Protein AF-B8C3M5-F1 (afdb_monomer)

Radius of gyration: 35.31 Å; Cα contacts (8 Å, |Δi|>4): 600; chains: 1; bounding box: 69×100×114 Å

Organism: Thalassiosira pseudonana (NCBI:txid35128)

Solvent-accessible surface area (backbone atoms only — not comparable to full-atom values): 32772 Å² total; per-residue (Å²): 142,85,85,88,85,85,86,84,83,85,91,78,87,86,82,87,85,89,82,88,85,83,88,83,89,80,88,74,78,84,72,80,76,77,86,69,74,87,71,81,46,72,51,77,52,70,67,56,63,70,66,60,53,99,79,44,46,81,44,75,47,72,57,93,79,72,70,81,72,81,86,75,84,88,78,94,74,90,78,99,78,77,81,82,74,79,76,63,38,32,41,36,38,37,36,73,35,93,88,41,86,89,42,68,47,74,46,70,29,46,42,42,78,40,92,51,76,73,43,77,40,65,46,76,55,93,69,98,61,100,71,64,59,61,44,75,70,50,70,32,56,58,40,28,35,67,41,79,37,77,69,52,50,52,52,51,53,49,52,50,52,50,52,52,52,55,52,56,71,68,50,78,80,83,75,78,84,75,93,65,86,85,70,95,70,81,95,72,88,82,86,83,84,83,89,83,82,92,81,91,77,90,75,93,76,94,73,83,89,73,84,82,75,82,86,85,70,86,74,81,72,78,86,60,89,43,43,32,74,50,57,60,76,46,63,68,47,52,70,63,48,62,61,84,86,41,50,26,26,30,33,35,52,38,50,52,52,68,82,47,32,48,63,43,55,46,58,58,42,59,94,64,59,69,72,44,50,30,34,48,75,87,47,96,61,50,32,80,81,77,35,54,81,79,73,84,79,63,94,66,80,65,68,61,68,52,49,60,60,51,58,49,36,35,40,30,32,89,37,43,70,54,28,55,59,52,43,73,49,43,64,46,56,42,59,44,92,87,36,45,75,69,51,104,87,44,61,34,40,25,36,13,25,23,44,35,77,33,42,41,71,58,48,56,49,38,63,72,49,46,42,34,68,52,42,85,95,38,31,49,63,58,43,48,52,58,40,46,67,68,46,49,76,52,55,59,51,46,48,53,51,47,33,66,75,70,65,58,60,52,83,56,84,50,66,70,51,60,73,44,43,62,74,67,60,73,97,63,56,43,89,47,73,67,51,39,55,50,48,53,53,39,37,52,52,42,52,53,52,42,54,48,50,34,64,76,63,48,50,82,77,51,79,64,86,54,77,71,47,75,74,35,42,48,54,41,37,51,52,46,39,48,58,48,42,53,53,50,39,54,51,44,53,51,32,50,57,57,25,52,68,70,67,53,68,79,83,75,83,69,88,82,81,83,88,78,92,77,89,129

InterPro domains:
  IPR012677 Nucleotide-binding alpha-beta plait domain superfamily [G3DSA:3.30.70.330] (241-352)

Sequence (520 aa):
MQTKMNDEPNKVANEQAASSLADQGVSAHPSSASFIPPLLHVGLTAELLGSLRPDSRIVLNLPEGNNIPDVVAGGRGGADDALTQDEEYSLTVTHPSKSDPSSNEIIDYPLMSNSGKNTEWYQALPGPGIKRKLLRMGDTKNRYTLGPTKSELKKMGEKARRRLAEERRKRKEIVRLDDTPFDMSVIAASETAEQRTVQMKAADGAKKVTAIKPKQGSKRRRHDPTVDRWMPNTENLIARATSKDDRSNVVRLHGLPIGVKLEHIRKFFHGLSPSLIFVLPSFQYEFDVWDVTTKSNGKGDAIVKRHPSDFRVFVKFQSHAVADAALERSGESICFEGGIRVCENETVRGAAISISPVSKYHASYLQKHMAIHARTGATIVETMSSIEQRIGQAIGLVWVKAIKWLKLNTLQRPPILAEMSHLVGSHAPPTNKIEHRKLVRIHNILVEQHQKLELDASILLMHTFDPSCLNDSAHRLTQSVANWLLAEISTTERLLKESETMFLPLRTQGRTGLRTLCLS

Foldseek 3Di:
DDDDDDDDDDDDDDDDDDDDDDDDDDDDDPDPDDCQDDDAAEDDDPVVVVPDDPPKDKDKDWQPPPPPDPDDDDDDDDDPDDPDPPRFIKIWIWDQDPVDNVDIDIDIFTWDKDQDDKDWAWDFDDDPDDDRPTHTSGIDRTHIYTDDDPVRVVVVVVVVVVVVVVVVVPDDDPPPPPDDPPDPDDPDDDDDDDDDDDDDDDDDDDDDDDDDDDPPDPPPDPDDPLEFQDEFDCVQLQVPPPDLVQFWQKKKKGFAFPQDAPVLVCVLLPPQGFPFKWWFAADPFDFPNQFGDPPPPDDDDGLTHTDHRRGIIMTGGPGRVSSVVVQVSQSPWRADDVFDPSDPPGGRGTYGMHMHTDGPQLVVCCVQATTQTGDPPGHNVVSNVVLCVLLDPCSLLSVLVSCLRVVTDTPDQDPSCVVCVLLSDDLAADPDPVSLVSLVVNLVVLVVVLVVLCVSNVVVVVPPPDVVLVNRPNSSNSVSSNVVSVVSNVSSVVSNVVNVVVPPPPVPPDDDDDDDDDDD

Mean predicted aligned error: 19.58 Å

pLDDT: mean 73.15, std 21.63, range [28.14, 98.62]

Secondary structure (DSSP, 8-state):
-----------------------------------PPPP-EEE--HHHHHH--TT-EEEEEPPTT--------------S---------EEEEEEE-SS-TT-EEEEEEEEEEEEEEEEEEEEEPP-SSSS--EEEEEEEEEEEEEPPPHHHHHHHHHHHHHHHHHHHHHSPP---------------------------------------------------TTEE------HHHHHHS--GGGEEEEEEEESPBTT-BHHHHHHHTTTT--SEEEEPPP--S-BTTTS------SSS--SS-B--TT--EEEE-SSHHHHHHHHTTTTPEEEEEEEEEEETTEEEEEEE-EEEEEEHHHHHHHHHHT-EEPPTTSBHHHHHHHHHHHHTTHHHHHHHHHHHHHTPPBSS--HHHHHTGGGS--SSPP-SHHHHHHHHHHHHHHHHHHHHHHHHTTGGG--S--GGGGS-HHHHHHHHHHHHHHHHHHHHHHHHHHHHHHHS--TT-S----------

Nearest PDB structures (foldseek):
  3vki-assembly1_A  TM=1.798E-01  e=7.192E+00  Salmonella enterica subsp. enterica serovar Typhimurium

Structure (mmCIF, N/CA/C/O backbone):
data_AF-B8C3M5-F1
#
_entry.id   AF-B8C3M5-F1
#
loop_
_atom_site.group_PDB
_atom_site.id
_atom_site.type_symbol
_atom_site.label_atom_id
_atom_site.label_alt_id
_atom_site.label_comp_id
_atom_site.label_asym_id
_atom_site.label_entity_id
_atom_site.label_seq_id
_atom_site.pdbx_PDB_ins_code
_atom_site.Cartn_x
_atom_site.Cartn_y
_atom_site.Cartn_z
_atom_site.occupancy
_atom_site.B_iso_or_equiv
_atom_site.auth_seq_id
_atom_site.auth_comp_id
_atom_site.auth_asym_id
_atom_site.auth_atom_id
_atom_site.pdbx_PDB_model_num
ATOM 1 N N . MET A 1 1 ? 27.148 51.148 30.933 1.00 45.00 1 MET A N 1
ATOM 2 C CA . MET A 1 1 ? 25.982 50.738 31.742 1.00 45.00 1 MET A CA 1
ATOM 3 C C . MET A 1 1 ? 25.191 49.691 30.975 1.00 45.00 1 MET A C 1
ATOM 5 O O . MET A 1 1 ? 24.474 50.060 30.062 1.00 45.00 1 MET A O 1
ATOM 9 N N . GLN A 1 2 ? 25.383 48.412 31.298 1.00 36.53 2 GLN A N 1
ATOM 10 C CA . GLN A 1 2 ? 24.390 47.331 31.208 1.00 36.53 2 GLN A CA 1
ATOM 11 C C . GLN A 1 2 ? 25.078 46.055 31.704 1.00 36.53 2 GLN A C 1
ATOM 13 O O . GLN A 1 2 ? 26.088 45.612 31.160 1.00 36.53 2 GLN A O 1
ATOM 18 N N . THR A 1 3 ? 24.587 45.568 32.835 1.00 38.72 3 THR A N 1
ATOM 19 C CA . THR A 1 3 ? 25.114 44.472 33.642 1.00 38.72 3 THR A CA 1
ATOM 20 C C . THR A 1 3 ? 24.622 43.125 33.116 1.00 38.72 3 THR A C 1
ATOM 22 O O . THR A 1 3 ? 23.443 42.950 32.824 1.00 38.72 3 THR A O 1
ATOM 25 N N . LYS A 1 4 ? 25.553 42.168 33.017 1.00 40.19 4 LYS A N 1
ATOM 26 C CA . LYS A 1 4 ? 25.294 40.732 32.865 1.00 40.19 4 LYS A CA 1
ATOM 27 C C . LYS A 1 4 ? 24.904 40.149 34.228 1.00 40.19 4 LYS A C 1
ATOM 29 O O . LYS A 1 4 ? 25.574 40.449 35.212 1.00 40.19 4 LYS A O 1
ATOM 34 N N . MET A 1 5 ? 23.897 39.280 34.261 1.00 41.97 5 MET A N 1
ATOM 35 C CA . MET A 1 5 ? 23.660 38.332 35.353 1.00 41.97 5 MET A CA 1
ATOM 36 C C . MET A 1 5 ? 23.664 36.918 34.768 1.00 41.97 5 MET A C 1
ATOM 38 O O . MET A 1 5 ? 22.871 36.617 33.880 1.00 41.97 5 MET A O 1
ATOM 42 N N . ASN A 1 6 ? 24.589 36.094 35.257 1.00 39.84 6 ASN A N 1
ATOM 43 C CA . ASN A 1 6 ? 24.592 34.639 35.154 1.00 39.84 6 ASN A CA 1
ATOM 44 C C . ASN A 1 6 ? 24.628 34.136 36.599 1.00 39.84 6 ASN A C 1
ATOM 46 O O . ASN A 1 6 ? 25.593 34.436 37.299 1.00 39.84 6 ASN A O 1
ATOM 50 N N . ASP A 1 7 ? 23.608 33.384 37.003 1.00 40.69 7 ASP A N 1
ATOM 51 C CA . ASP A 1 7 ? 23.570 32.657 38.271 1.00 40.69 7 ASP A CA 1
ATOM 52 C C . ASP A 1 7 ? 23.706 31.152 37.992 1.00 40.69 7 ASP A C 1
ATOM 54 O O . ASP A 1 7 ? 22.871 30.547 37.317 1.00 40.69 7 ASP A O 1
ATOM 58 N N . GLU A 1 8 ? 24.769 30.556 38.530 1.00 40.75 8 GLU A N 1
ATOM 59 C CA . GLU A 1 8 ? 24.859 29.130 38.865 1.00 40.75 8 GLU A CA 1
ATOM 60 C C . GLU A 1 8 ? 24.490 28.945 40.344 1.00 40.75 8 GLU A C 1
ATOM 62 O O . GLU A 1 8 ? 24.755 29.836 41.156 1.00 40.75 8 GLU A O 1
ATOM 67 N N . PRO A 1 9 ? 24.018 27.749 40.742 1.00 53.75 9 PRO A N 1
ATOM 68 C CA . PRO A 1 9 ? 24.332 27.291 42.088 1.00 53.75 9 PRO A CA 1
ATOM 69 C C . PRO A 1 9 ? 24.914 25.869 42.151 1.00 53.75 9 PRO A C 1
ATOM 71 O O . PRO A 1 9 ? 24.316 24.885 41.722 1.00 53.75 9 PRO A O 1
ATOM 74 N N . ASN A 1 10 ? 26.080 25.822 42.799 1.00 33.94 10 ASN A N 1
ATOM 75 C CA . ASN A 1 10 ? 26.493 24.939 43.894 1.00 33.94 10 ASN A CA 1
ATOM 76 C C . ASN A 1 10 ? 26.301 23.416 43.782 1.00 33.94 10 ASN A C 1
ATOM 78 O O . ASN A 1 10 ? 25.253 22.851 44.092 1.00 33.94 10 ASN A O 1
ATOM 82 N N . LYS A 1 11 ? 27.441 22.747 43.560 1.00 35.72 11 LYS A N 1
ATOM 83 C CA . LYS A 1 11 ? 27.758 21.414 44.088 1.00 35.72 11 LYS A CA 1
ATOM 84 C C . LYS A 1 11 ? 28.102 21.512 45.577 1.00 35.72 11 LYS A C 1
ATOM 86 O O . LYS A 1 11 ? 29.024 22.237 45.939 1.00 35.72 11 LYS A O 1
ATOM 91 N N . VAL A 1 12 ? 27.450 20.702 46.406 1.00 41.75 12 VAL A N 1
ATOM 92 C CA . VAL A 1 12 ? 27.935 20.347 47.747 1.00 41.75 12 VAL A CA 1
ATOM 93 C C . VAL A 1 12 ? 28.057 18.830 47.820 1.00 41.75 12 VAL A C 1
ATOM 95 O O . VAL A 1 12 ? 27.128 18.095 47.489 1.00 41.75 12 VAL A O 1
ATOM 98 N N . ALA A 1 13 ? 29.252 18.394 48.206 1.00 36.09 13 ALA A N 1
ATOM 99 C CA . ALA A 1 13 ? 29.601 17.031 48.555 1.00 36.09 13 ALA A CA 1
ATOM 100 C C . ALA A 1 13 ? 29.016 16.666 49.926 1.00 36.09 13 ALA A C 1
ATOM 102 O O . ALA A 1 13 ? 28.975 17.515 50.813 1.00 36.09 13 ALA A O 1
ATOM 103 N N . ASN A 1 14 ? 28.651 15.399 50.133 1.00 36.22 14 ASN A N 1
ATOM 104 C CA . ASN A 1 14 ? 28.842 14.807 51.450 1.00 36.22 14 ASN A CA 1
ATOM 105 C C . ASN A 1 14 ? 29.080 13.300 51.367 1.00 36.22 14 ASN A C 1
ATOM 107 O O . ASN A 1 14 ? 28.377 12.561 50.677 1.00 36.22 14 ASN A O 1
ATOM 111 N N . GLU A 1 15 ? 30.132 12.907 52.067 1.00 34.81 15 GLU A N 1
ATOM 112 C CA . GLU A 1 15 ? 30.676 11.573 52.233 1.00 34.81 15 GLU A CA 1
ATOM 113 C C . GLU A 1 15 ? 30.032 10.844 53.425 1.00 34.81 15 GLU A C 1
ATOM 115 O O . GLU A 1 15 ? 29.611 11.465 54.395 1.00 34.81 15 GLU A O 1
ATOM 120 N N . GLN A 1 16 ? 30.084 9.510 53.337 1.00 34.19 16 GLN A N 1
ATOM 121 C CA . GLN A 1 16 ? 30.235 8.528 54.421 1.00 34.19 16 GLN A CA 1
ATOM 122 C C . GLN A 1 16 ? 29.110 8.334 55.458 1.00 34.19 16 GLN A C 1
ATOM 124 O O . GLN A 1 16 ? 28.909 9.126 56.369 1.00 34.19 16 GLN A O 1
ATOM 129 N N . ALA A 1 17 ? 28.533 7.126 55.433 1.00 31.02 17 ALA A N 1
ATOM 130 C CA . ALA A 1 17 ? 28.550 6.224 56.590 1.00 31.02 17 ALA A CA 1
ATOM 131 C C . ALA A 1 17 ? 28.301 4.777 56.127 1.00 31.02 17 ALA A C 1
ATOM 133 O O . ALA A 1 17 ? 27.212 4.427 55.676 1.00 31.02 17 ALA A O 1
ATOM 134 N N . ALA A 1 18 ? 29.330 3.938 56.242 1.00 36.81 18 ALA A N 1
ATOM 135 C CA . ALA A 1 18 ? 29.220 2.487 56.200 1.00 36.81 18 ALA A CA 1
ATOM 136 C C . ALA A 1 18 ? 29.144 1.969 57.642 1.00 36.81 18 ALA A C 1
ATOM 138 O O . ALA A 1 18 ? 29.950 2.367 58.480 1.00 36.81 18 ALA A O 1
ATOM 139 N N . SER A 1 19 ? 28.209 1.064 57.925 1.00 32.78 19 SER A N 1
ATOM 140 C CA . SER A 1 19 ? 28.289 0.169 59.078 1.00 32.78 19 SER A CA 1
ATOM 141 C C . SER A 1 19 ? 27.528 -1.118 58.779 1.00 32.78 19 SER A C 1
ATOM 143 O O . SER A 1 19 ? 26.367 -1.112 58.375 1.00 32.78 19 SER A O 1
ATOM 145 N N . SER A 1 20 ? 28.263 -2.210 58.932 1.00 33.94 20 SER A N 1
ATOM 146 C CA . SER A 1 20 ? 27.896 -3.612 58.810 1.00 33.94 20 SER A CA 1
ATOM 147 C C . SER A 1 20 ? 26.944 -4.076 59.910 1.00 33.94 20 SER A C 1
ATOM 149 O O . SER A 1 20 ? 27.163 -3.721 61.063 1.00 33.94 20 SER A O 1
ATOM 151 N N . LEU A 1 21 ? 26.042 -5.013 59.606 1.00 32.59 21 LEU A N 1
ATOM 152 C CA . LEU A 1 21 ? 25.890 -6.229 60.416 1.00 32.59 21 LEU A CA 1
ATOM 153 C C . LEU A 1 21 ? 25.055 -7.279 59.680 1.00 32.59 21 LEU A C 1
ATOM 155 O O . LEU A 1 21 ? 24.026 -6.984 59.077 1.00 32.59 21 LEU A O 1
ATOM 159 N N . ALA A 1 22 ? 25.582 -8.496 59.703 1.00 35.47 22 ALA A N 1
ATOM 160 C CA . ALA A 1 22 ? 25.045 -9.684 59.077 1.00 35.47 22 ALA A CA 1
ATOM 161 C C . ALA A 1 22 ? 24.069 -10.432 60.000 1.00 35.47 22 ALA A C 1
ATOM 163 O O . ALA A 1 22 ? 24.148 -10.328 61.221 1.00 35.47 22 ALA A O 1
ATOM 164 N N . ASP A 1 23 ? 23.277 -11.273 59.335 1.00 34.44 23 ASP A N 1
ATOM 165 C CA . ASP A 1 23 ? 22.753 -12.569 59.773 1.00 34.44 23 ASP A CA 1
ATOM 166 C C . ASP A 1 23 ? 21.529 -12.628 60.705 1.00 34.44 23 ASP A C 1
ATOM 168 O O . ASP A 1 23 ? 21.586 -12.303 61.886 1.00 34.44 23 ASP A O 1
ATOM 172 N N . GLN A 1 24 ? 20.425 -13.162 60.165 1.00 30.12 24 GLN A N 1
ATOM 173 C CA . GLN A 1 24 ? 19.894 -14.467 60.586 1.00 30.12 24 GLN A CA 1
ATOM 174 C C . GLN A 1 24 ? 18.805 -14.936 59.608 1.00 30.12 24 GLN A C 1
ATOM 176 O O . GLN A 1 24 ? 17.715 -14.371 59.510 1.00 30.12 24 GLN A O 1
ATOM 181 N N . GLY A 1 25 ? 19.139 -15.984 58.851 1.00 33.00 25 GLY A N 1
ATOM 182 C CA . GLY A 1 25 ? 18.238 -16.674 57.939 1.00 33.00 25 GLY A CA 1
ATOM 183 C C . GLY A 1 25 ? 17.198 -17.517 58.676 1.00 33.00 25 GLY A C 1
ATOM 184 O O . GLY A 1 25 ? 17.535 -18.413 59.447 1.00 33.00 25 GLY A O 1
ATOM 185 N N . VAL A 1 26 ? 15.923 -17.267 58.377 1.00 33.28 26 VAL A N 1
ATOM 186 C CA . VAL A 1 26 ? 14.810 -18.155 58.727 1.00 33.28 26 VAL A CA 1
ATOM 187 C C . VAL A 1 26 ? 14.496 -19.022 57.510 1.00 33.28 26 VAL A C 1
ATOM 189 O O . VAL A 1 26 ? 14.033 -18.546 56.475 1.00 33.28 26 VAL A O 1
ATOM 192 N N . SER A 1 27 ? 14.791 -20.312 57.654 1.00 35.03 27 SER A N 1
ATOM 193 C CA . SER A 1 27 ? 14.467 -21.400 56.732 1.00 35.03 27 SER A CA 1
ATOM 194 C C . SER A 1 27 ? 12.947 -21.528 56.558 1.00 35.03 27 SER A C 1
ATOM 196 O O . SER A 1 27 ? 12.254 -22.025 57.447 1.00 35.03 27 SER A O 1
ATOM 198 N N . ALA A 1 28 ? 12.430 -21.116 55.400 1.00 34.62 28 ALA A N 1
ATOM 199 C CA . ALA A 1 28 ? 11.066 -21.415 54.978 1.00 34.62 28 ALA A CA 1
ATOM 200 C C . ALA A 1 28 ? 11.020 -22.796 54.303 1.00 34.62 28 ALA A C 1
ATOM 202 O O . ALA A 1 28 ? 11.672 -23.027 53.284 1.00 34.62 28 ALA A O 1
ATOM 203 N N . HIS A 1 29 ? 10.234 -23.709 54.877 1.00 31.11 29 HIS A N 1
ATOM 204 C CA . HIS A 1 29 ? 9.881 -24.989 54.268 1.00 31.11 29 HIS A CA 1
ATOM 205 C C . HIS A 1 29 ? 9.292 -24.784 52.857 1.00 31.11 29 HIS A C 1
ATOM 207 O O . HIS A 1 29 ? 8.424 -23.921 52.692 1.00 31.11 29 HIS A O 1
ATOM 213 N N . PRO A 1 30 ? 9.692 -25.575 51.842 1.00 36.38 30 PRO A N 1
ATOM 214 C CA . PRO A 1 30 ? 9.030 -25.553 50.548 1.00 36.38 30 PRO A CA 1
ATOM 215 C C . PRO A 1 30 ? 7.615 -26.106 50.720 1.00 36.38 30 PRO A C 1
ATOM 217 O O . PRO A 1 30 ? 7.406 -27.284 51.010 1.00 36.38 30 PRO A O 1
ATOM 220 N N . SER A 1 31 ? 6.637 -25.217 50.563 1.00 36.16 31 SER A N 1
ATOM 221 C CA . SER A 1 31 ? 5.227 -25.557 50.439 1.00 36.16 31 SER A CA 1
ATOM 222 C C . SER A 1 31 ? 5.059 -26.602 49.339 1.00 36.16 31 SER A C 1
ATOM 224 O O . SER A 1 31 ? 5.547 -26.393 48.227 1.00 36.16 31 SER A O 1
ATOM 226 N N . SER A 1 32 ? 4.366 -27.694 49.659 1.00 37.75 32 SER A N 1
ATOM 227 C CA . SER A 1 32 ? 3.930 -28.756 48.749 1.00 37.75 32 SER A CA 1
ATOM 228 C C . SER A 1 32 ? 3.622 -28.224 47.346 1.00 37.75 32 SER A C 1
ATOM 230 O O . SER A 1 32 ? 2.595 -27.572 47.136 1.00 37.75 32 SER A O 1
ATOM 232 N N . ALA A 1 33 ? 4.525 -28.478 46.397 1.00 39.53 33 ALA A N 1
ATOM 233 C CA . ALA A 1 33 ? 4.307 -28.164 44.997 1.00 39.53 33 ALA A CA 1
ATOM 234 C C . ALA A 1 33 ? 3.081 -28.954 44.537 1.00 39.53 33 ALA A C 1
ATOM 236 O O . ALA A 1 33 ? 3.105 -30.182 44.481 1.00 39.53 33 ALA A O 1
ATOM 237 N N . SER A 1 34 ? 1.984 -28.246 44.273 1.00 41.62 34 SER A N 1
ATOM 238 C CA . SER A 1 34 ? 0.802 -28.824 43.649 1.00 41.62 34 SER A CA 1
ATOM 239 C C . SER A 1 34 ? 1.247 -29.521 42.367 1.00 41.62 34 SER A C 1
ATOM 241 O O . SER A 1 34 ? 1.793 -28.869 41.474 1.00 41.62 34 SER A O 1
ATOM 243 N N . PHE A 1 35 ? 1.052 -30.835 42.305 1.00 42.81 35 PHE A N 1
ATOM 244 C CA . PHE A 1 35 ? 1.354 -31.661 41.144 1.00 42.81 35 PHE A CA 1
ATOM 245 C C . PHE A 1 35 ? 0.379 -31.274 40.026 1.00 42.81 35 PHE A C 1
ATOM 247 O O . PHE A 1 35 ? -0.725 -31.804 39.929 1.00 42.81 35 PHE A O 1
ATOM 254 N N . ILE A 1 36 ? 0.734 -30.253 39.244 1.00 49.69 36 ILE A N 1
ATOM 255 C CA . ILE A 1 36 ? -0.044 -29.858 38.073 1.00 49.69 36 ILE A CA 1
ATOM 256 C C . ILE A 1 36 ? 0.356 -30.829 36.959 1.00 49.69 36 ILE A C 1
ATOM 258 O O . ILE A 1 36 ? 1.538 -30.871 36.606 1.00 49.69 36 ILE A O 1
ATOM 262 N N . PRO A 1 37 ? -0.579 -31.630 36.419 1.00 50.31 37 PRO A N 1
ATOM 263 C CA . PRO A 1 37 ? -0.264 -32.540 35.330 1.00 50.31 37 PRO A CA 1
ATOM 264 C C . PRO A 1 37 ? 0.255 -31.751 34.117 1.00 50.31 37 PRO A C 1
ATOM 266 O O . PRO A 1 37 ? -0.196 -30.625 33.878 1.00 50.31 37 PRO A O 1
ATOM 269 N N . PRO A 1 38 ? 1.198 -32.313 33.341 1.00 59.59 38 PRO A N 1
ATOM 270 C CA . PRO A 1 38 ? 1.733 -31.652 32.160 1.00 59.59 38 PRO A CA 1
ATOM 271 C C . PRO A 1 38 ? 0.597 -31.320 31.186 1.00 59.59 38 PRO A C 1
ATOM 273 O O . PRO A 1 38 ? -0.156 -32.192 30.753 1.00 59.59 38 PRO A O 1
ATOM 276 N N . LEU A 1 39 ? 0.458 -30.036 30.857 1.00 63.34 39 LEU A N 1
ATOM 277 C CA . LEU A 1 39 ? -0.534 -29.570 29.893 1.00 63.34 39 LEU A CA 1
ATOM 278 C C . LEU A 1 39 ? -0.083 -29.962 28.478 1.00 63.34 39 LEU A C 1
ATOM 280 O O . LEU A 1 39 ? 1.073 -29.759 28.111 1.00 63.34 39 LEU A O 1
ATOM 284 N N . LEU A 1 40 ? -0.994 -30.491 27.661 1.00 70.94 40 LEU A N 1
ATOM 285 C CA . LEU A 1 40 ? -0.730 -30.785 26.253 1.00 70.94 40 LEU A CA 1
ATOM 286 C C . LEU A 1 40 ? -1.422 -29.757 25.358 1.00 70.94 40 LEU A C 1
ATOM 288 O O . LEU A 1 40 ? -2.627 -29.536 25.469 1.00 70.94 40 LEU A O 1
ATOM 292 N N . HIS A 1 41 ? -0.675 -29.153 24.432 1.00 73.75 41 HIS A N 1
ATOM 293 C CA . HIS A 1 41 ? -1.236 -28.230 23.450 1.00 73.75 41 HIS A CA 1
ATOM 294 C C . HIS A 1 41 ? -1.448 -28.921 22.103 1.00 73.75 41 HIS A C 1
ATOM 296 O O . HIS A 1 41 ? -0.485 -29.186 21.381 1.00 73.75 41 HIS A O 1
ATOM 302 N N . VAL A 1 42 ? -2.714 -29.148 21.746 1.00 76.50 42 VAL A N 1
ATOM 303 C CA . VAL A 1 42 ? -3.115 -29.710 20.450 1.00 76.50 42 VAL A CA 1
ATOM 304 C C . VAL A 1 42 ? -3.813 -28.635 19.616 1.00 76.50 42 VAL A C 1
ATOM 306 O O . VAL A 1 42 ? -4.866 -28.122 19.984 1.00 76.50 42 VAL A O 1
ATOM 309 N N . GLY A 1 43 ? -3.214 -28.270 18.484 1.00 77.69 43 GLY A N 1
ATOM 310 C CA . GLY A 1 43 ? -3.803 -27.348 17.518 1.00 77.69 43 GLY A CA 1
ATOM 311 C C . GLY A 1 43 ? -4.769 -28.069 16.582 1.00 77.69 43 GLY A C 1
ATOM 312 O O . GLY A 1 43 ? -4.323 -28.778 15.680 1.00 77.69 43 GLY A O 1
ATOM 313 N N . LEU A 1 44 ? -6.072 -27.849 16.768 1.00 79.75 44 LEU A N 1
ATOM 314 C CA . LEU A 1 44 ? -7.119 -28.353 15.876 1.00 79.75 44 LEU A CA 1
ATOM 315 C C . LEU A 1 44 ? -7.347 -27.384 14.708 1.00 79.75 44 LEU A C 1
ATOM 317 O O . LEU A 1 44 ? -7.282 -26.163 14.873 1.00 79.75 44 LEU A O 1
ATOM 321 N N . THR A 1 45 ? -7.617 -27.915 13.517 1.00 77.75 45 THR A N 1
ATOM 322 C CA . THR A 1 45 ? -7.964 -27.092 12.352 1.00 77.75 45 THR A CA 1
ATOM 323 C C . THR A 1 45 ? -9.395 -26.562 12.478 1.00 77.75 45 THR A C 1
ATOM 325 O O . THR A 1 45 ? -10.252 -27.179 13.111 1.00 77.75 45 THR A O 1
ATOM 328 N N . ALA A 1 46 ? -9.677 -25.413 11.854 1.00 74.12 46 ALA A N 1
ATOM 329 C CA . ALA A 1 46 ? -11.029 -24.847 11.833 1.00 74.12 46 ALA A CA 1
ATOM 330 C C . ALA A 1 46 ? -12.045 -25.786 11.157 1.00 74.12 46 ALA A C 1
ATOM 332 O O . ALA A 1 46 ? -13.201 -25.835 11.562 1.00 74.12 46 ALA A O 1
ATOM 333 N N . GLU A 1 47 ? -11.601 -26.556 10.160 1.00 77.88 47 GLU A N 1
ATOM 334 C CA . GLU A 1 47 ? -12.416 -27.567 9.480 1.00 77.88 47 GLU A CA 1
ATOM 335 C C . GLU A 1 47 ? -12.810 -28.702 10.427 1.00 77.88 47 GLU A C 1
ATOM 337 O O . GLU A 1 47 ? -13.989 -29.049 10.495 1.00 77.88 47 GLU A O 1
ATOM 342 N N . LEU A 1 48 ? -11.859 -29.219 11.219 1.00 79.88 48 LEU A N 1
ATOM 343 C CA . LEU A 1 48 ? -12.160 -30.242 12.217 1.00 79.88 48 LEU A CA 1
ATOM 344 C C . LEU A 1 48 ? -13.142 -29.698 13.257 1.00 79.88 48 LEU A C 1
ATOM 346 O O . LEU A 1 48 ? -14.173 -30.319 13.491 1.00 79.88 48 LEU A O 1
ATOM 350 N N . LEU A 1 49 ? -12.878 -28.508 13.809 1.00 81.50 49 LEU A N 1
ATOM 351 C CA . LEU A 1 49 ? -13.768 -27.861 14.779 1.00 81.50 49 LEU A CA 1
ATOM 352 C C . LEU A 1 49 ? -15.184 -27.644 14.226 1.00 81.50 49 LEU A C 1
ATOM 354 O O . LEU A 1 49 ? -16.153 -27.856 14.947 1.00 81.50 49 LEU A O 1
ATOM 358 N N . GLY A 1 50 ? -15.311 -27.264 12.953 1.00 80.25 50 GLY A N 1
ATOM 359 C CA . GLY A 1 50 ? -16.603 -27.099 12.284 1.00 80.25 50 GLY A CA 1
ATOM 360 C C . GLY A 1 50 ? -17.322 -28.415 11.965 1.00 80.25 50 GLY A C 1
ATOM 361 O O . GLY A 1 50 ? -18.529 -28.405 11.738 1.00 80.25 50 GLY A O 1
ATOM 362 N N . SER A 1 51 ? -16.601 -29.540 11.946 1.00 81.12 51 SER A N 1
ATOM 363 C CA . SER A 1 51 ? -17.159 -30.877 11.698 1.00 81.12 51 SER A CA 1
ATOM 364 C C . SER A 1 51 ? -17.602 -31.613 12.969 1.00 81.12 51 SER A C 1
ATOM 366 O O . SER A 1 51 ? -18.342 -32.596 12.881 1.00 81.12 51 SER A O 1
ATOM 368 N N . LEU A 1 52 ? -17.181 -31.138 14.148 1.00 82.44 52 LEU A N 1
ATOM 369 C CA . LEU A 1 52 ? -17.568 -31.718 15.431 1.00 82.44 52 LEU A CA 1
ATOM 370 C C . LEU A 1 52 ? -19.060 -31.503 15.688 1.00 82.44 52 LEU A C 1
ATOM 372 O O . LEU A 1 52 ? -19.583 -30.392 15.603 1.00 82.44 52 LEU A O 1
ATOM 376 N N . ARG A 1 53 ? -19.742 -32.587 16.047 1.00 83.62 53 ARG A N 1
ATOM 377 C CA . ARG A 1 53 ? -21.123 -32.558 16.532 1.00 83.62 53 ARG A CA 1
ATOM 378 C C . ARG A 1 53 ? -21.147 -32.531 18.064 1.00 83.62 53 ARG A C 1
ATOM 380 O O . ARG A 1 53 ? -20.152 -32.918 18.676 1.00 83.62 53 ARG A O 1
ATOM 387 N N . PRO A 1 54 ? -22.267 -32.129 18.696 1.00 83.56 54 PRO A N 1
ATOM 388 C CA . PRO A 1 54 ? -22.387 -32.090 20.159 1.00 83.56 54 PRO A CA 1
ATOM 389 C C . PRO A 1 54 ? -22.093 -33.424 20.865 1.00 83.56 54 PRO A C 1
ATOM 391 O O . PRO A 1 54 ? -21.721 -33.438 22.031 1.00 83.56 54 PRO A O 1
ATOM 394 N N . ASP A 1 55 ? -22.257 -34.536 20.154 1.00 84.56 55 ASP A N 1
ATOM 395 C CA . ASP A 1 55 ? -22.056 -35.915 20.598 1.00 84.56 55 ASP A CA 1
ATOM 396 C C . ASP A 1 55 ? -20.717 -36.525 20.139 1.00 84.56 55 ASP A C 1
ATOM 398 O O . ASP A 1 55 ? -20.426 -37.684 20.440 1.00 84.56 55 ASP A O 1
ATOM 402 N N . SER A 1 56 ? -19.879 -35.760 19.431 1.00 84.69 56 SER A N 1
ATOM 403 C CA . SER A 1 56 ? -18.551 -36.222 19.021 1.00 84.69 56 SER A CA 1
ATOM 404 C C . SER A 1 56 ? -17.631 -36.368 20.232 1.00 84.69 56 SER A C 1
ATOM 406 O O . SER A 1 56 ? -17.595 -35.508 21.113 1.00 84.69 56 SER A O 1
ATOM 408 N N . ARG A 1 57 ? -16.853 -37.453 20.267 1.00 83.75 57 ARG A N 1
ATOM 409 C CA . ARG A 1 57 ? -15.861 -37.700 21.323 1.00 83.75 57 ARG A CA 1
ATOM 410 C C . ARG A 1 57 ? -14.462 -37.510 20.767 1.00 83.75 57 ARG A C 1
ATOM 412 O O . ARG A 1 57 ? -14.152 -38.021 19.696 1.00 83.75 57 ARG A O 1
ATOM 419 N N . ILE A 1 58 ? -13.630 -36.787 21.507 1.00 82.56 58 ILE A N 1
ATOM 420 C CA . ILE A 1 58 ? -12.220 -36.582 21.182 1.00 82.56 58 ILE A CA 1
ATOM 421 C C . ILE A 1 58 ? -11.409 -37.312 22.244 1.00 82.56 58 ILE A C 1
ATOM 423 O O . ILE A 1 58 ? -11.520 -36.997 23.428 1.00 82.56 58 ILE A O 1
ATOM 427 N N . VAL A 1 59 ? -10.617 -38.287 21.817 1.00 84.06 59 VAL A N 1
ATOM 428 C CA . VAL A 1 59 ? -9.731 -39.069 22.678 1.00 84.06 59 VAL A CA 1
ATOM 429 C C . VAL A 1 59 ? -8.304 -38.828 22.216 1.00 84.06 59 VAL A C 1
ATOM 431 O O . VAL A 1 59 ? -7.994 -38.933 21.033 1.00 84.06 59 VAL A O 1
ATOM 434 N N . LEU A 1 60 ? -7.438 -38.459 23.150 1.00 81.56 60 LEU A N 1
ATOM 435 C CA . LEU A 1 60 ? -6.008 -38.394 22.909 1.00 81.56 60 LEU A CA 1
ATOM 436 C C . LEU A 1 60 ? -5.404 -39.734 23.324 1.00 81.56 60 LEU A C 1
ATOM 438 O O . LEU A 1 60 ? -5.463 -40.084 24.503 1.00 81.56 60 LEU A O 1
ATOM 442 N N . ASN A 1 61 ? -4.803 -40.448 22.379 1.00 80.94 61 ASN A N 1
ATOM 443 C CA . ASN A 1 61 ? -4.091 -41.678 22.684 1.00 80.94 61 ASN A CA 1
ATOM 444 C C . ASN A 1 61 ? -2.639 -41.338 23.011 1.00 80.94 61 ASN A C 1
ATOM 446 O O . ASN A 1 61 ? -1.936 -40.692 22.227 1.00 80.94 61 ASN A O 1
ATOM 450 N N . LEU A 1 62 ? -2.216 -41.766 24.195 1.00 79.31 62 LEU A N 1
ATOM 451 C CA . LEU A 1 62 ? -0.830 -41.708 24.632 1.00 79.31 62 LEU A CA 1
ATOM 452 C C . LEU A 1 62 ? -0.136 -43.005 24.191 1.00 79.31 62 LEU A C 1
ATOM 454 O O . LEU A 1 62 ? -0.782 -44.054 24.207 1.00 79.31 62 LEU A O 1
ATOM 458 N N . PRO A 1 63 ? 1.149 -42.959 23.808 1.00 75.25 63 PRO A N 1
ATOM 459 C CA . PRO A 1 63 ? 1.894 -44.168 23.482 1.00 75.25 63 PRO A CA 1
ATOM 460 C C . PRO A 1 63 ? 1.879 -45.138 24.675 1.00 75.25 63 PRO A C 1
ATOM 462 O O . PRO A 1 63 ? 2.167 -44.752 25.813 1.00 75.25 63 PRO A O 1
ATOM 465 N N . GLU A 1 64 ? 1.510 -46.395 24.417 1.00 59.62 64 GLU A N 1
ATOM 466 C CA . GLU A 1 64 ? 1.517 -47.469 25.412 1.00 59.62 64 GLU A CA 1
ATOM 467 C C . GLU A 1 64 ? 2.959 -47.694 25.895 1.00 59.62 64 GLU A C 1
ATOM 469 O O . GLU A 1 64 ? 3.795 -48.239 25.180 1.00 59.62 64 GLU A O 1
ATOM 474 N N . GLY A 1 65 ? 3.273 -47.209 27.097 1.00 55.44 65 GLY A N 1
ATOM 475 C CA . GLY A 1 65 ? 4.623 -47.274 27.667 1.00 55.44 65 GLY A CA 1
ATOM 476 C C . GLY A 1 65 ? 4.914 -46.196 28.710 1.00 55.44 65 GLY A C 1
ATOM 477 O O . GLY A 1 65 ? 5.701 -46.431 29.624 1.00 55.44 65 GLY A O 1
ATOM 478 N N . ASN A 1 66 ? 4.210 -45.061 28.659 1.00 46.81 66 ASN A N 1
ATOM 479 C CA . ASN A 1 66 ? 4.328 -44.010 29.669 1.00 46.81 66 ASN A CA 1
ATOM 480 C C . ASN A 1 66 ? 3.374 -44.265 30.849 1.00 46.81 66 ASN A C 1
ATOM 482 O O . ASN A 1 66 ? 2.392 -43.551 31.052 1.00 46.81 66 ASN A O 1
ATOM 486 N N . ASN A 1 67 ? 3.700 -45.266 31.676 1.00 43.03 67 ASN A N 1
ATOM 487 C CA . ASN A 1 67 ? 3.387 -45.145 33.100 1.00 43.03 67 ASN A CA 1
ATOM 488 C C . ASN A 1 67 ? 4.105 -43.881 33.574 1.00 43.03 67 ASN A C 1
ATOM 490 O O . ASN A 1 67 ? 5.325 -43.805 33.454 1.00 43.03 67 ASN A O 1
ATOM 494 N N . ILE A 1 68 ? 3.355 -42.880 34.038 1.00 44.12 68 ILE A N 1
ATOM 495 C CA . ILE A 1 68 ? 3.899 -41.646 34.617 1.00 44.12 68 ILE A CA 1
ATOM 496 C C . ILE A 1 68 ? 4.963 -42.071 35.642 1.00 44.12 68 ILE A C 1
ATOM 498 O O . ILE A 1 68 ? 4.591 -42.697 36.635 1.00 44.12 68 ILE A O 1
ATOM 502 N N . PRO A 1 69 ? 6.268 -41.829 35.411 1.00 41.16 69 PRO A N 1
ATOM 503 C CA . PRO A 1 69 ? 7.271 -42.272 36.358 1.00 41.16 69 PRO A CA 1
ATOM 504 C C . PRO A 1 69 ? 7.084 -41.471 37.644 1.00 41.16 69 PRO A C 1
ATOM 506 O O . PRO A 1 69 ? 7.080 -40.236 37.615 1.00 41.16 69 PRO A O 1
ATOM 509 N N . ASP A 1 70 ? 6.925 -42.177 38.764 1.00 36.62 70 ASP A N 1
ATOM 510 C CA . ASP A 1 70 ? 7.094 -41.599 40.091 1.00 36.62 70 ASP A CA 1
ATOM 511 C C . ASP A 1 70 ? 8.437 -40.863 40.108 1.00 36.62 70 ASP A C 1
ATOM 513 O O . ASP A 1 70 ? 9.507 -41.448 39.922 1.00 36.62 70 ASP A O 1
ATOM 517 N N . VAL A 1 71 ? 8.370 -39.542 40.263 1.00 39.62 71 VAL A N 1
ATOM 518 C CA . VAL A 1 71 ? 9.530 -38.653 40.252 1.00 39.62 71 VAL A CA 1
ATOM 519 C C . VAL A 1 71 ? 10.313 -38.873 41.546 1.00 39.62 71 VAL A C 1
ATOM 521 O O . VAL A 1 71 ? 10.117 -38.173 42.538 1.00 39.62 71 VAL A O 1
ATOM 524 N N . VAL A 1 72 ? 11.216 -39.854 41.542 1.00 36.34 72 VAL A N 1
ATOM 525 C CA . VAL A 1 72 ? 12.295 -39.961 42.526 1.00 36.34 72 VAL A CA 1
ATOM 526 C C . VAL A 1 72 ? 13.469 -39.118 42.038 1.00 36.34 72 VAL A C 1
ATOM 528 O O . VAL A 1 72 ? 13.969 -39.259 40.923 1.00 36.34 72 VAL A O 1
ATOM 531 N N . ALA A 1 73 ? 13.865 -38.185 42.894 1.00 40.22 73 ALA A N 1
ATOM 532 C CA . ALA A 1 73 ? 14.921 -37.223 42.667 1.00 40.22 73 ALA A CA 1
ATOM 533 C C . ALA A 1 73 ? 16.303 -37.872 42.484 1.00 40.22 73 ALA A C 1
ATOM 535 O O . ALA A 1 73 ? 16.686 -38.768 43.230 1.00 40.22 73 ALA A O 1
ATOM 536 N N . GLY A 1 74 ? 17.097 -37.273 41.594 1.00 41.56 74 GLY A N 1
ATOM 537 C CA . GLY A 1 74 ? 18.555 -37.248 41.707 1.00 41.56 74 GLY A CA 1
ATOM 538 C C . GLY A 1 74 ? 19.303 -38.248 40.831 1.00 41.56 74 GLY A C 1
ATOM 539 O O . GLY A 1 74 ? 19.445 -39.414 41.171 1.00 41.56 74 GLY A O 1
ATOM 540 N N . GLY A 1 75 ? 19.905 -37.749 39.752 1.00 31.91 75 GLY A N 1
ATOM 541 C CA . GLY A 1 75 ? 20.911 -38.501 39.007 1.00 31.91 75 GLY A CA 1
ATOM 542 C C . GLY A 1 75 ? 21.404 -37.751 37.780 1.00 31.91 75 GLY A C 1
ATOM 543 O O . GLY A 1 75 ? 20.775 -37.788 36.732 1.00 31.91 75 GLY A O 1
ATOM 544 N N . ARG A 1 76 ? 22.543 -37.061 37.908 1.00 44.75 76 ARG A N 1
ATOM 545 C CA . ARG A 1 76 ? 23.337 -36.605 36.760 1.00 44.75 76 ARG A CA 1
ATOM 546 C C . ARG A 1 76 ? 23.913 -37.840 36.061 1.00 44.75 76 ARG A C 1
ATOM 548 O O . ARG A 1 76 ? 24.714 -38.545 36.663 1.00 44.75 76 ARG A O 1
ATOM 555 N N . GLY A 1 77 ? 23.559 -38.056 34.801 1.00 33.44 77 GLY A N 1
ATOM 556 C CA . GLY A 1 77 ? 24.187 -39.048 33.929 1.00 33.44 77 GLY A CA 1
ATOM 557 C C . GLY A 1 77 ? 23.836 -38.735 32.480 1.00 33.44 77 GLY A C 1
ATOM 558 O O . GLY A 1 77 ? 22.663 -38.562 32.171 1.00 33.44 77 GLY A O 1
ATOM 559 N N . GLY A 1 78 ? 24.851 -38.548 31.636 1.00 45.41 78 GLY A N 1
ATOM 560 C CA . GLY A 1 78 ? 24.705 -38.104 30.248 1.00 45.41 78 GLY A CA 1
ATOM 561 C C . GLY A 1 78 ? 24.073 -39.142 29.321 1.00 45.41 78 GLY A C 1
ATOM 562 O O . GLY A 1 78 ? 24.139 -40.338 29.589 1.00 45.41 78 GLY A O 1
ATOM 563 N N . ALA A 1 79 ? 23.493 -38.659 28.220 1.00 37.81 79 ALA A N 1
ATOM 564 C CA . ALA A 1 79 ? 23.043 -39.471 27.091 1.00 37.81 79 ALA A CA 1
ATOM 565 C C . ALA A 1 79 ? 22.869 -38.588 25.837 1.00 37.81 79 ALA A C 1
ATOM 567 O O . ALA A 1 79 ? 21.765 -38.149 25.525 1.00 37.81 79 ALA A O 1
ATOM 568 N N . ASP A 1 80 ? 23.969 -38.335 25.124 1.00 42.12 80 ASP A N 1
ATOM 569 C CA . ASP A 1 80 ? 23.951 -37.997 23.695 1.00 42.12 80 ASP A CA 1
ATOM 570 C C . ASP A 1 80 ? 24.038 -39.326 22.921 1.00 42.12 80 ASP A C 1
ATOM 572 O O . ASP A 1 80 ? 25.127 -39.706 22.516 1.00 42.12 80 ASP A O 1
ATOM 576 N N . ASP A 1 81 ? 22.942 -40.098 22.855 1.00 44.09 81 ASP A N 1
ATOM 577 C CA . ASP A 1 81 ? 22.704 -41.164 21.847 1.00 44.09 81 ASP A CA 1
ATOM 578 C C . ASP A 1 81 ? 21.390 -41.934 22.117 1.00 44.09 81 ASP A C 1
ATOM 580 O O . ASP A 1 81 ? 21.347 -43.158 22.234 1.00 44.09 81 ASP A O 1
ATOM 584 N N . ALA A 1 82 ? 20.267 -41.217 22.210 1.00 37.12 82 ALA A N 1
ATOM 585 C CA . ALA A 1 82 ? 18.944 -41.833 22.108 1.00 37.12 82 ALA A CA 1
ATOM 586 C C . ALA A 1 82 ? 18.331 -41.454 20.756 1.00 37.12 82 ALA A C 1
ATOM 588 O O . ALA A 1 82 ? 17.770 -40.370 20.588 1.00 37.12 82 ALA A O 1
ATOM 589 N N . LEU A 1 83 ? 18.484 -42.351 19.777 1.00 35.38 83 LEU A N 1
ATOM 590 C CA . LEU A 1 83 ? 17.717 -42.316 18.538 1.00 35.38 83 LEU A CA 1
ATOM 591 C C . LEU A 1 83 ? 16.222 -42.217 18.866 1.00 35.38 83 LEU A C 1
ATOM 593 O O . LEU A 1 83 ? 15.685 -42.994 19.652 1.00 35.38 83 LEU A O 1
ATOM 597 N N . THR A 1 84 ? 15.584 -41.255 18.212 1.00 41.50 84 THR A N 1
ATOM 598 C CA . THR A 1 84 ? 14.151 -40.972 18.172 1.00 41.50 84 THR A CA 1
ATOM 599 C C . THR A 1 84 ? 13.326 -42.241 17.943 1.00 41.50 84 THR A C 1
ATOM 601 O O . THR A 1 84 ? 13.116 -42.658 16.804 1.00 41.50 84 THR A O 1
ATOM 604 N N . GLN A 1 85 ? 12.824 -42.853 19.017 1.00 42.06 85 GLN A N 1
ATOM 605 C CA . GLN A 1 85 ? 11.526 -43.509 18.933 1.00 42.06 85 GLN A CA 1
ATOM 606 C C . GLN A 1 85 ? 10.509 -42.378 18.806 1.00 42.06 85 GLN A C 1
ATOM 608 O O . GLN A 1 85 ? 10.334 -41.593 19.737 1.00 42.06 85 GLN A O 1
ATOM 613 N N . ASP A 1 86 ? 9.927 -42.237 17.616 1.00 50.44 86 ASP A N 1
ATOM 614 C CA . ASP A 1 86 ? 8.797 -41.347 17.383 1.00 50.44 86 ASP A CA 1
ATOM 615 C C . ASP A 1 86 ? 7.659 -41.799 18.309 1.00 50.44 86 ASP A C 1
ATOM 617 O O . ASP A 1 86 ? 6.931 -42.745 18.013 1.00 50.44 86 ASP A O 1
ATOM 621 N N . GLU A 1 87 ? 7.543 -41.166 19.478 1.00 57.62 87 GLU A N 1
ATOM 622 C CA . GLU A 1 87 ? 6.353 -41.259 20.316 1.00 57.62 87 GLU A CA 1
ATOM 623 C C . GLU A 1 87 ? 5.177 -40.700 19.499 1.00 57.62 87 GLU A C 1
ATOM 625 O O . GLU A 1 87 ? 4.942 -39.490 19.450 1.00 57.62 87 GLU A O 1
ATOM 630 N N . GLU A 1 88 ? 4.466 -41.576 18.787 1.00 67.31 88 GLU A N 1
ATOM 631 C CA . GLU A 1 88 ? 3.311 -41.201 17.974 1.00 67.31 88 GLU A CA 1
ATOM 632 C C . GLU A 1 88 ? 2.109 -40.925 18.881 1.00 67.31 88 GLU A C 1
ATOM 634 O O . GLU A 1 88 ? 1.254 -41.775 19.130 1.00 67.31 88 GLU A O 1
ATOM 639 N N . TYR A 1 89 ? 2.016 -39.691 19.371 1.00 78.06 89 TYR A N 1
ATOM 640 C CA . TYR A 1 89 ? 0.753 -39.177 19.886 1.00 78.06 89 TYR A CA 1
ATOM 641 C C . TYR A 1 89 ? -0.273 -39.183 18.742 1.00 78.06 89 TYR A C 1
ATOM 643 O O . TYR A 1 89 ? 0.004 -38.724 17.628 1.00 78.06 89 TYR A O 1
ATOM 651 N N . SER A 1 90 ? -1.483 -39.666 19.011 1.00 82.25 90 SER A N 1
ATOM 652 C CA . SER A 1 90 ? -2.587 -39.601 18.051 1.00 82.25 90 SER A CA 1
ATOM 653 C C . SER A 1 90 ? -3.843 -39.040 18.700 1.00 82.25 90 SER A C 1
ATOM 655 O O . SER A 1 90 ? -4.082 -39.187 19.900 1.00 82.25 90 SER A O 1
ATOM 657 N N . LEU A 1 91 ? -4.633 -38.332 17.899 1.00 84.62 91 LEU A N 1
ATOM 658 C CA . LEU A 1 91 ? -5.935 -37.821 18.289 1.00 84.62 91 LEU A CA 1
ATOM 659 C C . LEU A 1 91 ? -7.002 -38.615 17.543 1.00 84.62 91 LEU A C 1
ATOM 661 O O . LEU A 1 91 ? -7.106 -38.508 16.323 1.00 84.62 91 LEU A O 1
ATOM 665 N N . THR A 1 92 ? -7.813 -39.367 18.272 1.00 83.88 92 THR A N 1
ATOM 666 C CA . THR A 1 92 ? -8.960 -40.082 17.721 1.00 83.88 92 THR A CA 1
ATOM 667 C C . THR A 1 92 ? -10.216 -39.243 17.909 1.00 83.88 92 THR A C 1
ATOM 669 O O . THR A 1 92 ? -10.573 -38.863 19.027 1.00 83.88 92 THR A O 1
ATOM 672 N N . VAL A 1 93 ? -10.917 -38.964 16.814 1.00 83.75 93 VAL A N 1
ATOM 673 C CA . VAL A 1 93 ? -12.227 -38.308 16.832 1.00 83.75 93 VAL A CA 1
ATOM 674 C C . VAL A 1 93 ? -13.279 -39.323 16.419 1.00 83.75 93 VAL A C 1
ATOM 676 O O . VAL A 1 93 ? -13.211 -39.912 15.344 1.00 83.75 93 VAL A O 1
ATOM 679 N N . THR A 1 94 ? -14.253 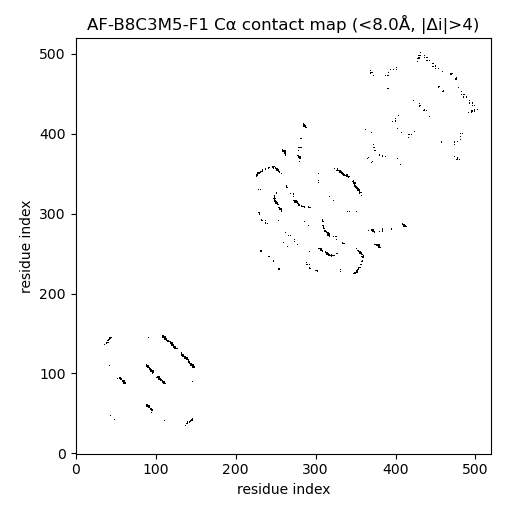-39.541 17.297 1.00 85.62 94 THR A N 1
ATOM 680 C CA . THR A 1 94 ? -15.383 -40.437 17.053 1.00 85.62 94 THR A CA 1
ATOM 681 C C . THR A 1 94 ? -16.611 -39.610 16.701 1.00 85.62 94 THR A C 1
ATOM 683 O O . THR A 1 94 ? -17.089 -38.827 17.528 1.00 85.62 94 THR A O 1
ATOM 686 N N . HIS A 1 95 ? -17.127 -39.797 15.490 1.00 83.31 95 HIS A N 1
ATOM 687 C CA . HIS A 1 95 ? -18.369 -39.198 15.023 1.00 83.31 95 HIS A CA 1
ATOM 688 C C . HIS A 1 95 ? -19.496 -40.238 15.013 1.00 83.31 95 HIS A C 1
ATOM 690 O O . HIS A 1 95 ? -19.302 -41.348 14.518 1.00 83.31 95 HIS A O 1
ATOM 696 N N . PRO A 1 96 ? -20.705 -39.886 15.469 1.00 79.00 96 PRO A N 1
ATOM 697 C CA . PRO A 1 96 ? -21.867 -40.735 15.258 1.00 79.00 96 PRO A CA 1
ATOM 698 C C . PRO A 1 96 ? -22.221 -40.750 13.771 1.00 79.00 96 PRO A C 1
ATOM 700 O O . PRO A 1 96 ? -22.374 -39.695 13.128 1.00 79.00 96 PRO A O 1
ATOM 703 N N . SER A 1 97 ? -22.341 -41.951 13.209 1.00 78.62 97 SER A N 1
ATOM 704 C CA . SER A 1 97 ? -22.683 -42.124 11.802 1.00 78.62 97 SER A CA 1
ATOM 705 C C . SER A 1 97 ? -24.042 -41.499 11.493 1.00 78.62 97 SER A C 1
ATOM 707 O O . SER A 1 97 ? -24.979 -41.547 12.289 1.00 78.62 97 SER A O 1
ATOM 709 N N . LYS A 1 98 ? -24.159 -40.884 10.309 1.00 74.50 98 LYS A N 1
ATOM 710 C CA . LYS A 1 98 ? -25.438 -40.320 9.842 1.00 74.50 98 LYS A CA 1
ATOM 711 C C . LYS A 1 98 ? -26.431 -41.398 9.415 1.00 74.50 98 LYS A C 1
ATOM 713 O O . LYS A 1 98 ? -27.622 -41.115 9.377 1.00 74.50 98 LYS A O 1
ATOM 718 N N . SER A 1 99 ? -25.947 -42.575 9.023 1.00 78.38 99 SER A N 1
ATOM 719 C CA . SER A 1 99 ? -26.773 -43.621 8.413 1.00 78.38 99 SER A CA 1
ATOM 720 C C . SER A 1 99 ? -27.189 -44.712 9.392 1.00 78.38 99 SER A C 1
ATOM 722 O O . SER A 1 99 ? -28.198 -45.365 9.156 1.00 78.38 99 SER A O 1
ATOM 724 N N . ASP A 1 100 ? -26.433 -44.909 10.471 1.00 79.50 100 ASP A N 1
ATOM 725 C CA . ASP A 1 100 ? -26.727 -45.918 11.485 1.00 79.50 100 ASP A CA 1
ATOM 726 C C . ASP A 1 100 ? -26.255 -45.420 12.863 1.00 79.50 100 ASP A C 1
ATOM 728 O O . ASP A 1 100 ? -25.045 -45.376 13.099 1.00 79.50 100 ASP A O 1
ATOM 732 N N . PRO A 1 101 ? -27.174 -45.049 13.775 1.00 73.38 101 PRO A N 1
ATOM 733 C CA . PRO A 1 101 ? -26.838 -44.500 15.089 1.00 73.38 101 PRO A CA 1
ATOM 734 C C . PRO A 1 101 ? -26.139 -45.502 16.020 1.00 73.38 101 PRO A C 1
ATOM 736 O O . PRO A 1 101 ? -25.648 -45.101 17.073 1.00 73.38 101 PRO A O 1
ATOM 739 N N . SER A 1 102 ? -26.074 -46.787 15.651 1.00 73.62 102 SER A N 1
ATOM 740 C CA . SER A 1 102 ? -25.281 -47.797 16.362 1.00 73.62 102 SER A CA 1
ATOM 741 C C . SER A 1 102 ? -23.828 -47.886 15.874 1.00 73.62 102 SER A C 1
ATOM 743 O O . SER A 1 102 ? -22.989 -48.499 16.536 1.00 73.62 102 SER A O 1
ATOM 745 N N . SER A 1 103 ? -23.506 -47.238 14.750 1.00 78.44 103 SER A N 1
ATOM 746 C CA . SER A 1 103 ? -22.166 -47.212 14.167 1.00 78.44 103 SER A CA 1
ATOM 747 C C . SER A 1 103 ? -21.480 -45.865 14.408 1.00 78.44 103 SER A C 1
ATOM 749 O O . SER A 1 103 ? -22.056 -44.793 14.206 1.00 78.44 103 SER A O 1
ATOM 751 N N . ASN A 1 104 ? -20.218 -45.918 14.821 1.00 84.44 104 ASN A N 1
ATOM 752 C CA . ASN A 1 104 ? -19.384 -44.738 14.997 1.00 84.44 104 ASN A CA 1
ATOM 753 C C . ASN A 1 104 ? -18.299 -44.711 13.920 1.00 84.44 104 ASN A C 1
ATOM 755 O O . ASN A 1 104 ? -17.592 -45.695 13.714 1.00 84.44 104 ASN A O 1
ATOM 759 N N . GLU A 1 105 ? -18.157 -43.574 13.249 1.00 86.25 105 GLU A N 1
ATOM 760 C CA . GLU A 1 105 ? -17.024 -43.298 12.375 1.00 86.25 105 GLU A CA 1
ATOM 761 C C . GLU A 1 105 ? -15.854 -42.831 13.245 1.00 86.25 105 GLU A C 1
ATOM 763 O O . GLU A 1 105 ? -15.946 -41.817 13.938 1.00 86.25 105 GLU A O 1
ATOM 768 N N . ILE A 1 106 ? -14.768 -43.599 13.240 1.00 86.25 106 ILE A N 1
ATOM 769 C CA . ILE A 1 106 ? -13.559 -43.315 14.015 1.00 86.25 106 ILE A CA 1
ATOM 770 C C . ILE A 1 106 ? -12.501 -42.786 13.048 1.00 86.25 106 ILE A C 1
ATOM 772 O O . ILE A 1 106 ? -12.163 -43.457 12.072 1.00 86.25 106 ILE A O 1
ATOM 776 N N . ILE A 1 107 ? -12.000 -41.578 13.305 1.00 83.50 107 ILE A N 1
ATOM 777 C CA . ILE A 1 107 ? -10.960 -40.938 12.498 1.00 83.50 107 ILE A CA 1
ATOM 778 C C . ILE A 1 107 ? -9.740 -40.671 13.375 1.00 83.50 107 ILE A C 1
ATOM 780 O O . ILE A 1 107 ? -9.826 -39.924 14.351 1.00 83.50 107 ILE A O 1
ATOM 784 N N . ASP A 1 108 ? -8.600 -41.237 12.982 1.00 83.00 108 ASP A N 1
ATOM 785 C CA . ASP A 1 108 ? -7.323 -41.046 13.666 1.00 83.00 108 ASP A CA 1
ATOM 786 C C . ASP A 1 108 ? -6.474 -39.983 12.970 1.00 83.00 108 ASP A C 1
ATOM 788 O O . ASP A 1 108 ? -6.185 -40.059 11.768 1.00 83.00 108 ASP A O 1
ATOM 792 N N . TYR A 1 109 ? -6.039 -39.000 13.751 1.00 79.56 109 TYR A N 1
ATOM 793 C CA . TYR A 1 109 ? -5.149 -37.938 13.316 1.00 79.56 109 TYR A CA 1
ATOM 794 C C . TYR A 1 109 ? -3.777 -38.104 13.978 1.00 79.56 109 TYR A C 1
ATOM 796 O O . TYR A 1 109 ? -3.683 -38.003 15.206 1.00 79.56 109 TYR A O 1
ATOM 804 N N . PRO A 1 110 ? -2.698 -38.312 13.204 1.00 81.31 110 PRO A N 1
ATOM 805 C CA . PRO A 1 110 ? -1.353 -38.307 13.764 1.00 81.31 110 PRO A CA 1
ATOM 806 C C . PRO A 1 110 ? -1.016 -36.898 14.260 1.00 81.31 110 PRO A C 1
ATOM 808 O O . PRO A 1 110 ? -1.311 -35.907 13.585 1.00 81.31 110 PRO A O 1
ATOM 811 N N . LEU A 1 111 ? -0.401 -36.786 15.435 1.00 80.06 111 LEU A N 1
ATOM 812 C CA . LEU A 1 111 ? 0.038 -35.505 15.974 1.00 80.06 111 LEU A CA 1
ATOM 813 C C . LEU A 1 111 ? 1.512 -35.282 15.654 1.00 80.06 111 LEU A C 1
ATOM 815 O O . LEU A 1 111 ? 2.388 -36.003 16.112 1.00 80.06 111 LEU A O 1
ATOM 819 N N . MET A 1 112 ? 1.795 -34.233 14.889 1.00 76.62 112 MET A N 1
ATOM 820 C CA . MET A 1 112 ? 3.162 -33.811 14.605 1.00 76.62 112 MET A CA 1
ATOM 821 C C . MET A 1 112 ? 3.626 -32.837 15.681 1.00 76.62 112 MET A C 1
ATOM 823 O O . MET A 1 112 ? 2.982 -31.805 15.900 1.00 76.62 112 MET A O 1
ATOM 827 N N . SER A 1 113 ? 4.742 -33.146 16.341 1.00 74.19 113 SER A N 1
ATOM 828 C CA . SER A 1 113 ? 5.376 -32.216 17.269 1.00 74.19 113 SER A CA 1
ATOM 829 C C . SER A 1 113 ? 6.024 -31.073 16.481 1.00 74.19 113 SER A C 1
ATOM 831 O O . SER A 1 113 ? 6.826 -31.268 15.573 1.00 74.19 113 SER A O 1
ATOM 833 N N . ASN A 1 114 ? 5.655 -29.842 16.818 1.00 68.56 114 ASN A N 1
ATOM 834 C CA . ASN A 1 114 ? 6.379 -28.657 16.392 1.00 68.56 114 ASN A CA 1
ATOM 835 C C . ASN A 1 114 ? 7.160 -28.150 17.602 1.00 68.56 114 ASN A C 1
ATOM 837 O O . ASN A 1 114 ? 6.566 -27.740 18.607 1.00 68.56 114 ASN A O 1
ATOM 841 N N . SER A 1 115 ? 8.489 -28.161 17.500 1.00 61.00 115 SER A N 1
ATOM 842 C CA . SER A 1 115 ? 9.385 -27.548 18.479 1.00 61.00 115 SER A CA 1
ATOM 843 C C . SER A 1 115 ? 9.242 -26.021 18.414 1.00 61.00 115 SER A C 1
ATOM 845 O O . SER A 1 115 ? 9.910 -25.313 17.663 1.00 61.00 115 SER A O 1
ATOM 847 N N . GLY A 1 116 ? 8.271 -25.506 19.166 1.00 61.41 116 GLY A N 1
ATOM 848 C CA . GLY A 1 116 ? 7.981 -24.082 19.289 1.00 61.41 116 GLY A CA 1
ATOM 849 C C . GLY A 1 116 ? 8.671 -23.443 20.495 1.00 61.41 116 GLY A C 1
ATOM 850 O O . GLY A 1 116 ? 9.235 -24.114 21.353 1.00 61.41 116 GLY A O 1
ATOM 851 N N . LYS A 1 117 ? 8.599 -22.110 20.586 1.00 62.44 117 LYS A N 1
ATOM 852 C CA . LYS A 1 117 ? 8.976 -21.371 21.804 1.00 62.44 117 LYS A CA 1
ATOM 853 C C . LYS A 1 117 ? 8.047 -21.779 22.960 1.00 62.44 117 LYS A C 1
ATOM 855 O O . LYS A 1 117 ? 6.849 -21.949 22.719 1.00 62.44 117 LYS A O 1
ATOM 860 N N . ASN A 1 118 ? 8.574 -21.879 24.189 1.00 69.75 118 ASN A N 1
ATOM 861 C CA . ASN A 1 118 ? 7.775 -22.151 25.394 1.00 69.75 118 ASN A CA 1
ATOM 862 C C . ASN A 1 118 ? 6.529 -21.263 25.413 1.00 69.75 118 ASN A C 1
ATOM 864 O O . ASN A 1 118 ? 6.626 -20.038 25.318 1.00 69.75 118 ASN A O 1
ATOM 868 N N . THR A 1 119 ? 5.364 -21.892 25.522 1.00 69.81 119 THR A N 1
ATOM 869 C CA . THR A 1 119 ? 4.088 -21.187 25.643 1.00 69.81 119 THR A CA 1
ATOM 870 C C . THR A 1 119 ? 3.639 -21.262 27.095 1.00 69.81 119 THR A C 1
ATOM 872 O O . THR A 1 119 ? 3.503 -22.360 27.630 1.00 69.81 119 THR A O 1
ATOM 875 N N . GLU A 1 120 ? 3.444 -20.112 27.739 1.00 73.25 120 GLU A N 1
ATOM 876 C CA . GLU A 1 120 ? 2.919 -20.036 29.106 1.00 73.25 120 GLU A CA 1
ATOM 877 C C . GLU A 1 120 ? 1.387 -20.063 29.103 1.00 73.25 120 GLU A C 1
ATOM 879 O O . GLU A 1 120 ? 0.744 -19.407 28.280 1.00 73.25 120 GLU A O 1
ATOM 884 N N . TRP A 1 121 ? 0.804 -20.796 30.049 1.00 66.31 121 TRP A N 1
ATOM 885 C CA . TRP A 1 121 ? -0.640 -20.950 30.204 1.00 66.31 121 TRP A CA 1
ATOM 886 C C . TRP A 1 121 ? -1.134 -20.228 31.442 1.00 66.31 121 TRP A C 1
ATOM 888 O O . TRP A 1 121 ? -0.497 -20.270 32.496 1.00 66.31 121 TRP A O 1
ATOM 898 N N . TYR A 1 122 ? -2.311 -19.619 31.328 1.00 71.88 122 TYR A N 1
ATOM 899 C CA . TYR A 1 122 ? -2.945 -18.901 32.421 1.00 71.88 122 TYR A CA 1
ATOM 900 C C . TYR A 1 122 ? -4.423 -19.281 32.551 1.00 71.88 122 TYR A C 1
ATOM 902 O O . TYR A 1 122 ? -5.143 -19.302 31.555 1.00 71.88 122 TYR A O 1
ATOM 910 N N . GLN A 1 123 ? -4.893 -19.526 33.775 1.00 71.69 123 GLN A N 1
ATOM 911 C CA . GLN A 1 123 ? -6.310 -19.703 34.091 1.00 71.69 123 GLN A CA 1
ATOM 912 C C . GLN A 1 123 ? -6.871 -18.407 34.680 1.00 71.69 123 GLN A C 1
ATOM 914 O O . GLN A 1 123 ? -6.285 -17.801 35.581 1.00 71.69 123 GLN A O 1
ATOM 919 N N . ALA A 1 124 ? -8.023 -17.972 34.172 1.00 64.88 124 ALA A N 1
ATOM 920 C CA . ALA A 1 124 ? -8.749 -16.856 34.757 1.00 64.88 124 ALA A CA 1
ATOM 921 C C . ALA A 1 124 ? -9.486 -17.331 36.016 1.00 64.88 124 ALA A C 1
ATOM 923 O O . ALA A 1 124 ? -10.368 -18.184 35.929 1.00 64.88 124 ALA A O 1
ATOM 924 N N . LEU A 1 125 ? -9.143 -16.771 37.177 1.00 67.19 125 LEU A N 1
ATOM 925 C CA . LEU A 1 125 ? -9.875 -17.050 38.410 1.00 67.19 125 LEU A CA 1
ATOM 926 C C . LEU A 1 125 ? -11.247 -16.349 38.385 1.00 67.19 125 LEU A C 1
ATOM 928 O O . LEU A 1 125 ? -11.316 -15.168 38.015 1.00 67.19 125 LEU A O 1
ATOM 932 N N . PRO A 1 126 ? -12.338 -17.037 38.774 1.00 48.91 126 PRO A N 1
ATOM 933 C CA . PRO A 1 126 ? -13.645 -16.410 38.894 1.00 48.91 126 PRO A CA 1
ATOM 934 C C . PRO A 1 126 ? -13.620 -15.399 40.047 1.00 48.91 126 PRO A C 1
ATOM 936 O O . PRO A 1 126 ? -13.379 -15.748 41.199 1.00 48.91 126 PRO A O 1
ATOM 939 N N . GLY A 1 127 ? -13.853 -14.127 39.730 1.00 56.25 127 GLY A N 1
ATOM 940 C CA . GLY A 1 127 ? -13.943 -13.055 40.715 1.00 56.25 127 GLY A CA 1
ATOM 941 C C . GLY A 1 127 ? -14.535 -11.778 40.107 1.00 56.25 127 GLY A C 1
ATOM 942 O O . GLY A 1 127 ? -14.252 -11.475 38.942 1.00 56.25 127 GLY A O 1
ATOM 943 N N . PRO A 1 128 ? -15.364 -11.024 40.851 1.00 50.81 128 PRO A N 1
ATOM 944 C CA . PRO A 1 128 ? -15.905 -9.754 40.381 1.00 50.81 128 PRO A CA 1
ATOM 945 C C . PRO A 1 128 ? -14.827 -8.658 40.472 1.00 50.81 128 PRO A C 1
ATOM 947 O O . PRO A 1 128 ? -14.484 -8.204 41.560 1.00 50.81 128 PRO A O 1
ATOM 950 N N . GLY A 1 129 ? -14.255 -8.237 39.333 1.00 53.97 129 GLY A N 1
ATOM 951 C CA . GLY A 1 129 ? -13.312 -7.108 39.283 1.00 53.97 129 GLY A CA 1
ATOM 952 C C . GLY A 1 129 ? -12.460 -6.986 38.006 1.00 53.97 129 GLY A C 1
ATOM 953 O O . GLY A 1 129 ? -12.163 -7.967 37.330 1.00 53.97 129 GLY A O 1
ATOM 954 N N . ILE A 1 130 ? -12.033 -5.750 37.706 1.00 49.19 130 ILE A N 1
ATOM 955 C CA . ILE A 1 130 ? -11.411 -5.262 36.446 1.00 49.19 130 ILE A CA 1
ATOM 956 C C . ILE A 1 130 ? -9.980 -5.791 36.191 1.00 49.19 130 ILE A C 1
ATOM 958 O O . ILE A 1 130 ? -9.422 -5.626 35.109 1.00 49.19 130 ILE A O 1
ATOM 962 N N . LYS A 1 131 ? -9.379 -6.507 37.144 1.00 42.75 131 LYS A N 1
ATOM 963 C CA . LYS A 1 131 ? -8.117 -7.230 36.940 1.00 42.75 131 LYS A CA 1
ATOM 964 C C . LYS A 1 131 ? -8.339 -8.693 37.281 1.00 42.75 131 LYS A C 1
ATOM 966 O O . LYS A 1 131 ? -8.116 -9.101 38.419 1.00 42.75 131 LYS A O 1
ATOM 971 N N . ARG A 1 132 ? -8.783 -9.483 36.298 1.00 52.97 132 ARG A N 1
ATOM 972 C CA . ARG A 1 132 ? -8.761 -10.945 36.426 1.00 52.97 132 ARG A CA 1
ATOM 973 C C . ARG A 1 132 ? -7.307 -11.346 36.653 1.00 52.97 132 ARG A C 1
ATOM 975 O O . ARG A 1 132 ? -6.490 -11.235 35.742 1.00 52.97 132 ARG A O 1
ATOM 982 N N . LYS A 1 133 ? -6.971 -11.741 37.883 1.00 58.25 133 LYS A N 1
ATOM 983 C CA . LYS A 1 133 ? -5.674 -12.349 38.170 1.00 58.25 133 LYS A CA 1
ATOM 984 C C . LYS A 1 133 ? -5.612 -13.633 37.350 1.00 58.25 133 LYS A C 1
ATOM 986 O O . LYS A 1 133 ? -6.414 -14.544 37.544 1.00 58.25 133 LYS A O 1
ATOM 991 N N . LEU A 1 134 ? -4.706 -13.633 36.384 1.00 65.56 134 LEU A N 1
ATOM 992 C CA . LEU A 1 134 ? -4.359 -14.793 35.592 1.00 65.56 134 LEU A CA 1
ATOM 993 C C . LEU A 1 134 ? -3.404 -15.634 36.437 1.00 65.56 134 LEU A C 1
ATOM 995 O O . LEU A 1 134 ? -2.286 -15.205 36.720 1.00 65.56 134 LEU A O 1
ATOM 999 N N . LEU A 1 135 ? -3.868 -16.795 36.895 1.00 74.25 135 LEU A N 1
ATOM 1000 C CA . LEU A 1 135 ? -3.017 -17.753 37.588 1.00 74.25 135 LEU A CA 1
ATOM 1001 C C . LEU A 1 135 ? -2.210 -18.498 36.527 1.00 74.25 135 LEU A C 1
ATOM 1003 O O . LEU A 1 135 ? -2.798 -19.151 35.667 1.00 74.25 135 LEU A O 1
ATOM 1007 N N . ARG A 1 136 ? -0.880 -18.372 36.552 1.00 78.44 136 ARG A N 1
ATOM 1008 C CA . ARG A 1 136 ? -0.011 -19.153 35.666 1.00 78.44 136 ARG A CA 1
ATOM 1009 C C . ARG A 1 136 ? -0.183 -20.634 36.008 1.00 78.44 136 ARG A C 1
ATOM 1011 O O . ARG A 1 136 ? 0.105 -21.034 37.129 1.00 78.44 136 ARG A O 1
ATOM 1018 N N . MET A 1 137 ? -0.642 -21.417 35.039 1.00 70.81 137 MET A N 1
ATOM 1019 C CA . MET A 1 137 ? -0.891 -22.854 35.183 1.00 70.81 137 MET A CA 1
ATOM 1020 C C . MET A 1 137 ? 0.347 -23.691 34.864 1.00 70.81 137 MET A C 1
ATOM 1022 O O . MET A 1 137 ? 0.489 -24.790 35.379 1.00 70.81 137 MET A O 1
ATOM 1026 N N . GLY A 1 138 ? 1.244 -23.181 34.019 1.00 77.12 138 GLY A N 1
ATOM 1027 C CA . GLY A 1 138 ? 2.453 -23.890 33.605 1.00 77.12 138 GLY A CA 1
ATOM 1028 C C . GLY A 1 138 ? 2.982 -23.380 32.271 1.00 77.12 138 GLY A C 1
ATOM 1029 O O . GLY A 1 138 ? 2.499 -22.376 31.741 1.00 77.12 138 GLY A O 1
ATOM 1030 N N . ASP A 1 139 ? 3.978 -24.065 31.728 1.00 76.56 139 ASP A N 1
ATOM 1031 C CA . ASP A 1 139 ? 4.502 -23.855 30.384 1.00 76.56 139 ASP A CA 1
ATOM 1032 C C . ASP A 1 139 ? 4.541 -25.166 29.593 1.00 76.56 139 ASP A C 1
ATOM 1034 O O . ASP A 1 139 ? 4.724 -26.249 30.140 1.00 76.56 139 ASP A O 1
ATOM 1038 N N . THR A 1 140 ? 4.341 -25.073 28.280 1.00 73.44 140 THR A N 1
ATOM 1039 C CA . THR A 1 140 ? 4.422 -26.223 27.372 1.00 73.44 140 THR A CA 1
ATOM 1040 C C . THR A 1 140 ? 5.477 -25.962 26.313 1.00 73.44 140 THR A C 1
ATOM 1042 O O . THR A 1 140 ? 5.397 -24.965 25.587 1.00 73.44 140 THR A O 1
ATOM 1045 N N . LYS A 1 141 ? 6.456 -26.866 26.220 1.00 69.69 141 LYS A N 1
ATOM 1046 C CA . LYS A 1 141 ? 7.527 -26.838 25.210 1.00 69.69 141 LYS A CA 1
ATOM 1047 C C . LYS A 1 141 ? 7.060 -27.338 23.844 1.00 69.69 141 LYS A C 1
ATOM 1049 O O . LYS A 1 141 ? 7.460 -26.794 22.820 1.00 69.69 141 LYS A O 1
ATOM 1054 N N . ASN A 1 142 ? 6.170 -28.329 23.833 1.00 68.69 142 ASN A N 1
ATOM 1055 C CA . ASN A 1 142 ? 5.776 -29.021 22.612 1.00 68.69 142 ASN A CA 1
ATOM 1056 C C . ASN A 1 142 ? 4.358 -28.612 22.212 1.00 68.69 142 ASN A C 1
ATOM 1058 O O . ASN A 1 142 ? 3.412 -28.756 22.988 1.00 68.69 142 ASN A O 1
ATOM 1062 N N . ARG A 1 143 ? 4.217 -28.086 20.992 1.00 74.06 143 ARG A N 1
ATOM 1063 C CA . ARG A 1 143 ? 2.917 -27.844 20.364 1.00 74.06 143 ARG A CA 1
ATOM 1064 C C . ARG A 1 143 ? 2.689 -28.922 19.324 1.00 74.06 143 ARG A C 1
ATOM 1066 O O . ARG A 1 143 ? 3.471 -29.029 18.386 1.00 74.06 143 ARG A O 1
ATOM 1073 N N . TYR A 1 144 ? 1.596 -29.655 19.448 1.00 76.25 144 TYR A N 1
ATOM 1074 C CA . TYR A 1 144 ? 1.232 -30.689 18.496 1.00 7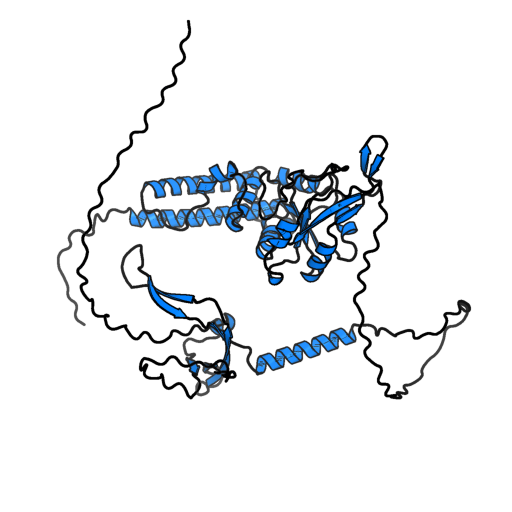6.25 144 TYR A CA 1
ATOM 1075 C C . TYR A 1 144 ? 0.219 -30.143 17.495 1.00 76.25 144 TYR A C 1
ATOM 1077 O O . TYR A 1 144 ? -0.733 -29.454 17.867 1.00 76.25 144 TYR A O 1
ATOM 1085 N N . THR A 1 145 ? 0.428 -30.410 16.212 1.00 79.62 145 THR A N 1
ATOM 1086 C CA . THR A 1 145 ? -0.531 -30.084 15.148 1.00 79.62 145 THR A CA 1
ATOM 1087 C C . THR A 1 145 ? -0.981 -31.353 14.457 1.00 79.62 145 THR A C 1
ATOM 1089 O O . THR A 1 145 ? -0.185 -32.274 14.296 1.00 79.62 145 THR A O 1
ATOM 1092 N N . LEU A 1 146 ? -2.237 -31.384 14.019 1.00 79.19 146 LEU A N 1
ATOM 1093 C CA . LEU A 1 146 ? -2.766 -32.505 13.248 1.00 79.19 146 LEU A CA 1
ATOM 1094 C C . LEU A 1 146 ? -1.982 -32.647 11.938 1.00 79.19 146 LEU A C 1
ATOM 1096 O O . LEU A 1 146 ? -1.927 -31.713 11.133 1.00 79.19 146 LEU A O 1
ATOM 1100 N N . GLY A 1 147 ? -1.360 -33.805 11.747 1.00 74.50 147 GLY A N 1
ATOM 1101 C CA . GLY A 1 147 ? -0.790 -34.219 10.476 1.00 74.50 147 GLY A CA 1
ATOM 1102 C C . GLY A 1 147 ? -1.887 -34.678 9.508 1.00 74.50 147 GLY A C 1
ATOM 1103 O O . GLY A 1 147 ? -2.984 -35.046 9.939 1.00 74.50 147 GLY A O 1
ATOM 1104 N N . PRO A 1 148 ? -1.623 -34.661 8.191 1.00 75.31 148 PRO A N 1
ATOM 1105 C CA . PRO A 1 148 ? -2.573 -35.167 7.209 1.00 75.31 148 PRO A CA 1
ATOM 1106 C C . PRO A 1 148 ? -2.804 -36.667 7.419 1.00 75.31 148 PRO A C 1
ATOM 1108 O O . PRO A 1 148 ? -1.858 -37.436 7.597 1.00 75.31 148 PRO A O 1
ATOM 1111 N N . THR A 1 149 ? -4.060 -37.103 7.347 1.00 75.31 149 THR A N 1
ATOM 1112 C CA . THR A 1 149 ? -4.403 -38.526 7.447 1.00 75.31 149 THR A CA 1
ATOM 1113 C C . THR A 1 149 ? -3.792 -39.313 6.281 1.00 75.31 149 THR A C 1
ATOM 1115 O O . THR A 1 149 ? -3.535 -38.783 5.193 1.00 75.31 149 THR A O 1
ATOM 1118 N N . LYS A 1 150 ? -3.618 -40.631 6.448 1.00 72.94 150 LYS A N 1
ATOM 1119 C CA . LYS A 1 150 ? -3.122 -41.523 5.378 1.00 72.94 150 LYS A CA 1
ATOM 1120 C C . LYS A 1 150 ? -3.957 -41.415 4.092 1.00 72.94 150 LYS A C 1
ATOM 1122 O O . LYS A 1 150 ? -3.425 -41.510 2.982 1.00 72.94 150 LYS A O 1
ATOM 1127 N N . SER A 1 151 ? -5.263 -41.177 4.235 1.00 73.94 151 SER A N 1
ATOM 1128 C CA . SER A 1 151 ? -6.187 -40.986 3.114 1.00 73.94 151 SER A CA 1
ATOM 1129 C C . SER A 1 151 ? -5.936 -39.668 2.361 1.00 73.94 151 SER A C 1
ATOM 1131 O O . SER A 1 151 ? -5.932 -39.643 1.126 1.00 73.94 151 SER A O 1
ATOM 1133 N N . GLU A 1 152 ? -5.647 -38.585 3.084 1.00 75.62 152 GLU A N 1
ATOM 1134 C CA . GLU A 1 152 ? -5.347 -37.264 2.529 1.00 75.62 152 GLU A CA 1
ATOM 1135 C C . GLU A 1 152 ? -3.975 -37.232 1.863 1.00 75.62 152 GLU A C 1
ATOM 1137 O O . GLU A 1 152 ? -3.850 -36.715 0.753 1.00 75.62 152 GLU A O 1
ATOM 1142 N N . LEU A 1 153 ? -2.966 -37.859 2.473 1.00 76.19 153 LEU A N 1
ATOM 1143 C CA . LEU A 1 153 ? -1.643 -38.052 1.872 1.00 76.19 153 LEU A CA 1
ATOM 1144 C C . LEU A 1 153 ? -1.739 -38.772 0.521 1.00 76.19 153 LEU A C 1
ATOM 1146 O O . LEU A 1 153 ? -1.140 -38.334 -0.466 1.00 76.19 153 LEU A O 1
ATOM 1150 N N . LYS A 1 154 ? -2.555 -39.831 0.437 1.00 81.50 154 LYS A N 1
ATOM 1151 C CA . LYS A 1 154 ? -2.791 -40.563 -0.817 1.00 81.50 154 LYS A CA 1
ATOM 1152 C C . LYS A 1 154 ? -3.449 -39.674 -1.879 1.00 81.50 154 LYS A C 1
ATOM 1154 O O . LYS A 1 154 ? -2.959 -39.630 -3.011 1.00 81.50 154 LYS A O 1
ATOM 1159 N N . LYS A 1 155 ? -4.494 -38.916 -1.514 1.00 82.69 155 LYS A N 1
ATOM 1160 C CA . LYS A 1 155 ? -5.182 -37.964 -2.411 1.00 82.69 155 LYS A CA 1
ATOM 1161 C C . LYS A 1 155 ? -4.260 -36.834 -2.878 1.00 82.69 155 LYS A C 1
ATOM 1163 O O . LYS A 1 155 ? -4.275 -36.474 -4.056 1.00 82.69 155 LYS A O 1
ATOM 1168 N N . MET A 1 156 ? -3.428 -36.288 -1.990 1.00 76.81 156 MET A N 1
ATOM 1169 C CA . MET A 1 156 ? -2.440 -35.259 -2.330 1.00 76.81 156 MET A CA 1
ATOM 1170 C C . MET A 1 156 ? -1.386 -35.791 -3.303 1.00 76.81 156 MET A C 1
ATOM 1172 O O . MET A 1 156 ? -1.108 -35.140 -4.312 1.00 76.81 156 MET A O 1
ATOM 1176 N N . GLY A 1 157 ? -0.857 -36.994 -3.059 1.00 84.00 157 GLY A N 1
ATOM 1177 C CA . GLY A 1 157 ? 0.096 -37.647 -3.957 1.00 84.00 157 GLY A CA 1
ATOM 1178 C C . GLY A 1 157 ? -0.494 -37.932 -5.341 1.00 84.00 157 GLY A C 1
ATOM 1179 O O . GLY A 1 157 ? 0.160 -37.711 -6.360 1.00 84.00 157 GLY A O 1
ATOM 1180 N N . GLU A 1 158 ? -1.752 -38.364 -5.407 1.00 86.81 158 GLU A N 1
ATOM 1181 C CA . GLU A 1 158 ? -2.454 -38.593 -6.672 1.00 86.81 158 GLU A CA 1
ATOM 1182 C C . GLU A 1 158 ? -2.704 -37.291 -7.445 1.00 86.81 158 GLU A C 1
ATOM 1184 O O . GLU A 1 158 ? -2.406 -37.207 -8.640 1.00 86.81 158 GLU A O 1
ATOM 1189 N N . LYS A 1 159 ? -3.147 -36.233 -6.755 1.00 86.62 159 LYS A N 1
ATOM 1190 C CA . LYS A 1 159 ? -3.331 -34.898 -7.340 1.00 86.62 159 LYS A CA 1
ATOM 1191 C C . LYS A 1 159 ? -2.016 -34.316 -7.863 1.00 86.62 159 LYS A C 1
ATOM 1193 O O . LYS A 1 159 ? -2.005 -33.707 -8.933 1.00 86.62 159 LYS A O 1
ATOM 1198 N N . ALA A 1 160 ? -0.910 -34.520 -7.146 1.00 83.00 160 ALA A N 1
ATOM 1199 C CA . ALA A 1 160 ? 0.420 -34.101 -7.579 1.00 83.00 160 ALA A CA 1
ATOM 1200 C C . ALA A 1 160 ? 0.874 -34.854 -8.841 1.00 83.00 160 ALA A C 1
ATOM 1202 O O . ALA A 1 160 ? 1.299 -34.220 -9.808 1.00 83.00 160 ALA A O 1
ATOM 1203 N N . ARG A 1 161 ? 0.699 -36.185 -8.885 1.00 87.62 161 ARG A N 1
ATOM 1204 C CA . ARG A 1 161 ? 1.000 -37.000 -10.077 1.00 87.62 161 ARG A CA 1
ATOM 1205 C C . ARG A 1 161 ? 0.164 -36.587 -11.289 1.00 87.62 161 ARG A C 1
ATOM 1207 O O . ARG A 1 161 ? 0.716 -36.444 -12.377 1.00 87.62 161 ARG A O 1
ATOM 1214 N N . ARG A 1 162 ? -1.138 -36.330 -11.106 1.00 87.81 162 ARG A N 1
ATOM 1215 C CA . ARG A 1 162 ? -2.025 -35.866 -12.187 1.00 87.81 162 ARG A CA 1
ATOM 1216 C C . ARG A 1 162 ? -1.602 -34.494 -12.721 1.00 87.81 162 ARG A C 1
ATOM 1218 O O . ARG A 1 162 ? -1.492 -34.336 -13.932 1.00 87.81 162 ARG A O 1
ATOM 1225 N N . ARG A 1 163 ? -1.281 -33.535 -11.842 1.00 85.81 163 ARG A N 1
ATOM 1226 C CA . ARG A 1 163 ? -0.756 -32.217 -12.253 1.00 85.81 163 ARG A CA 1
ATOM 1227 C C . ARG A 1 163 ? 0.533 -32.340 -13.057 1.00 85.81 163 ARG A C 1
ATOM 1229 O O . ARG A 1 163 ? 0.667 -31.688 -14.083 1.00 85.81 163 ARG A O 1
ATOM 1236 N N . LEU A 1 164 ? 1.448 -33.200 -12.621 1.00 84.88 164 LEU A N 1
ATOM 1237 C CA . LEU A 1 164 ? 2.724 -33.410 -13.300 1.00 84.88 164 LEU A CA 1
ATOM 1238 C C . LEU A 1 164 ? 2.539 -34.085 -14.671 1.00 84.88 164 LEU A C 1
ATOM 1240 O O . LEU A 1 164 ? 3.231 -33.736 -15.625 1.00 84.88 164 LEU A O 1
ATOM 1244 N N . ALA A 1 165 ? 1.571 -34.996 -14.805 1.00 84.50 165 ALA A N 1
ATOM 1245 C CA . ALA A 1 165 ? 1.198 -35.596 -16.087 1.00 84.50 165 ALA A CA 1
ATOM 1246 C C . ALA A 1 165 ? 0.549 -34.579 -17.046 1.00 84.50 165 ALA A C 1
ATOM 1248 O O . ALA A 1 165 ? 0.908 -34.525 -18.222 1.00 84.50 165 ALA A O 1
ATOM 1249 N N . GLU A 1 166 ? -0.359 -33.735 -16.550 1.00 87.12 166 GLU A N 1
ATOM 1250 C CA . GLU A 1 166 ? -0.960 -32.649 -17.335 1.00 87.12 166 GLU A CA 1
ATOM 1251 C C . GLU A 1 166 ? 0.079 -31.614 -17.776 1.00 87.12 166 GLU A C 1
ATOM 1253 O O . GLU A 1 166 ? 0.030 -31.133 -18.907 1.00 87.12 166 GLU A O 1
ATOM 1258 N N . GLU A 1 167 ? 1.036 -31.284 -16.909 1.00 82.94 167 GLU A N 1
ATOM 1259 C CA . GLU A 1 167 ? 2.112 -30.351 -17.234 1.00 82.94 167 GLU A CA 1
ATOM 1260 C C . GLU A 1 167 ? 3.065 -30.938 -18.283 1.00 82.94 167 GLU A C 1
ATOM 1262 O O . GLU A 1 167 ? 3.421 -30.250 -19.239 1.00 82.94 167 GLU A O 1
ATOM 1267 N N . ARG A 1 168 ? 3.411 -32.230 -18.171 1.00 80.75 168 ARG A N 1
ATOM 1268 C CA . ARG A 1 168 ? 4.188 -32.951 -19.193 1.00 80.75 168 ARG A CA 1
ATOM 1269 C C . ARG A 1 168 ? 3.472 -32.980 -20.542 1.00 80.75 168 ARG A C 1
ATOM 1271 O O . ARG A 1 168 ? 4.109 -32.724 -21.553 1.00 80.75 168 ARG A O 1
ATOM 1278 N N . ARG A 1 169 ? 2.155 -33.205 -20.562 1.00 80.94 169 ARG A N 1
ATOM 1279 C CA . ARG A 1 169 ? 1.345 -33.216 -21.793 1.00 80.94 169 ARG A CA 1
ATOM 1280 C C . ARG A 1 169 ? 1.240 -31.836 -22.464 1.00 80.94 169 ARG A C 1
ATOM 1282 O O . ARG A 1 169 ? 1.021 -31.763 -23.667 1.00 80.94 169 ARG A O 1
ATOM 1289 N N . LYS A 1 170 ? 1.374 -30.741 -21.705 1.00 80.69 170 LYS A N 1
ATOM 1290 C CA . LYS A 1 170 ? 1.313 -29.358 -22.222 1.00 80.69 170 LYS A CA 1
ATOM 1291 C C . LYS A 1 170 ? 2.643 -28.845 -22.773 1.00 80.69 170 LYS A C 1
ATOM 1293 O O . LYS A 1 170 ? 2.649 -27.864 -23.514 1.00 80.69 170 LYS A O 1
ATOM 1298 N N . ARG A 1 171 ? 3.769 -29.464 -22.414 1.00 66.88 171 ARG A N 1
ATOM 1299 C CA . ARG A 1 171 ? 5.079 -29.087 -22.950 1.00 66.88 171 ARG A CA 1
ATOM 1300 C C . ARG A 1 171 ? 5.237 -29.737 -24.324 1.00 66.88 171 ARG A C 1
ATOM 1302 O O . ARG A 1 171 ? 5.246 -30.958 -24.423 1.00 66.88 171 ARG A O 1
ATOM 1309 N N . LYS A 1 172 ? 5.360 -28.922 -25.380 1.00 69.56 172 LYS A N 1
ATOM 1310 C CA . LYS A 1 172 ? 5.887 -29.405 -26.663 1.00 69.56 172 LYS A CA 1
ATOM 1311 C C . LYS A 1 172 ? 7.277 -29.972 -26.379 1.00 69.56 172 LYS A C 1
ATOM 1313 O O . LYS A 1 172 ? 8.085 -29.300 -25.737 1.00 69.56 172 LYS A O 1
ATOM 1318 N N . GLU A 1 173 ? 7.495 -31.220 -26.764 1.00 61.66 173 GLU A N 1
ATOM 1319 C CA . GLU A 1 173 ? 8.757 -31.924 -26.574 1.00 61.66 173 GLU A CA 1
ATOM 1320 C C . GLU A 1 173 ? 9.903 -31.066 -27.124 1.00 61.66 173 GLU A C 1
ATOM 1322 O O . GLU A 1 173 ? 9.873 -30.633 -28.277 1.00 61.66 173 GLU A O 1
ATOM 1327 N N . ILE A 1 174 ? 10.881 -30.745 -26.273 1.00 56.62 174 ILE A N 1
ATOM 1328 C CA . ILE A 1 174 ? 12.104 -30.077 -26.714 1.00 56.62 174 ILE A CA 1
ATOM 1329 C C . ILE A 1 174 ? 12.916 -31.152 -27.429 1.00 56.62 174 ILE A C 1
ATOM 1331 O O . ILE A 1 174 ? 13.675 -31.887 -26.798 1.00 56.62 174 ILE A O 1
ATOM 1335 N N . VAL A 1 175 ? 12.709 -31.266 -28.738 1.00 50.84 175 VAL A N 1
ATOM 1336 C CA . VAL A 1 175 ? 13.574 -32.048 -29.616 1.00 50.84 175 VAL A CA 1
ATOM 1337 C C . VAL A 1 175 ? 14.944 -31.379 -29.584 1.00 50.84 175 VAL A C 1
ATOM 1339 O O . VAL A 1 175 ? 15.102 -30.231 -30.003 1.00 50.84 175 VAL A O 1
ATOM 1342 N N . ARG A 1 176 ? 15.935 -32.072 -29.020 1.00 48.00 176 ARG A N 1
ATOM 1343 C CA . ARG A 1 176 ? 17.338 -31.699 -29.196 1.00 48.00 176 ARG A CA 1
ATOM 1344 C C . ARG A 1 176 ? 17.682 -31.925 -30.666 1.00 48.00 176 ARG A C 1
ATOM 1346 O O . ARG A 1 176 ? 17.628 -33.053 -31.140 1.00 48.00 176 ARG A O 1
ATOM 1353 N N . LEU A 1 177 ? 17.990 -30.842 -31.373 1.00 44.16 177 LEU A N 1
ATOM 1354 C CA . LEU A 1 177 ? 18.707 -30.901 -32.641 1.00 44.16 177 LEU A CA 1
ATOM 1355 C C . LEU A 1 177 ? 20.147 -31.294 -32.302 1.00 44.16 177 LEU A C 1
ATOM 1357 O O . LEU A 1 177 ? 20.934 -30.435 -31.907 1.00 44.16 177 LEU A O 1
ATOM 1361 N N . ASP A 1 178 ? 20.456 -32.586 -32.358 1.00 46.38 178 ASP A N 1
ATOM 1362 C CA . ASP A 1 178 ? 21.840 -33.046 -32.308 1.00 46.38 178 ASP A CA 1
ATOM 1363 C C . ASP A 1 178 ? 22.508 -32.763 -33.668 1.00 46.38 178 ASP A C 1
ATOM 1365 O O . ASP A 1 178 ? 21.993 -33.144 -34.717 1.00 46.38 178 ASP A O 1
ATOM 1369 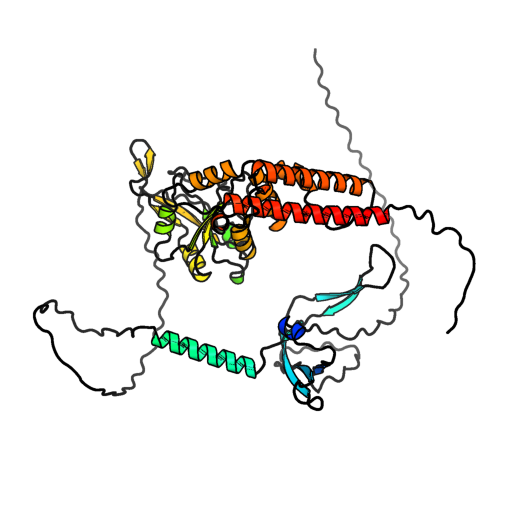N N . ASP A 1 179 ? 23.625 -32.035 -33.606 1.00 48.09 179 ASP A N 1
ATOM 1370 C CA . ASP A 1 179 ? 24.719 -31.844 -34.568 1.00 48.09 179 ASP A CA 1
ATOM 1371 C C . ASP A 1 179 ? 24.567 -32.429 -35.990 1.00 48.09 179 ASP A C 1
ATOM 1373 O O . ASP A 1 179 ? 25.301 -33.329 -36.399 1.00 48.09 179 ASP A O 1
ATOM 1377 N N . THR A 1 180 ? 23.712 -31.822 -36.813 1.00 40.16 180 THR A N 1
ATOM 1378 C CA . THR A 1 180 ? 23.902 -31.814 -38.272 1.00 40.16 180 THR A CA 1
ATOM 1379 C C . THR A 1 180 ? 24.282 -30.405 -38.718 1.00 40.16 180 THR A C 1
ATOM 1381 O O . THR A 1 180 ? 23.577 -29.459 -38.348 1.00 40.16 180 THR A O 1
ATOM 1384 N N . PRO A 1 181 ? 25.374 -30.222 -39.487 1.00 42.75 181 PRO A N 1
ATOM 1385 C CA . PRO A 1 181 ? 25.734 -28.914 -40.012 1.00 42.75 181 PRO A CA 1
ATOM 1386 C C . PRO A 1 181 ? 24.570 -28.376 -40.846 1.00 42.75 181 PRO A C 1
ATOM 1388 O O . PRO A 1 181 ? 24.079 -29.033 -41.761 1.00 42.75 181 PRO A O 1
ATOM 1391 N N . PHE A 1 182 ? 24.100 -27.192 -40.468 1.00 38.88 182 PHE A N 1
ATOM 1392 C CA . PHE A 1 182 ? 23.025 -26.479 -41.141 1.00 38.88 182 PHE A CA 1
ATOM 1393 C C . PHE A 1 182 ? 23.561 -25.985 -42.490 1.00 38.88 182 PHE A C 1
ATOM 1395 O O . PHE A 1 182 ? 24.217 -24.945 -42.558 1.00 38.88 182 PHE A O 1
ATOM 1402 N N . ASP A 1 183 ? 23.338 -26.760 -43.548 1.00 38.31 183 ASP A N 1
ATOM 1403 C CA . ASP A 1 183 ? 23.616 -26.328 -44.913 1.00 38.31 183 ASP A CA 1
ATOM 1404 C C . ASP A 1 183 ? 22.464 -25.420 -45.370 1.00 38.31 183 ASP A C 1
ATOM 1406 O O . ASP A 1 183 ? 21.324 -25.855 -45.537 1.00 38.31 183 ASP A O 1
ATOM 1410 N N . MET A 1 184 ? 22.739 -24.117 -45.484 1.00 42.31 184 MET A N 1
ATOM 1411 C CA . MET A 1 184 ? 21.793 -23.125 -46.003 1.00 42.31 184 MET A CA 1
ATOM 1412 C C . MET A 1 184 ? 21.772 -23.161 -47.532 1.00 42.31 184 MET A C 1
ATOM 1414 O O . MET A 1 184 ? 22.151 -22.207 -48.210 1.00 42.31 184 MET A O 1
ATOM 1418 N N . SER A 1 185 ? 21.281 -24.256 -48.087 1.00 39.97 185 SER A N 1
ATOM 1419 C CA . SER A 1 185 ? 20.765 -24.284 -49.447 1.00 39.97 185 SER A CA 1
ATOM 1420 C C . SER A 1 185 ? 19.621 -25.292 -49.488 1.00 39.97 185 SER A C 1
ATOM 1422 O O . SER A 1 185 ? 19.662 -26.293 -48.787 1.00 39.97 185 SER A O 1
ATOM 1424 N N . VAL A 1 186 ? 18.582 -25.018 -50.280 1.00 41.16 186 VAL A N 1
ATOM 1425 C CA . VAL A 1 186 ? 17.307 -25.767 -50.350 1.00 41.16 186 VAL A CA 1
ATOM 1426 C C . VAL A 1 186 ? 16.230 -25.265 -49.366 1.00 41.16 186 VAL A C 1
ATOM 1428 O O . VAL A 1 186 ? 15.657 -25.999 -48.568 1.00 41.16 186 VAL A O 1
ATOM 14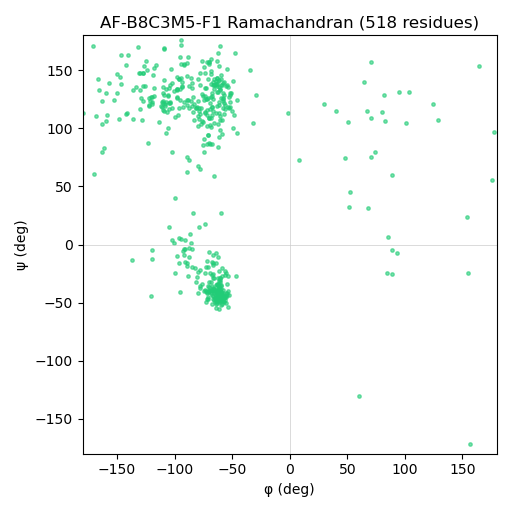31 N N . ILE A 1 187 ? 15.858 -23.987 -49.503 1.00 41.66 187 ILE A N 1
ATOM 1432 C CA . ILE A 1 187 ? 14.436 -23.613 -49.427 1.00 41.66 187 ILE A CA 1
ATOM 1433 C C . ILE A 1 187 ? 13.974 -23.402 -50.865 1.00 41.66 187 ILE A C 1
ATOM 1435 O O . ILE A 1 187 ? 13.934 -22.286 -51.373 1.00 41.66 187 ILE A O 1
ATOM 1439 N N . ALA A 1 188 ? 13.693 -24.508 -51.542 1.00 40.12 188 ALA A N 1
ATOM 1440 C CA . ALA A 1 188 ? 12.844 -24.538 -52.719 1.00 40.12 188 ALA A CA 1
ATOM 1441 C C . ALA A 1 188 ? 12.342 -25.973 -52.900 1.00 40.12 188 ALA A C 1
ATOM 1443 O O . ALA A 1 188 ? 13.139 -26.904 -52.920 1.00 40.12 188 ALA A O 1
ATOM 1444 N N . ALA A 1 189 ? 11.028 -26.093 -53.077 1.00 35.50 189 ALA A N 1
ATOM 1445 C CA . ALA A 1 189 ? 10.274 -27.288 -53.444 1.00 35.50 189 ALA A CA 1
ATOM 1446 C C . ALA A 1 189 ? 9.896 -28.278 -52.321 1.00 35.50 189 ALA A C 1
ATOM 1448 O O . ALA A 1 189 ? 10.670 -29.119 -51.883 1.00 35.50 189 ALA A O 1
ATOM 1449 N N . SER A 1 190 ? 8.600 -28.235 -52.006 1.00 31.38 190 SER A N 1
ATOM 1450 C CA . SER A 1 190 ? 7.663 -29.354 -52.178 1.00 31.38 190 SER A CA 1
ATOM 1451 C C . SER A 1 190 ? 6.917 -29.784 -50.923 1.00 31.38 190 SER A C 1
ATOM 1453 O O . SER A 1 190 ? 7.472 -30.231 -49.924 1.00 31.38 190 SER A O 1
ATOM 1455 N N . GLU A 1 191 ? 5.604 -29.683 -51.076 1.00 39.75 191 GLU A N 1
ATOM 1456 C CA . GLU A 1 191 ? 4.550 -30.335 -50.323 1.00 39.75 191 GLU A CA 1
ATOM 1457 C C . GLU A 1 191 ? 4.623 -31.874 -50.423 1.00 39.75 191 GLU A C 1
ATOM 1459 O O . GLU A 1 191 ? 5.296 -32.428 -51.294 1.00 39.75 191 GLU A O 1
ATOM 1464 N N . THR A 1 192 ? 3.784 -32.505 -49.591 1.00 35.59 192 THR A N 1
ATOM 1465 C CA . THR A 1 192 ? 3.199 -33.864 -49.636 1.00 35.59 192 THR A CA 1
ATOM 1466 C C . THR A 1 192 ? 3.851 -35.041 -48.889 1.00 35.59 192 THR A C 1
ATOM 1468 O O . THR A 1 192 ? 5.026 -35.344 -49.043 1.00 35.59 192 THR A O 1
ATOM 1471 N N . ALA A 1 193 ? 2.953 -35.737 -48.162 1.00 33.62 193 ALA A N 1
ATOM 1472 C CA . ALA A 1 193 ? 2.907 -37.168 -47.812 1.00 33.62 193 ALA A CA 1
ATOM 1473 C C . ALA A 1 193 ? 3.951 -37.688 -46.797 1.00 33.62 193 ALA A C 1
ATOM 1475 O O . ALA A 1 193 ? 5.150 -37.642 -47.014 1.00 33.62 193 ALA A O 1
ATOM 1476 N N . GLU A 1 194 ? 3.566 -38.037 -45.565 1.00 34.66 194 GLU A N 1
ATOM 1477 C CA . GLU A 1 194 ? 2.890 -39.263 -45.082 1.00 34.66 194 GLU A CA 1
ATOM 1478 C C . GLU A 1 194 ? 3.870 -40.206 -44.359 1.00 34.66 194 GLU A C 1
ATOM 1480 O O . GLU A 1 194 ? 4.950 -40.517 -44.840 1.00 34.66 194 GLU A O 1
ATOM 1485 N N . GLN A 1 195 ? 3.424 -40.648 -43.178 1.00 37.19 195 GLN A N 1
ATOM 1486 C CA . GLN A 1 195 ? 3.689 -41.930 -42.515 1.00 37.19 195 GLN A CA 1
ATOM 1487 C C . GLN A 1 195 ? 5.105 -42.533 -42.579 1.00 37.19 195 GLN A C 1
ATOM 1489 O O . GLN A 1 195 ? 5.505 -43.108 -43.586 1.00 37.19 195 GLN A O 1
ATOM 1494 N N . ARG A 1 196 ? 5.757 -42.639 -41.409 1.00 34.69 196 ARG A N 1
ATOM 1495 C CA . ARG A 1 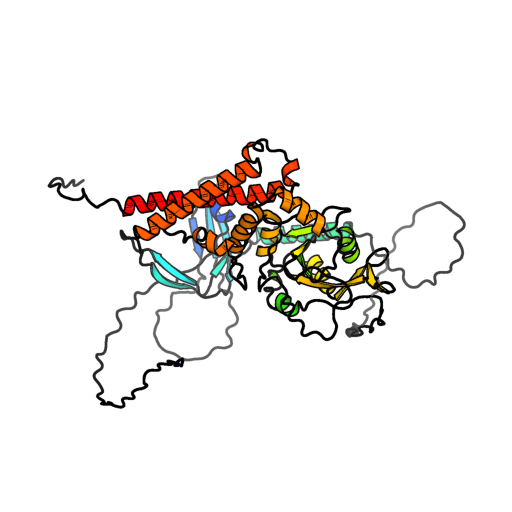196 ? 6.450 -43.882 -41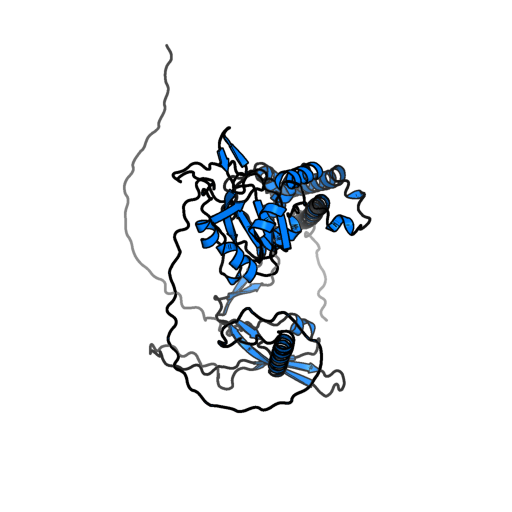.008 1.00 34.69 196 ARG A CA 1
ATOM 1496 C C . ARG A 1 196 ? 6.762 -43.954 -39.508 1.00 34.69 196 ARG A C 1
ATOM 1498 O O . ARG A 1 196 ? 7.633 -43.280 -38.976 1.00 34.69 196 ARG A O 1
ATOM 1505 N N . THR A 1 197 ? 5.939 -44.765 -38.854 1.00 31.47 197 THR A N 1
ATOM 1506 C CA . THR A 1 197 ? 6.263 -45.893 -37.969 1.00 31.47 197 THR A CA 1
ATOM 1507 C C . THR A 1 197 ? 7.567 -45.899 -37.154 1.00 31.47 197 THR A C 1
ATOM 1509 O O . THR A 1 197 ? 8.677 -45.971 -37.667 1.00 31.47 197 THR A O 1
ATOM 1512 N N . VAL A 1 198 ? 7.332 -45.986 -35.844 1.00 38.06 198 VAL A N 1
ATOM 1513 C CA . VAL A 1 198 ? 8.161 -46.430 -34.715 1.00 38.06 198 VAL A CA 1
ATOM 1514 C C . VAL A 1 198 ? 9.224 -47.488 -35.049 1.00 38.06 198 VAL A C 1
ATOM 1516 O O . VAL A 1 198 ? 8.882 -48.583 -35.485 1.00 38.06 198 VAL A O 1
ATOM 1519 N N . GLN A 1 199 ? 10.473 -47.232 -34.644 1.00 33.31 199 GLN A N 1
ATOM 1520 C CA . GLN A 1 199 ? 11.362 -48.261 -34.088 1.00 33.31 199 GLN A CA 1
ATOM 1521 C C . GLN A 1 199 ? 12.186 -47.685 -32.930 1.00 33.31 199 GLN A C 1
ATOM 1523 O O . GLN A 1 199 ? 13.048 -46.829 -33.110 1.00 33.31 199 GLN A O 1
ATOM 1528 N N . MET A 1 200 ? 11.907 -48.183 -31.723 1.00 34.75 200 MET A N 1
ATOM 1529 C CA . MET A 1 200 ? 12.750 -48.013 -30.544 1.00 34.75 200 MET A CA 1
ATOM 1530 C C . MET A 1 200 ? 13.952 -48.955 -30.656 1.00 34.75 200 MET A C 1
ATOM 1532 O O . MET A 1 200 ? 13.775 -50.160 -30.838 1.00 34.75 200 MET A O 1
ATOM 1536 N N . LYS A 1 201 ? 15.165 -48.433 -30.465 1.00 34.75 201 LYS A N 1
ATOM 1537 C CA . LYS A 1 201 ? 16.310 -49.234 -30.022 1.00 34.75 201 LYS A CA 1
ATOM 1538 C C . LYS A 1 201 ? 16.975 -48.544 -28.842 1.00 34.75 201 LYS A C 1
ATOM 1540 O O . LYS A 1 201 ? 17.466 -47.425 -28.948 1.00 34.75 201 LYS A O 1
ATOM 1545 N N . ALA A 1 202 ? 16.927 -49.244 -27.715 1.00 37.38 202 ALA A N 1
ATOM 1546 C CA . ALA A 1 202 ? 17.689 -48.956 -26.519 1.00 37.38 202 ALA A CA 1
ATOM 1547 C C . ALA A 1 202 ? 19.184 -49.133 -26.808 1.00 37.38 202 ALA A C 1
ATOM 1549 O O . ALA A 1 202 ? 19.583 -50.110 -27.444 1.00 37.38 202 ALA A O 1
ATOM 1550 N N . ALA A 1 203 ? 19.994 -48.204 -26.313 1.00 35.78 203 ALA A N 1
ATOM 1551 C CA . ALA A 1 203 ? 21.421 -48.407 -26.144 1.00 35.78 203 ALA A CA 1
ATOM 1552 C C . ALA A 1 203 ? 21.852 -47.724 -24.845 1.00 35.78 203 ALA A C 1
ATOM 1554 O O . ALA A 1 203 ? 21.798 -46.499 -24.711 1.00 35.78 203 ALA A O 1
ATOM 1555 N N . ASP A 1 204 ? 22.236 -48.566 -23.890 1.00 37.56 204 ASP A N 1
ATOM 1556 C CA . ASP A 1 204 ? 22.943 -48.212 -22.672 1.00 37.56 204 ASP A CA 1
ATOM 1557 C C . ASP A 1 204 ? 24.230 -47.447 -22.989 1.00 37.56 204 ASP A C 1
ATOM 1559 O O . ASP A 1 204 ? 25.002 -47.807 -23.878 1.00 37.56 204 ASP A O 1
ATOM 1563 N N . GLY A 1 205 ? 24.477 -46.387 -22.224 1.00 35.12 205 GLY A N 1
ATOM 1564 C CA . GLY A 1 205 ? 25.658 -45.551 -22.385 1.00 35.12 205 GLY A CA 1
ATOM 1565 C C . GLY A 1 205 ? 25.896 -44.683 -21.162 1.00 35.12 205 GLY A C 1
ATOM 1566 O O . GLY A 1 205 ? 25.572 -43.497 -21.152 1.00 35.12 205 GLY A O 1
ATOM 1567 N N . ALA A 1 206 ? 26.476 -45.282 -20.123 1.00 44.94 206 ALA A N 1
ATOM 1568 C CA . ALA A 1 206 ? 26.983 -44.586 -18.950 1.00 44.94 206 ALA A CA 1
ATOM 1569 C C . ALA A 1 206 ? 27.954 -43.460 -19.356 1.00 44.94 206 ALA A C 1
ATOM 1571 O O . ALA A 1 206 ? 29.015 -43.713 -19.928 1.00 44.94 206 ALA A O 1
ATOM 1572 N N . LYS A 1 207 ? 27.623 -42.205 -19.022 1.00 40.53 207 LYS A N 1
ATOM 1573 C CA . LYS A 1 207 ? 28.549 -41.069 -19.134 1.00 40.53 207 LYS A CA 1
ATOM 1574 C C . LYS A 1 207 ? 28.626 -40.282 -17.827 1.00 40.53 207 LYS A C 1
ATOM 1576 O O . LYS A 1 207 ? 27.712 -39.562 -17.441 1.00 40.53 207 LYS A O 1
ATOM 1581 N N . LYS A 1 208 ? 29.779 -40.475 -17.179 1.00 37.31 208 LYS A N 1
ATOM 1582 C CA . LYS A 1 208 ? 30.526 -39.592 -16.269 1.00 37.31 208 LYS A CA 1
ATOM 1583 C C . LYS A 1 208 ? 29.904 -38.205 -16.040 1.00 37.31 208 LYS A C 1
ATOM 1585 O O . LYS A 1 208 ? 29.940 -37.336 -16.907 1.00 37.31 208 LYS A O 1
ATOM 1590 N N . VAL A 1 209 ? 29.458 -37.985 -14.806 1.00 40.53 209 VAL A N 1
ATOM 1591 C CA . VAL A 1 209 ? 29.155 -36.670 -14.235 1.00 40.53 209 VAL A CA 1
ATOM 1592 C C . VAL A 1 209 ? 30.469 -35.901 -14.067 1.00 40.53 209 VAL A C 1
ATOM 1594 O O . VAL A 1 209 ? 31.230 -36.146 -13.134 1.00 40.53 209 VAL A O 1
ATOM 1597 N N . THR A 1 210 ? 30.762 -34.975 -14.977 1.00 35.09 210 THR A N 1
ATOM 1598 C CA . THR A 1 210 ? 31.794 -33.953 -14.763 1.00 35.09 210 THR A CA 1
ATOM 1599 C C . THR A 1 210 ? 31.170 -32.739 -14.092 1.00 35.09 210 THR A C 1
ATOM 1601 O O . THR A 1 210 ? 30.258 -32.114 -14.632 1.00 35.09 210 THR A O 1
ATOM 1604 N N . ALA A 1 211 ? 31.680 -32.421 -12.904 1.00 37.91 211 ALA A N 1
ATOM 1605 C CA . ALA A 1 211 ? 31.311 -31.272 -12.093 1.00 37.91 211 ALA A CA 1
ATOM 1606 C C . ALA A 1 211 ? 31.373 -29.958 -12.893 1.00 37.91 211 ALA A C 1
ATOM 1608 O O . ALA A 1 211 ? 32.434 -29.531 -13.353 1.00 37.91 211 ALA A O 1
ATOM 1609 N N . ILE A 1 212 ? 30.225 -29.296 -13.024 1.00 43.38 212 ILE A N 1
ATOM 1610 C CA . ILE A 1 212 ? 30.124 -27.943 -13.568 1.00 43.38 212 ILE A CA 1
ATOM 1611 C C . ILE A 1 212 ? 30.587 -26.981 -12.470 1.00 43.38 212 ILE A C 1
ATOM 1613 O O . ILE A 1 212 ? 29.866 -26.718 -11.510 1.00 43.38 212 ILE A O 1
ATOM 1617 N N . LYS A 1 213 ? 31.813 -26.465 -12.600 1.00 41.88 213 LYS A N 1
ATOM 1618 C CA . LYS A 1 213 ? 32.295 -25.334 -11.795 1.00 41.88 213 LYS A CA 1
ATOM 1619 C C . LYS A 1 213 ? 31.432 -24.090 -12.077 1.00 41.88 213 LYS A C 1
ATOM 1621 O O . LYS A 1 213 ? 31.100 -23.843 -13.240 1.00 41.88 213 LYS A O 1
ATOM 1626 N N . PRO A 1 214 ? 31.104 -23.268 -11.065 1.00 40.53 214 PRO A N 1
ATOM 1627 C CA . PRO A 1 214 ? 30.335 -22.048 -11.269 1.00 40.53 214 PRO A CA 1
ATOM 1628 C C . PRO A 1 214 ? 31.186 -21.022 -12.029 1.00 40.53 214 PRO A C 1
ATOM 1630 O O . PRO A 1 214 ? 32.262 -20.630 -11.578 1.00 40.53 214 PRO A O 1
ATOM 1633 N N . LYS A 1 215 ? 30.706 -20.569 -13.194 1.00 39.31 215 LYS A N 1
ATOM 1634 C CA . LYS A 1 215 ? 31.287 -19.428 -13.916 1.00 39.31 215 LYS A CA 1
ATOM 1635 C C . LYS A 1 215 ? 31.000 -18.139 -13.136 1.00 39.31 215 LYS A C 1
ATOM 1637 O O . LYS A 1 215 ? 30.023 -17.448 -13.404 1.00 39.31 215 LYS A O 1
ATOM 1642 N N . GLN A 1 216 ? 31.872 -17.799 -12.191 1.00 43.81 216 GLN A N 1
ATOM 1643 C CA . GLN A 1 216 ? 32.047 -16.415 -11.760 1.00 43.81 216 GLN A CA 1
ATOM 1644 C C . GLN A 1 216 ? 32.772 -15.659 -12.876 1.00 43.81 216 GLN A C 1
ATOM 1646 O O . GLN A 1 216 ? 33.928 -15.923 -13.188 1.00 43.81 216 GLN A O 1
ATOM 1651 N N . GLY A 1 217 ? 32.059 -14.742 -13.519 1.00 35.84 217 GLY A N 1
ATOM 1652 C CA . GLY A 1 217 ? 32.591 -13.934 -14.608 1.00 35.84 217 GLY A CA 1
ATOM 1653 C C . GLY A 1 217 ? 31.624 -12.819 -14.962 1.00 35.84 217 GLY A C 1
ATOM 1654 O O . GLY A 1 217 ? 31.111 -12.776 -16.077 1.00 35.84 217 GLY A O 1
ATOM 1655 N N . SER A 1 218 ? 31.344 -11.938 -13.996 1.00 41.88 218 SER A N 1
ATOM 1656 C CA . SER A 1 218 ? 30.681 -10.661 -14.264 1.00 41.88 218 SER A CA 1
ATOM 1657 C C . SER A 1 218 ? 31.572 -9.863 -15.217 1.00 41.88 218 SER A C 1
ATOM 1659 O O . SER A 1 218 ? 32.584 -9.283 -14.822 1.00 41.88 218 SER A O 1
ATOM 1661 N N . LYS A 1 219 ? 31.245 -9.898 -16.514 1.00 47.69 219 LYS A N 1
ATOM 1662 C CA . LYS A 1 219 ? 31.860 -9.027 -17.517 1.00 47.69 219 LYS A CA 1
ATOM 1663 C C . LYS A 1 219 ? 31.620 -7.588 -17.064 1.00 47.69 219 LYS A C 1
ATOM 1665 O O . LYS A 1 219 ? 30.479 -7.132 -17.077 1.00 47.69 219 LYS A O 1
ATOM 1670 N N . ARG A 1 220 ? 32.690 -6.875 -16.685 1.00 47.28 220 ARG A N 1
ATOM 1671 C CA . ARG A 1 220 ? 32.685 -5.420 -16.465 1.00 47.28 220 ARG A CA 1
ATOM 1672 C C . ARG A 1 220 ? 32.022 -4.749 -17.676 1.00 47.28 220 ARG A C 1
ATOM 1674 O O . ARG A 1 220 ? 32.637 -4.628 -18.734 1.00 47.28 220 ARG A O 1
ATOM 1681 N N . ARG A 1 221 ? 30.746 -4.367 -17.542 1.00 53.94 221 ARG A N 1
ATOM 1682 C CA . ARG A 1 221 ? 30.007 -3.602 -18.556 1.00 53.94 221 ARG A CA 1
ATOM 1683 C C . ARG A 1 221 ? 30.770 -2.297 -18.796 1.00 53.94 221 ARG A C 1
ATOM 1685 O O . ARG A 1 221 ? 31.064 -1.581 -17.837 1.00 53.94 221 ARG A O 1
ATOM 1692 N N . ARG A 1 222 ? 31.102 -2.010 -20.062 1.00 56.56 222 ARG A N 1
ATOM 1693 C CA . ARG A 1 222 ? 31.726 -0.744 -20.481 1.00 56.56 222 ARG A CA 1
ATOM 1694 C C . ARG A 1 222 ? 30.943 0.437 -19.890 1.00 56.56 222 ARG A C 1
ATOM 1696 O O . ARG A 1 222 ? 29.718 0.381 -19.760 1.00 56.56 222 ARG A O 1
ATOM 1703 N N . HIS A 1 223 ? 31.670 1.461 -19.459 1.00 66.44 223 HIS A N 1
ATOM 1704 C CA . HIS A 1 223 ? 31.102 2.655 -18.847 1.00 66.44 223 HIS A CA 1
ATOM 1705 C C . HIS A 1 223 ? 30.388 3.480 -19.922 1.00 66.44 223 HIS A C 1
ATOM 1707 O O . HIS A 1 223 ? 31.052 4.135 -20.715 1.00 66.44 223 HIS A O 1
ATOM 1713 N N . ASP A 1 224 ? 29.057 3.409 -19.986 1.00 73.69 224 ASP A N 1
ATOM 1714 C CA . ASP A 1 224 ? 28.267 4.335 -20.800 1.00 73.69 224 ASP A CA 1
ATOM 1715 C C . ASP A 1 224 ? 28.165 5.672 -20.046 1.00 73.69 224 ASP A C 1
ATOM 1717 O O . ASP A 1 224 ? 27.554 5.695 -18.973 1.00 73.69 224 ASP A O 1
ATOM 1721 N N . PRO A 1 225 ? 28.791 6.757 -20.540 1.00 76.94 225 PRO A N 1
ATOM 1722 C CA . PRO A 1 225 ? 28.723 8.068 -19.899 1.00 76.94 225 PRO A CA 1
ATOM 1723 C C . PRO A 1 225 ? 27.318 8.684 -19.969 1.00 76.94 225 PRO A C 1
ATOM 1725 O O . PRO A 1 225 ? 27.025 9.602 -19.216 1.00 76.94 225 PRO A O 1
ATOM 1728 N N . THR A 1 226 ? 26.428 8.169 -20.825 1.00 83.56 226 THR A N 1
ATOM 1729 C CA . THR A 1 226 ? 25.069 8.699 -21.015 1.00 83.56 226 THR A CA 1
ATOM 1730 C C . THR A 1 226 ? 24.042 8.125 -20.035 1.00 83.56 226 THR A C 1
ATOM 1732 O O . THR A 1 226 ? 22.843 8.347 -20.203 1.00 83.56 226 THR A O 1
ATOM 1735 N N . VAL A 1 227 ? 24.476 7.368 -19.022 1.00 86.12 227 VAL A N 1
ATOM 1736 C CA . VAL A 1 227 ? 23.599 6.754 -18.017 1.00 86.12 227 VAL A CA 1
ATOM 1737 C C . VAL A 1 227 ? 23.965 7.263 -16.631 1.00 86.12 227 VAL A C 1
ATOM 1739 O O . VAL A 1 227 ? 25.084 7.053 -16.165 1.00 86.12 227 VAL A O 1
ATOM 1742 N N . ASP A 1 228 ? 22.995 7.856 -15.939 1.00 87.06 228 ASP A N 1
ATOM 1743 C CA . ASP A 1 228 ? 23.151 8.228 -14.536 1.00 87.06 228 ASP A CA 1
ATOM 1744 C C . ASP A 1 228 ? 23.178 6.961 -13.670 1.00 87.06 228 ASP A C 1
ATOM 1746 O O . ASP A 1 228 ? 22.169 6.274 -13.512 1.00 87.06 228 ASP A O 1
ATOM 1750 N N . ARG A 1 229 ? 24.350 6.620 -13.130 1.00 88.62 229 ARG A N 1
ATOM 1751 C CA . ARG A 1 229 ? 24.561 5.410 -12.318 1.00 88.62 229 ARG A CA 1
ATOM 1752 C C . ARG A 1 229 ? 24.268 5.608 -10.837 1.00 88.62 229 ARG A C 1
ATOM 1754 O O . ARG A 1 229 ? 24.367 4.641 -10.082 1.00 88.62 229 ARG A O 1
ATOM 1761 N N . TRP A 1 230 ? 23.924 6.824 -10.415 1.00 89.94 230 TRP A N 1
ATOM 1762 C CA . TRP A 1 230 ? 23.555 7.069 -9.031 1.00 89.94 230 TRP A CA 1
ATOM 1763 C C . TRP A 1 230 ? 22.317 6.245 -8.663 1.00 89.94 230 TRP A C 1
ATOM 1765 O O . TRP A 1 230 ? 21.351 6.176 -9.427 1.00 89.94 230 TRP A O 1
ATOM 1775 N N . MET A 1 231 ? 22.338 5.612 -7.491 1.00 88.69 231 MET A N 1
ATOM 1776 C CA . MET A 1 231 ? 21.189 4.895 -6.948 1.00 88.69 231 MET A CA 1
ATOM 1777 C C . MET A 1 231 ? 21.226 4.923 -5.410 1.00 88.69 231 MET A C 1
ATOM 1779 O O . MET A 1 231 ? 22.312 4.900 -4.825 1.00 88.69 231 MET A O 1
ATOM 1783 N N . PRO A 1 232 ? 20.069 4.956 -4.732 1.00 89.31 232 PRO A N 1
ATOM 1784 C CA . PRO A 1 232 ? 20.019 4.952 -3.272 1.00 89.31 232 PRO A CA 1
ATOM 1785 C C . PRO A 1 232 ? 20.423 3.586 -2.691 1.00 89.31 232 PRO A C 1
ATOM 1787 O O . PRO A 1 232 ? 20.058 2.541 -3.238 1.00 89.31 232 PRO A O 1
ATOM 1790 N N . ASN A 1 233 ? 21.142 3.578 -1.561 1.00 89.44 233 ASN A N 1
ATOM 1791 C CA . ASN A 1 233 ? 21.546 2.332 -0.901 1.00 89.44 233 ASN A CA 1
ATOM 1792 C C . ASN A 1 233 ? 20.345 1.659 -0.208 1.00 89.44 233 ASN A C 1
ATOM 1794 O O . ASN A 1 233 ? 19.812 2.167 0.775 1.00 89.44 233 ASN A O 1
ATOM 1798 N N . THR A 1 234 ? 19.947 0.486 -0.701 1.00 90.56 234 THR A N 1
ATOM 1799 C CA . THR A 1 234 ? 18.823 -0.301 -0.167 1.00 90.56 234 THR A CA 1
ATOM 1800 C C . THR A 1 234 ? 19.257 -1.487 0.699 1.00 90.56 234 THR A C 1
ATOM 1802 O O . THR A 1 234 ? 18.395 -2.220 1.182 1.00 90.56 234 THR A O 1
ATOM 1805 N N . GLU A 1 235 ? 20.556 -1.668 0.960 1.00 87.69 235 GLU A N 1
ATOM 1806 C CA . GLU A 1 235 ? 21.099 -2.796 1.735 1.00 87.69 235 GLU A CA 1
ATOM 1807 C C . GLU A 1 235 ? 20.436 -2.921 3.109 1.00 87.69 235 GLU A C 1
ATOM 1809 O O . GLU A 1 235 ? 20.014 -4.009 3.491 1.00 87.69 235 GLU A O 1
ATOM 1814 N N . ASN A 1 236 ? 20.242 -1.801 3.812 1.00 85.38 236 ASN A N 1
ATOM 1815 C CA . ASN A 1 236 ? 19.567 -1.786 5.113 1.00 85.38 236 ASN A CA 1
ATOM 1816 C C . ASN A 1 236 ? 18.119 -2.283 5.029 1.00 85.38 236 ASN A C 1
ATOM 1818 O O . ASN A 1 236 ? 17.650 -2.967 5.935 1.00 85.38 236 ASN A O 1
ATOM 1822 N N . LEU A 1 237 ? 17.407 -1.961 3.947 1.00 86.25 237 LEU A N 1
ATOM 1823 C CA . LEU A 1 237 ? 16.029 -2.406 3.740 1.00 86.25 237 LEU A CA 1
ATOM 1824 C C . LEU A 1 237 ? 15.980 -3.892 3.386 1.00 86.25 237 LEU A C 1
ATOM 1826 O O . LEU A 1 237 ? 15.111 -4.607 3.871 1.00 86.25 237 LEU A O 1
ATOM 1830 N N . ILE A 1 238 ? 16.931 -4.371 2.582 1.00 85.81 238 ILE A N 1
ATOM 1831 C CA . ILE A 1 238 ? 17.044 -5.786 2.207 1.00 85.81 238 ILE A CA 1
ATOM 1832 C C . ILE A 1 238 ? 17.447 -6.640 3.417 1.00 85.81 238 ILE A C 1
ATOM 1834 O O . ILE A 1 238 ? 16.915 -7.734 3.584 1.00 85.81 238 ILE A O 1
ATOM 1838 N N . ALA A 1 239 ? 18.345 -6.140 4.268 1.00 83.19 239 ALA A N 1
ATOM 1839 C CA . ALA A 1 239 ? 18.784 -6.817 5.486 1.00 83.19 239 ALA A CA 1
ATOM 1840 C C . ALA A 1 239 ? 17.693 -6.847 6.567 1.00 83.19 239 ALA A C 1
ATOM 1842 O O . ALA A 1 239 ? 17.577 -7.828 7.297 1.00 83.19 239 ALA A O 1
ATOM 1843 N N . ARG A 1 240 ? 16.887 -5.779 6.671 1.00 79.69 240 ARG A N 1
ATOM 1844 C CA . ARG A 1 240 ? 15.739 -5.700 7.593 1.00 79.69 240 ARG A CA 1
ATOM 1845 C C . ARG A 1 240 ? 14.507 -6.425 7.082 1.00 79.69 240 ARG A C 1
ATOM 1847 O O . ARG A 1 240 ? 13.645 -6.764 7.891 1.00 79.69 240 ARG A O 1
ATOM 1854 N N . ALA A 1 241 ? 14.389 -6.614 5.768 1.00 71.25 241 ALA A N 1
ATOM 1855 C CA . ALA A 1 241 ? 13.331 -7.425 5.207 1.00 71.25 241 ALA A CA 1
ATOM 1856 C C . ALA A 1 241 ? 13.422 -8.803 5.858 1.00 71.25 241 ALA A C 1
ATOM 1858 O O . ALA A 1 241 ? 14.440 -9.490 5.763 1.00 71.25 241 ALA A O 1
ATOM 1859 N N . THR A 1 242 ? 12.357 -9.135 6.581 1.00 63.38 242 THR A N 1
ATOM 1860 C CA . THR A 1 242 ? 12.125 -10.386 7.295 1.00 63.38 242 THR A CA 1
ATOM 1861 C C . THR A 1 242 ? 12.440 -11.593 6.407 1.00 63.38 242 THR A C 1
ATOM 1863 O O . THR A 1 242 ? 12.606 -11.454 5.193 1.00 63.38 242 THR A O 1
ATOM 1866 N N . SER A 1 243 ? 12.579 -12.774 7.025 1.00 81.31 243 SER A N 1
ATOM 1867 C CA . SER A 1 243 ? 12.947 -14.044 6.376 1.00 81.31 243 SER A CA 1
ATOM 1868 C C . SER A 1 243 ? 12.390 -14.188 4.953 1.00 81.31 243 SER A C 1
ATOM 1870 O O . SER A 1 243 ? 11.312 -13.683 4.645 1.00 81.31 243 SER A O 1
ATOM 1872 N N . LYS A 1 244 ? 13.093 -14.913 4.069 1.00 83.38 244 LYS A N 1
ATOM 1873 C CA . LYS A 1 244 ? 12.651 -15.129 2.672 1.00 83.38 244 LYS A CA 1
ATOM 1874 C C . LYS A 1 244 ? 11.168 -15.534 2.560 1.00 83.38 244 LYS A C 1
ATOM 1876 O O . LYS A 1 244 ? 10.524 -15.194 1.577 1.00 83.38 244 LYS A O 1
ATOM 1881 N N . ASP A 1 245 ? 10.619 -16.172 3.591 1.00 85.56 245 ASP A N 1
ATOM 1882 C CA . ASP A 1 245 ? 9.215 -16.572 3.689 1.00 85.56 245 ASP A CA 1
ATOM 1883 C C . ASP A 1 245 ? 8.208 -15.420 3.850 1.00 85.56 245 ASP A C 1
ATOM 1885 O O . ASP A 1 245 ? 7.042 -15.589 3.494 1.00 85.56 245 ASP A O 1
ATOM 1889 N N . ASP A 1 246 ? 8.603 -14.256 4.367 1.00 89.06 246 ASP A N 1
ATOM 1890 C CA . ASP A 1 246 ? 7.721 -13.092 4.552 1.00 89.06 246 ASP A CA 1
ATOM 1891 C C . ASP A 1 246 ? 7.754 -12.120 3.362 1.00 89.06 246 ASP A C 1
ATOM 1893 O O . ASP A 1 246 ? 6.969 -11.175 3.283 1.00 89.06 246 ASP A O 1
ATOM 1897 N N . ARG A 1 247 ? 8.625 -12.350 2.380 1.00 91.88 247 ARG A N 1
ATOM 1898 C CA . ARG A 1 247 ? 8.664 -11.547 1.156 1.00 91.88 247 ARG A CA 1
ATOM 1899 C C . ARG A 1 247 ? 7.387 -11.745 0.335 1.00 91.88 247 ARG A C 1
ATOM 1901 O O . ARG A 1 247 ? 6.859 -12.850 0.187 1.00 91.88 247 ARG A O 1
ATOM 1908 N N . SER A 1 248 ? 6.854 -10.650 -0.194 1.00 95.94 248 SER A N 1
ATOM 1909 C CA . SER A 1 248 ? 5.645 -10.654 -1.021 1.00 95.94 248 SER A CA 1
ATOM 1910 C C . SER A 1 248 ? 5.964 -10.714 -2.517 1.00 95.94 248 SER A C 1
ATOM 1912 O O . SER A 1 248 ? 7.112 -10.633 -2.939 1.00 95.94 248 SER A O 1
ATOM 1914 N N . ASN A 1 249 ? 4.927 -10.810 -3.347 1.00 97.62 249 ASN A N 1
ATOM 1915 C CA . ASN A 1 249 ? 5.030 -10.600 -4.792 1.00 97.62 249 ASN A CA 1
ATOM 1916 C C . ASN A 1 249 ? 5.081 -9.109 -5.187 1.00 97.62 249 ASN A C 1
ATOM 1918 O O . ASN A 1 249 ? 4.838 -8.781 -6.348 1.00 97.62 249 ASN A O 1
ATOM 1922 N N . VAL A 1 250 ? 5.329 -8.206 -4.237 1.00 98.00 250 VAL A N 1
ATOM 1923 C CA . VAL A 1 250 ? 5.435 -6.764 -4.456 1.00 98.00 250 VAL A CA 1
ATOM 1924 C C . VAL A 1 250 ? 6.836 -6.296 -4.095 1.00 98.00 250 VAL A C 1
ATOM 1926 O O . VAL A 1 250 ? 7.365 -6.630 -3.034 1.00 98.00 250 VAL A O 1
ATOM 1929 N N . VAL A 1 251 ? 7.410 -5.475 -4.967 1.00 97.62 251 VAL A N 1
ATOM 1930 C CA . VAL A 1 251 ? 8.675 -4.777 -4.729 1.00 97.62 251 VAL A CA 1
ATOM 1931 C C . VAL A 1 251 ? 8.445 -3.273 -4.706 1.00 97.62 251 VAL A C 1
ATOM 1933 O O . VAL A 1 251 ? 7.500 -2.768 -5.318 1.00 97.62 251 VAL A O 1
ATOM 1936 N N . ARG A 1 252 ? 9.326 -2.555 -4.015 1.00 97.19 252 ARG A N 1
ATOM 1937 C CA . ARG A 1 252 ? 9.372 -1.095 -4.011 1.00 97.19 252 ARG A CA 1
ATOM 1938 C C . ARG A 1 252 ? 10.503 -0.605 -4.908 1.00 97.19 252 ARG A C 1
ATOM 1940 O O . ARG A 1 252 ? 11.602 -1.155 -4.862 1.00 97.19 252 ARG A O 1
ATOM 1947 N N . LEU A 1 253 ? 10.237 0.449 -5.675 1.00 97.62 253 LEU A N 1
ATOM 1948 C CA . LEU A 1 253 ? 11.235 1.160 -6.473 1.00 97.62 253 LEU A CA 1
ATOM 1949 C C . LEU A 1 253 ? 11.750 2.385 -5.715 1.00 97.62 253 LEU A C 1
ATOM 1951 O O . LEU A 1 253 ? 10.980 3.086 -5.057 1.00 97.62 253 LEU A O 1
ATOM 1955 N N . HIS A 1 254 ? 13.044 2.657 -5.846 1.00 95.88 254 HIS A N 1
ATOM 1956 C CA . HIS A 1 254 ? 13.725 3.776 -5.200 1.00 95.88 254 HIS A CA 1
ATOM 1957 C C . HIS A 1 254 ? 14.560 4.563 -6.202 1.00 95.88 254 HIS A C 1
ATOM 1959 O O . HIS A 1 254 ? 15.135 3.998 -7.135 1.00 95.88 254 HIS A O 1
ATOM 1965 N N . GLY A 1 255 ? 14.660 5.874 -5.974 1.00 93.25 255 GLY A N 1
ATOM 1966 C CA . GLY A 1 255 ? 15.444 6.768 -6.822 1.00 93.25 255 GLY A CA 1
ATOM 1967 C C . GLY A 1 255 ? 14.853 6.935 -8.219 1.00 93.25 255 GLY A C 1
ATOM 1968 O O . GLY A 1 255 ? 15.604 7.109 -9.171 1.00 93.25 255 GLY A O 1
ATOM 1969 N N . LEU A 1 256 ? 13.531 6.859 -8.378 1.00 94.19 256 LEU A N 1
ATOM 1970 C CA . LEU A 1 256 ? 12.905 7.061 -9.683 1.00 94.19 256 LEU A CA 1
ATOM 1971 C C . LEU A 1 256 ? 13.168 8.486 -10.205 1.00 94.19 256 LEU A C 1
ATOM 1973 O O . LEU A 1 256 ? 12.945 9.454 -9.470 1.00 94.19 256 LEU A O 1
ATOM 1977 N N . PRO A 1 257 ? 13.609 8.638 -11.463 1.00 93.38 257 PRO A N 1
ATOM 1978 C CA . PRO A 1 257 ? 13.699 9.941 -12.114 1.00 93.38 257 PRO A CA 1
ATOM 1979 C C . PRO A 1 257 ? 12.351 10.645 -12.242 1.00 93.38 257 PRO A C 1
ATOM 1981 O O . PRO A 1 257 ? 11.305 9.999 -12.351 1.00 93.38 257 PRO A O 1
ATOM 1984 N N . ILE A 1 258 ? 12.387 11.975 -12.295 1.00 91.75 258 ILE A N 1
ATOM 1985 C CA . ILE A 1 258 ? 11.195 12.779 -12.576 1.00 91.75 258 ILE A CA 1
ATOM 1986 C C . ILE A 1 258 ? 10.724 12.521 -14.014 1.00 91.75 258 ILE A C 1
ATOM 1988 O O . ILE A 1 258 ? 11.531 12.394 -14.932 1.00 91.75 258 ILE A O 1
ATOM 1992 N N . GLY A 1 259 ? 9.406 12.426 -14.212 1.00 91.38 259 GLY A N 1
ATOM 1993 C CA . GLY A 1 259 ? 8.802 12.188 -15.530 1.00 91.38 259 GLY A CA 1
ATOM 1994 C C . GLY A 1 259 ? 8.702 10.712 -15.928 1.00 91.38 259 GLY A C 1
ATOM 1995 O O . GLY A 1 259 ? 8.290 10.394 -17.045 1.00 91.38 259 GLY A O 1
ATOM 1996 N N . VAL A 1 260 ? 9.040 9.784 -15.027 1.00 94.56 260 VAL A N 1
ATOM 1997 C CA . VAL A 1 260 ? 8.790 8.355 -15.247 1.00 94.56 260 VAL A CA 1
ATOM 1998 C C . VAL A 1 260 ? 7.286 8.104 -15.412 1.00 94.56 260 VAL A C 1
ATOM 2000 O O . VAL A 1 260 ? 6.463 8.581 -14.626 1.00 94.56 260 VAL A O 1
ATOM 2003 N N . LYS A 1 261 ? 6.944 7.324 -16.441 1.00 95.88 261 LYS A N 1
ATOM 2004 C CA . LYS A 1 261 ? 5.593 6.846 -16.738 1.00 95.88 261 LYS A CA 1
ATOM 2005 C C . LYS A 1 261 ? 5.477 5.347 -16.469 1.00 95.88 261 LYS A C 1
ATOM 2007 O O . LYS A 1 261 ? 6.485 4.650 -16.304 1.00 95.88 261 LYS A O 1
ATOM 2012 N N . LEU A 1 262 ? 4.246 4.841 -16.467 1.00 96.50 262 LEU A N 1
ATOM 2013 C CA . LEU A 1 262 ? 3.941 3.414 -16.323 1.00 96.50 262 LEU A CA 1
ATOM 2014 C C . LEU A 1 262 ? 4.721 2.553 -17.334 1.00 96.50 262 LEU A C 1
ATOM 2016 O O . LEU A 1 262 ? 5.263 1.504 -16.985 1.00 96.50 262 LEU A O 1
ATOM 2020 N N . GLU A 1 263 ? 4.785 2.997 -18.587 1.00 96.38 263 GLU A N 1
ATOM 2021 C CA . GLU A 1 263 ? 5.376 2.265 -19.708 1.00 96.38 263 GLU A CA 1
ATOM 2022 C C . GLU A 1 263 ? 6.881 2.100 -19.525 1.00 96.38 263 GLU A C 1
ATOM 2024 O O . GLU A 1 263 ? 7.412 1.022 -19.782 1.00 96.38 263 GLU A O 1
ATOM 2029 N N . HIS A 1 264 ? 7.558 3.126 -19.001 1.00 96.00 264 HIS A N 1
ATOM 2030 C CA . HIS A 1 264 ? 8.986 3.060 -18.697 1.00 96.00 264 HIS A CA 1
ATOM 2031 C C . HIS A 1 264 ? 9.274 1.970 -17.655 1.00 96.00 264 HIS A C 1
ATOM 2033 O O . HIS A 1 264 ? 10.214 1.196 -17.819 1.00 96.00 264 HIS A O 1
ATOM 2039 N N . ILE A 1 265 ? 8.434 1.848 -16.618 1.00 97.31 265 ILE A N 1
ATOM 2040 C CA . ILE A 1 265 ? 8.572 0.807 -15.586 1.00 97.31 265 ILE A CA 1
ATOM 2041 C C . ILE A 1 265 ? 8.248 -0.580 -16.164 1.00 97.31 265 ILE A C 1
ATOM 2043 O O . ILE A 1 265 ? 8.950 -1.551 -15.879 1.00 97.31 265 ILE A O 1
ATOM 2047 N N . ARG A 1 266 ? 7.219 -0.699 -17.015 1.00 97.31 266 ARG A N 1
ATOM 2048 C CA . ARG A 1 266 ? 6.901 -1.965 -17.705 1.00 97.31 266 ARG A CA 1
ATOM 2049 C C . ARG A 1 266 ? 8.031 -2.413 -18.631 1.00 97.31 266 ARG A C 1
ATOM 2051 O O . ARG A 1 266 ? 8.367 -3.594 -18.633 1.00 97.31 266 ARG A O 1
ATOM 2058 N N . LYS A 1 267 ? 8.621 -1.479 -19.383 1.00 96.56 267 LYS A N 1
ATOM 2059 C CA . LYS A 1 267 ? 9.773 -1.712 -20.263 1.00 96.56 267 LYS A CA 1
ATOM 2060 C C . LYS A 1 267 ? 11.010 -2.086 -19.458 1.00 96.56 267 LYS A C 1
ATOM 2062 O O . LYS A 1 267 ? 11.700 -3.028 -19.832 1.00 96.56 267 LYS A O 1
ATOM 2067 N N . PHE A 1 268 ? 11.247 -1.409 -18.331 1.00 96.75 268 PHE A N 1
ATOM 2068 C CA . PHE A 1 268 ? 12.300 -1.781 -17.393 1.00 96.75 268 PHE A CA 1
ATOM 2069 C C . PHE A 1 268 ? 12.140 -3.244 -16.988 1.00 96.75 268 PHE A C 1
ATOM 2071 O O . PHE A 1 268 ? 13.039 -4.019 -17.258 1.00 96.75 268 PHE A O 1
ATOM 2078 N N . PHE A 1 269 ? 10.972 -3.666 -16.496 1.00 97.69 269 PHE A N 1
ATOM 2079 C CA . PHE A 1 269 ? 10.690 -5.060 -16.120 1.00 97.69 269 PHE A CA 1
ATOM 2080 C C . PHE A 1 269 ? 10.246 -5.969 -17.281 1.00 97.69 269 PHE A C 1
ATOM 2082 O O . PHE A 1 269 ? 9.536 -6.958 -17.059 1.00 97.69 269 PHE A O 1
ATOM 2089 N N . HIS A 1 270 ? 10.652 -5.674 -18.520 1.00 96.06 270 HIS A N 1
ATOM 2090 C CA . HIS A 1 270 ? 10.348 -6.542 -19.656 1.00 96.06 270 HIS A CA 1
ATOM 2091 C C . HIS A 1 270 ? 10.832 -7.980 -19.383 1.00 96.06 270 HIS A C 1
ATOM 2093 O O . HIS A 1 270 ? 11.897 -8.184 -18.799 1.00 96.06 270 HIS A O 1
ATOM 2099 N N . GLY A 1 271 ? 10.011 -8.971 -19.740 1.00 96.50 271 GLY A N 1
ATOM 2100 C CA . GLY A 1 271 ? 10.229 -10.389 -19.426 1.00 96.50 271 GLY A CA 1
ATOM 2101 C C . GLY A 1 271 ? 9.656 -10.859 -18.079 1.00 96.50 271 GLY A C 1
ATOM 2102 O O . GLY A 1 271 ? 9.301 -12.027 -17.963 1.00 96.50 271 GLY A O 1
ATOM 2103 N N . LEU A 1 272 ? 9.474 -9.971 -17.090 1.00 96.94 272 LEU A N 1
ATOM 2104 C CA . LEU A 1 272 ? 8.877 -10.318 -15.783 1.00 96.94 272 LEU A CA 1
ATOM 2105 C C . LEU A 1 272 ? 7.377 -9.988 -15.684 1.00 96.94 272 LEU A C 1
ATOM 2107 O O . LEU A 1 272 ? 6.713 -10.401 -14.737 1.00 96.94 272 LEU A O 1
ATOM 2111 N N . SER A 1 273 ? 6.838 -9.264 -16.669 1.00 95.06 273 SER A N 1
ATOM 2112 C CA . SER A 1 273 ? 5.410 -8.941 -16.830 1.00 95.06 273 SER A CA 1
ATOM 2113 C C . SER A 1 273 ? 4.726 -8.406 -15.557 1.00 95.06 273 SER A C 1
ATOM 2115 O O . SER A 1 273 ? 3.929 -9.113 -14.931 1.00 95.06 273 SER A O 1
ATOM 2117 N N . PRO A 1 274 ? 4.988 -7.140 -15.169 1.00 97.56 274 PRO A N 1
ATOM 2118 C CA . PRO A 1 274 ? 4.317 -6.500 -14.039 1.00 97.56 274 PRO A CA 1
ATOM 2119 C C . PRO A 1 274 ? 2.789 -6.583 -14.132 1.00 97.56 274 PRO A C 1
ATOM 2121 O O . PRO A 1 274 ? 2.191 -6.156 -15.125 1.00 97.56 274 PRO A O 1
ATOM 2124 N N . SER A 1 275 ? 2.151 -7.084 -13.074 1.00 97.12 275 SER A N 1
ATOM 2125 C CA . SER A 1 275 ? 0.689 -7.199 -12.998 1.00 97.12 275 SER A CA 1
ATOM 2126 C C . SER A 1 275 ? 0.030 -5.866 -12.640 1.00 97.12 275 SER A C 1
ATOM 2128 O O . SER A 1 275 ? -0.963 -5.483 -13.250 1.00 97.12 275 SER A O 1
ATOM 2130 N N . LEU A 1 276 ? 0.615 -5.126 -11.694 1.00 97.19 276 LEU A N 1
ATOM 2131 C CA . LEU A 1 276 ? 0.118 -3.834 -11.227 1.00 97.19 276 LEU A CA 1
ATOM 2132 C C . LEU A 1 276 ? 1.300 -2.938 -10.859 1.00 97.19 276 LEU A C 1
ATOM 2134 O O . LEU A 1 276 ? 2.244 -3.392 -10.217 1.00 97.19 276 LEU A O 1
ATOM 2138 N N . ILE A 1 277 ? 1.223 -1.666 -11.237 1.00 98.38 277 ILE A N 1
ATOM 2139 C CA . ILE A 1 277 ? 2.140 -0.617 -10.791 1.00 98.38 277 ILE A CA 1
ATOM 2140 C C . ILE A 1 277 ? 1.281 0.419 -10.077 1.00 98.38 277 ILE A C 1
ATOM 2142 O O . ILE A 1 277 ? 0.269 0.871 -10.619 1.00 98.38 277 ILE A O 1
ATOM 2146 N N . PHE A 1 278 ? 1.650 0.755 -8.850 1.00 98.38 278 PHE A N 1
ATOM 2147 C CA . PHE A 1 278 ? 0.889 1.692 -8.039 1.00 98.38 278 PHE A CA 1
ATOM 2148 C C . PHE A 1 278 ? 1.810 2.581 -7.214 1.00 98.38 278 PHE A C 1
ATOM 2150 O O . PHE A 1 278 ? 2.941 2.216 -6.899 1.00 98.38 278 PHE A O 1
ATOM 2157 N N . VAL A 1 279 ? 1.306 3.757 -6.876 1.00 98.25 279 VAL A N 1
ATOM 2158 C CA . VAL A 1 279 ? 1.966 4.755 -6.035 1.00 98.25 279 VAL A CA 1
ATOM 2159 C C . VAL A 1 279 ? 1.122 4.974 -4.782 1.00 98.25 279 VAL A C 1
ATOM 2161 O O . VAL A 1 279 ? -0.084 4.722 -4.802 1.00 98.25 279 VAL A O 1
ATOM 2164 N N . LEU A 1 280 ? 1.745 5.349 -3.669 1.00 98.00 280 LEU A N 1
ATOM 2165 C CA . LEU A 1 280 ? 1.015 5.747 -2.460 1.00 98.00 280 LEU A CA 1
ATOM 2166 C C . LEU A 1 280 ? 0.781 7.261 -2.458 1.00 98.00 280 LEU A C 1
ATOM 2168 O O . LEU A 1 280 ? 1.589 7.974 -3.048 1.00 98.00 280 LEU A O 1
ATOM 2172 N N . PRO A 1 281 ? -0.267 7.754 -1.774 1.00 97.12 281 PRO A N 1
ATOM 2173 C CA . PRO A 1 281 ? -0.445 9.184 -1.558 1.00 97.12 281 PRO A CA 1
ATOM 2174 C C . PRO A 1 281 ? 0.791 9.816 -0.908 1.00 97.12 281 PRO A C 1
ATOM 2176 O O . PRO A 1 281 ? 1.494 9.171 -0.131 1.00 97.12 281 PRO A O 1
ATOM 2179 N N . SER A 1 282 ? 1.025 11.087 -1.183 1.00 95.19 282 SER A N 1
ATOM 2180 C CA . SER A 1 282 ? 2.127 11.890 -0.687 1.00 95.19 282 SER A CA 1
ATOM 2181 C C . SER A 1 282 ? 2.126 11.938 0.839 1.00 95.19 282 SER A C 1
ATOM 2183 O O . SER A 1 282 ? 1.086 12.033 1.497 1.00 95.19 282 SER A O 1
ATOM 2185 N N . PHE A 1 283 ? 3.322 11.804 1.416 1.00 93.25 283 PHE A N 1
ATOM 2186 C CA . PHE A 1 283 ? 3.532 11.893 2.855 1.00 93.25 283 PHE A CA 1
ATOM 2187 C C . PHE A 1 283 ? 4.982 12.207 3.163 1.00 93.25 283 PHE A C 1
ATOM 2189 O O . PHE A 1 283 ? 5.833 11.323 3.080 1.00 93.25 283 PHE A O 1
ATOM 2196 N N . GLN A 1 284 ? 5.199 13.451 3.580 1.00 88.81 284 GLN A N 1
ATOM 2197 C CA . GLN A 1 284 ? 6.501 14.095 3.770 1.00 88.81 284 GLN A CA 1
ATOM 2198 C C . GLN A 1 284 ? 7.404 13.479 4.848 1.00 88.81 284 GLN A C 1
ATOM 2200 O O . GLN A 1 284 ? 8.545 13.901 5.010 1.00 88.81 284 GLN A O 1
ATOM 2205 N N . TYR A 1 285 ? 6.901 12.524 5.631 1.00 89.75 285 TYR A N 1
ATOM 2206 C CA . TYR A 1 285 ? 7.669 11.903 6.706 1.00 89.75 285 TYR A CA 1
ATOM 2207 C C . TYR A 1 285 ? 8.257 10.583 6.253 1.00 89.75 285 TYR A C 1
ATOM 2209 O O . TYR A 1 285 ? 7.551 9.748 5.690 1.00 89.75 285 TYR A O 1
ATOM 2217 N N . GLU A 1 286 ? 9.532 10.381 6.562 1.00 89.06 286 GLU A N 1
ATOM 2218 C CA . GLU A 1 286 ? 10.242 9.144 6.268 1.00 89.06 286 GLU A CA 1
ATOM 2219 C C . GLU A 1 286 ? 9.924 8.041 7.291 1.00 89.06 286 GLU A C 1
ATOM 2221 O O . GLU A 1 286 ? 9.803 8.278 8.502 1.00 89.06 286 GLU A O 1
ATOM 2226 N N . PHE A 1 287 ? 9.831 6.813 6.790 1.00 89.19 287 PHE A N 1
ATOM 2227 C CA . PHE A 1 287 ? 9.682 5.590 7.566 1.00 89.19 287 PHE A CA 1
ATOM 2228 C C . PHE A 1 287 ? 10.962 4.759 7.496 1.00 89.19 287 PHE A C 1
ATOM 2230 O O . PHE A 1 287 ? 11.347 4.302 6.421 1.00 89.19 287 PHE A O 1
ATOM 2237 N N . ASP A 1 288 ? 11.546 4.440 8.649 1.00 83.62 288 ASP A N 1
ATOM 2238 C CA . ASP A 1 288 ? 12.802 3.675 8.760 1.00 83.62 288 ASP A CA 1
ATOM 2239 C C . ASP A 1 288 ? 12.792 2.304 8.074 1.00 83.62 288 ASP A C 1
ATOM 2241 O O . ASP A 1 288 ? 13.837 1.740 7.740 1.00 83.62 288 ASP A O 1
ATOM 2245 N N . VAL A 1 289 ? 11.607 1.713 7.946 1.00 84.88 289 VAL A N 1
ATOM 2246 C CA . VAL A 1 289 ? 11.424 0.366 7.396 1.00 84.88 289 VAL A CA 1
ATOM 2247 C C . VAL A 1 289 ? 11.247 0.408 5.882 1.00 84.88 289 VAL A C 1
ATOM 2249 O O . VAL A 1 289 ? 11.382 -0.618 5.220 1.00 84.88 289 VAL A O 1
ATOM 2252 N N . TRP A 1 290 ? 10.912 1.569 5.322 1.00 87.50 290 TRP A N 1
ATOM 2253 C CA . TRP A 1 290 ? 10.506 1.683 3.929 1.00 87.50 290 TRP A CA 1
ATOM 2254 C C . TRP A 1 290 ? 11.416 2.610 3.135 1.00 87.50 290 TRP A C 1
ATOM 2256 O O . TRP A 1 290 ? 11.737 2.269 1.999 1.00 87.50 290 TRP A O 1
ATOM 2266 N N . ASP A 1 291 ? 11.770 3.771 3.675 1.00 89.81 291 ASP A N 1
ATOM 2267 C CA . ASP A 1 291 ? 12.449 4.842 2.953 1.00 89.81 291 ASP A CA 1
ATOM 2268 C C . ASP A 1 291 ? 13.969 4.737 3.132 1.00 89.81 291 ASP A C 1
ATOM 2270 O O . ASP A 1 291 ? 14.476 4.402 4.205 1.00 89.81 291 ASP A O 1
ATOM 2274 N N . VAL A 1 292 ? 14.713 4.991 2.053 1.00 87.12 292 VAL A N 1
ATOM 2275 C CA . VAL A 1 292 ? 16.175 5.065 2.123 1.00 87.12 292 VAL A CA 1
ATOM 2276 C C . VAL A 1 292 ? 16.556 6.457 2.595 1.00 87.12 292 VAL A C 1
ATOM 2278 O O . VAL A 1 292 ? 16.261 7.437 1.915 1.00 87.12 292 VAL A O 1
ATOM 2281 N N . THR A 1 293 ? 17.272 6.537 3.716 1.00 77.75 293 THR A N 1
ATOM 2282 C CA . THR A 1 293 ? 17.880 7.793 4.156 1.00 77.75 293 THR A CA 1
ATOM 2283 C C . THR A 1 293 ? 19.012 8.150 3.199 1.00 77.75 293 THR A C 1
ATOM 2285 O O . THR A 1 293 ? 20.104 7.580 3.231 1.00 77.75 293 THR A O 1
ATOM 2288 N N . THR A 1 294 ? 18.763 9.104 2.308 1.00 64.56 294 THR A N 1
ATOM 2289 C CA . THR A 1 294 ? 19.784 9.652 1.414 1.00 64.56 294 THR A CA 1
ATOM 2290 C C . THR A 1 294 ? 20.660 10.634 2.186 1.00 64.56 294 THR A C 1
ATOM 2292 O O . THR A 1 294 ? 20.673 11.828 1.908 1.00 64.56 294 THR A O 1
ATOM 2295 N N . LYS A 1 295 ? 21.406 10.150 3.186 1.00 59.34 295 LYS A N 1
ATOM 2296 C CA . LYS A 1 295 ? 22.568 10.900 3.674 1.00 59.34 295 LYS A CA 1
ATOM 2297 C C . LYS A 1 295 ? 23.590 10.843 2.545 1.00 59.34 295 LYS A C 1
ATOM 2299 O O . LYS A 1 295 ? 24.085 9.764 2.225 1.00 59.34 295 LYS A O 1
ATOM 2304 N N . SER A 1 296 ? 23.806 11.974 1.882 1.00 51.09 296 SER A N 1
ATOM 2305 C CA . SER A 1 296 ? 24.628 12.167 0.682 1.00 51.09 296 SER A CA 1
ATOM 2306 C C . SER A 1 296 ? 26.122 11.915 0.935 1.00 51.09 296 SER A C 1
ATOM 2308 O O . SER A 1 296 ? 26.958 12.790 0.745 1.00 51.09 296 SER A O 1
ATOM 2310 N N . ASN A 1 297 ? 26.478 10.709 1.371 1.00 45.59 297 ASN A N 1
ATOM 2311 C CA . ASN A 1 297 ? 27.862 10.302 1.606 1.00 45.59 297 ASN A CA 1
ATOM 2312 C C . ASN A 1 297 ? 28.489 9.651 0.357 1.00 45.59 297 ASN A C 1
ATOM 2314 O O . ASN A 1 297 ? 29.616 9.163 0.410 1.00 45.59 297 ASN A O 1
ATOM 2318 N N . GLY A 1 298 ? 27.764 9.613 -0.767 1.00 51.62 298 GLY A N 1
ATOM 2319 C CA . GLY A 1 298 ? 28.259 9.100 -2.041 1.00 51.62 298 GLY A CA 1
ATOM 2320 C C . GLY A 1 298 ? 29.039 10.164 -2.809 1.00 51.62 298 GLY A C 1
ATOM 2321 O O . GLY A 1 298 ? 28.527 11.249 -3.059 1.00 51.62 298 GLY A O 1
ATOM 2322 N N . LYS A 1 299 ? 30.269 9.838 -3.220 1.00 46.91 299 LYS A N 1
ATOM 2323 C CA . LYS A 1 299 ? 31.019 10.608 -4.220 1.00 46.91 299 LYS A CA 1
ATOM 2324 C C . LYS A 1 299 ? 30.293 10.511 -5.567 1.00 46.91 299 LYS A C 1
ATOM 2326 O O . LYS A 1 299 ? 30.372 9.472 -6.219 1.00 46.91 299 LYS A O 1
ATOM 2331 N N . GLY A 1 300 ? 29.611 11.579 -5.965 1.00 62.38 300 GLY A N 1
ATOM 2332 C CA . GLY A 1 300 ? 28.957 11.718 -7.266 1.00 62.38 300 GLY A CA 1
ATOM 2333 C C . GLY A 1 300 ? 27.508 12.153 -7.107 1.00 62.38 300 GLY A C 1
ATOM 2334 O O . GLY A 1 300 ? 26.668 11.359 -6.683 1.00 62.38 300 GLY A O 1
ATOM 2335 N N . ASP A 1 301 ? 27.230 13.408 -7.448 1.00 67.81 301 ASP A N 1
ATOM 2336 C CA . ASP A 1 301 ? 25.864 13.916 -7.506 1.00 67.81 301 ASP A CA 1
ATOM 2337 C C . ASP A 1 301 ? 25.094 13.211 -8.625 1.00 67.81 301 ASP A C 1
ATOM 2339 O O . ASP A 1 301 ? 25.642 12.898 -9.687 1.00 67.81 301 ASP A O 1
ATOM 2343 N N . ALA A 1 302 ? 23.815 12.928 -8.373 1.00 77.50 302 ALA A N 1
ATOM 2344 C CA . ALA A 1 302 ? 22.933 12.390 -9.395 1.00 77.50 302 ALA A CA 1
ATOM 2345 C C . ALA A 1 302 ? 22.849 13.384 -10.558 1.00 77.50 302 ALA A C 1
ATOM 2347 O O . ALA A 1 302 ? 22.506 14.550 -10.366 1.00 77.50 302 ALA A O 1
ATOM 2348 N N . ILE A 1 303 ? 23.134 12.904 -11.767 1.00 85.12 303 ILE A N 1
ATOM 2349 C CA . ILE A 1 303 ? 23.047 13.722 -12.980 1.00 85.12 303 ILE A CA 1
ATOM 2350 C C . ILE A 1 303 ? 21.566 14.016 -13.271 1.00 85.12 303 ILE A C 1
ATOM 2352 O O . ILE A 1 303 ? 21.192 15.127 -13.629 1.00 85.12 303 ILE A O 1
ATOM 2356 N N . VAL A 1 304 ? 20.681 13.036 -13.069 1.00 86.50 304 VAL A N 1
ATOM 2357 C CA . VAL A 1 304 ? 19.246 13.186 -13.331 1.00 86.50 304 VAL A CA 1
ATOM 2358 C C . VAL A 1 304 ? 18.503 13.603 -12.064 1.00 86.50 304 VAL A C 1
ATOM 2360 O O . VAL A 1 304 ? 18.687 13.016 -10.997 1.00 86.50 304 VAL A O 1
ATOM 2363 N N . LYS A 1 305 ? 17.583 14.570 -12.194 1.00 89.81 305 LYS A N 1
ATOM 2364 C CA . LYS A 1 305 ? 16.655 14.942 -11.115 1.00 89.81 305 LYS A CA 1
ATOM 2365 C C . LYS A 1 305 ? 15.730 13.772 -10.771 1.00 89.81 305 LYS A C 1
ATOM 2367 O O . LYS A 1 305 ? 15.100 13.176 -11.648 1.00 89.81 305 LYS A O 1
ATOM 2372 N N . ARG A 1 306 ? 15.614 13.468 -9.480 1.00 90.81 306 ARG A N 1
ATOM 2373 C CA . ARG A 1 306 ? 14.876 12.308 -8.962 1.00 90.81 306 ARG A CA 1
ATOM 2374 C C . ARG A 1 306 ? 13.826 12.726 -7.955 1.00 90.81 306 ARG A C 1
ATOM 2376 O O . ARG A 1 306 ? 13.908 13.800 -7.363 1.00 90.81 306 ARG A O 1
ATOM 2383 N N . HIS A 1 307 ? 12.842 11.858 -7.779 1.00 92.25 307 HIS A N 1
ATOM 2384 C CA . HIS A 1 307 ? 11.879 12.018 -6.707 1.00 92.25 307 HIS A CA 1
ATOM 2385 C C . HIS A 1 307 ? 12.535 11.810 -5.333 1.00 92.25 307 HIS A C 1
ATOM 2387 O O . HIS A 1 307 ? 13.484 11.023 -5.225 1.00 92.25 307 HIS A O 1
ATOM 2393 N N . PRO A 1 308 ? 12.033 12.502 -4.295 1.00 91.06 308 PRO A N 1
ATOM 2394 C CA . PRO A 1 308 ? 12.479 12.312 -2.918 1.00 91.06 308 PRO A CA 1
ATOM 2395 C C . PRO A 1 308 ? 12.211 10.886 -2.399 1.00 91.06 308 PRO A C 1
ATOM 2397 O O . PRO A 1 308 ? 11.465 10.105 -2.997 1.00 91.06 308 PRO A O 1
ATOM 2400 N N . SER A 1 309 ? 12.854 10.538 -1.282 1.00 89.00 309 SER A N 1
ATOM 2401 C CA . SER A 1 309 ? 12.788 9.223 -0.619 1.00 89.00 309 SER A CA 1
ATOM 2402 C C . SER A 1 309 ? 11.367 8.816 -0.210 1.00 89.00 309 SER A C 1
ATOM 2404 O O . SER A 1 309 ? 11.062 7.626 -0.156 1.00 89.00 309 SER A O 1
ATOM 2406 N N . ASP A 1 310 ? 10.488 9.782 0.035 1.00 90.50 310 ASP A N 1
ATOM 2407 C CA . ASP A 1 310 ? 9.091 9.615 0.433 1.00 90.50 310 ASP A CA 1
ATOM 2408 C C . ASP A 1 310 ? 8.124 9.406 -0.752 1.00 90.50 310 ASP A C 1
ATOM 2410 O O . ASP A 1 310 ? 6.938 9.113 -0.549 1.00 90.50 310 ASP A O 1
ATOM 2414 N N . PHE A 1 311 ? 8.619 9.469 -1.993 1.00 95.31 311 PHE A N 1
ATOM 2415 C CA . PHE A 1 311 ? 7.867 9.088 -3.183 1.00 95.31 311 PHE A CA 1
ATOM 2416 C C . PHE A 1 311 ? 7.867 7.565 -3.358 1.00 95.31 311 PHE A C 1
ATOM 2418 O O . PHE A 1 311 ? 8.843 6.941 -3.785 1.00 95.31 311 PHE A O 1
ATOM 2425 N N . ARG A 1 312 ? 6.747 6.937 -2.992 1.00 96.50 312 ARG A N 1
ATOM 2426 C CA . ARG A 1 312 ? 6.664 5.487 -2.776 1.00 96.50 312 ARG A CA 1
ATOM 2427 C C . ARG A 1 312 ? 5.937 4.790 -3.920 1.00 96.50 312 ARG A C 1
ATOM 2429 O O . ARG A 1 312 ? 4.707 4.757 -3.958 1.00 96.50 312 ARG A O 1
ATOM 2436 N N . VAL A 1 313 ? 6.710 4.194 -4.828 1.00 98.12 313 VAL A N 1
ATOM 2437 C CA . VAL A 1 313 ? 6.203 3.450 -5.992 1.00 98.12 313 VAL A CA 1
ATOM 2438 C C . VAL A 1 313 ? 6.456 1.955 -5.834 1.00 98.12 313 VAL A C 1
ATOM 2440 O O . VAL A 1 313 ? 7.550 1.524 -5.467 1.00 98.12 313 VAL A O 1
ATOM 2443 N N . PHE A 1 314 ? 5.441 1.159 -6.155 1.00 98.44 314 PHE A N 1
ATOM 2444 C CA . PHE A 1 314 ? 5.427 -0.286 -5.984 1.00 98.44 314 PHE A CA 1
ATOM 2445 C C . PHE A 1 314 ? 5.055 -1.005 -7.274 1.00 98.44 314 PHE A C 1
ATOM 2447 O O . PHE A 1 314 ? 4.240 -0.533 -8.072 1.00 98.44 314 PHE A O 1
ATOM 2454 N N . VAL A 1 315 ? 5.623 -2.197 -7.444 1.00 98.62 315 VAL A N 1
ATOM 2455 C CA . VAL A 1 315 ? 5.350 -3.079 -8.578 1.00 98.62 315 VAL A CA 1
ATOM 2456 C C . VAL A 1 315 ? 4.968 -4.456 -8.061 1.00 98.62 315 VAL A C 1
ATOM 2458 O O . VAL A 1 315 ? 5.718 -5.085 -7.319 1.00 98.62 315 VAL A O 1
ATOM 2461 N N . LYS A 1 316 ? 3.788 -4.925 -8.458 1.00 98.44 316 LYS A N 1
ATOM 2462 C CA . LYS A 1 316 ? 3.266 -6.255 -8.150 1.00 98.44 316 LYS A CA 1
ATOM 2463 C C . LYS A 1 316 ? 3.514 -7.202 -9.314 1.00 98.44 316 LYS A C 1
ATOM 2465 O O . LYS A 1 316 ? 3.132 -6.914 -10.452 1.00 98.44 316 LYS A O 1
ATOM 2470 N N . PHE A 1 317 ? 4.011 -8.387 -9.010 1.00 98.50 317 PHE A N 1
ATOM 2471 C CA . PHE A 1 317 ? 4.192 -9.486 -9.950 1.00 98.50 317 PHE A CA 1
ATOM 2472 C C . PHE A 1 317 ? 3.204 -10.624 -9.687 1.00 98.50 317 PHE A C 1
ATOM 2474 O O . PHE A 1 317 ? 2.507 -10.658 -8.672 1.00 98.50 317 PHE A O 1
ATOM 2481 N N . GLN A 1 318 ? 3.133 -11.574 -10.618 1.00 97.25 318 GLN A N 1
ATOM 2482 C CA . GLN A 1 318 ? 2.227 -12.720 -10.505 1.00 97.25 318 GLN A CA 1
ATOM 2483 C C . GLN A 1 318 ? 2.598 -13.655 -9.345 1.00 97.25 318 GLN A C 1
ATOM 2485 O O . GLN A 1 318 ? 1.723 -14.295 -8.769 1.00 97.25 318 GLN A O 1
ATOM 2490 N N . SER A 1 319 ? 3.880 -13.723 -8.978 1.00 96.69 319 SER A N 1
ATOM 2491 C CA . SER A 1 319 ? 4.361 -14.589 -7.905 1.00 96.69 319 SER A CA 1
ATOM 2492 C C . SER A 1 319 ? 5.533 -13.971 -7.147 1.00 96.69 319 SER A C 1
ATOM 2494 O O . SER A 1 319 ? 6.191 -13.044 -7.619 1.00 96.69 319 SER A O 1
ATOM 2496 N N . HIS A 1 320 ? 5.794 -14.518 -5.960 1.00 94.75 320 HIS A N 1
ATOM 2497 C CA . HIS A 1 320 ? 6.955 -14.174 -5.144 1.00 94.75 320 HIS A CA 1
ATOM 2498 C C . HIS A 1 320 ? 8.282 -14.440 -5.876 1.00 94.75 320 HIS A C 1
ATOM 2500 O O . HIS A 1 320 ? 9.158 -13.587 -5.871 1.00 94.75 320 HIS A O 1
ATOM 2506 N N . ALA A 1 321 ? 8.408 -15.571 -6.581 1.00 96.06 321 ALA A N 1
ATOM 2507 C CA . ALA A 1 321 ? 9.630 -15.910 -7.315 1.00 96.06 321 ALA A CA 1
ATOM 2508 C C . ALA A 1 321 ? 9.961 -14.890 -8.421 1.00 96.06 321 ALA A C 1
ATOM 2510 O O . ALA A 1 321 ? 11.122 -14.558 -8.638 1.00 96.06 321 ALA A O 1
ATOM 2511 N N . VAL A 1 322 ? 8.938 -14.354 -9.097 1.00 97.81 322 VAL A N 1
ATOM 2512 C CA . VAL A 1 322 ? 9.124 -13.295 -10.103 1.00 97.81 322 VAL A CA 1
ATOM 2513 C C . VAL A 1 322 ? 9.525 -11.974 -9.442 1.00 97.81 322 VAL A C 1
ATOM 2515 O O . VAL A 1 322 ? 10.348 -11.246 -9.989 1.00 97.81 322 VAL A O 1
ATOM 2518 N N . ALA A 1 323 ? 8.980 -11.669 -8.261 1.00 97.19 323 ALA A N 1
ATOM 2519 C CA . ALA A 1 323 ? 9.388 -10.499 -7.489 1.00 97.19 323 ALA A CA 1
ATOM 2520 C C . ALA A 1 323 ? 10.845 -10.605 -7.007 1.00 97.19 323 ALA A C 1
ATOM 2522 O O . ALA A 1 323 ? 11.574 -9.625 -7.110 1.00 97.19 323 ALA A O 1
ATOM 2523 N N . ASP A 1 324 ? 11.299 -11.783 -6.572 1.00 95.56 324 ASP A N 1
ATOM 2524 C CA . ASP A 1 324 ? 12.709 -12.025 -6.240 1.00 95.56 324 ASP A CA 1
ATOM 2525 C C . ASP A 1 324 ? 13.619 -11.827 -7.465 1.00 95.56 324 ASP A C 1
ATOM 2527 O O . ASP A 1 324 ? 14.623 -11.126 -7.369 1.00 95.56 324 ASP A O 1
ATOM 2531 N N . ALA A 1 325 ? 13.236 -12.341 -8.640 1.00 97.12 325 ALA A N 1
ATOM 2532 C CA . ALA A 1 325 ? 13.970 -12.084 -9.885 1.00 97.12 325 ALA A CA 1
ATOM 2533 C C . ALA A 1 325 ? 13.993 -10.587 -10.257 1.00 97.12 325 ALA A C 1
ATOM 2535 O O . ALA A 1 325 ? 14.957 -10.093 -10.836 1.00 97.12 325 ALA A O 1
ATOM 2536 N N . ALA A 1 326 ? 12.946 -9.835 -9.905 1.00 97.44 326 ALA A N 1
ATOM 2537 C CA . ALA A 1 326 ? 12.923 -8.388 -10.083 1.00 97.44 326 ALA A CA 1
ATOM 2538 C C . ALA A 1 326 ? 13.920 -7.667 -9.157 1.00 97.44 326 ALA A C 1
ATOM 2540 O O . ALA A 1 326 ? 14.474 -6.652 -9.572 1.00 97.44 326 ALA A O 1
ATOM 2541 N N . LEU A 1 327 ? 14.190 -8.183 -7.948 1.00 95.81 327 LEU A N 1
ATOM 2542 C CA . LEU A 1 327 ? 15.197 -7.616 -7.035 1.00 95.81 327 LEU A CA 1
ATOM 2543 C C . LEU A 1 327 ? 16.610 -7.686 -7.625 1.00 95.81 327 LEU A C 1
ATOM 2545 O O . LEU A 1 327 ? 17.393 -6.756 -7.441 1.00 95.81 327 LEU A O 1
ATOM 2549 N N . GLU A 1 328 ? 16.923 -8.744 -8.376 1.00 95.88 328 GLU A N 1
ATOM 2550 C CA . GLU A 1 328 ? 18.226 -8.915 -9.039 1.00 95.88 328 GLU A CA 1
ATOM 2551 C C . GLU A 1 328 ? 18.503 -7.840 -10.103 1.00 95.88 328 GLU A C 1
ATOM 2553 O O . GLU A 1 328 ? 19.651 -7.635 -10.491 1.00 95.88 328 GLU A O 1
ATOM 2558 N N . ARG A 1 329 ? 17.468 -7.110 -10.541 1.00 95.88 329 ARG A N 1
ATOM 2559 C CA . ARG A 1 329 ? 17.582 -5.992 -11.489 1.00 95.88 329 ARG A CA 1
ATOM 2560 C C . ARG A 1 329 ? 17.896 -4.656 -10.819 1.00 95.88 329 ARG A C 1
ATOM 2562 O O . ARG A 1 329 ? 17.973 -3.634 -11.499 1.00 95.88 329 ARG A O 1
ATOM 2569 N N . SER A 1 330 ? 18.062 -4.632 -9.496 1.00 95.12 330 SER A N 1
ATOM 2570 C CA . SER A 1 330 ? 18.490 -3.430 -8.782 1.00 95.12 330 SER A CA 1
ATOM 2571 C C . SER A 1 330 ? 19.837 -2.944 -9.329 1.00 95.12 330 SER A C 1
ATOM 2573 O O . SER A 1 330 ? 20.783 -3.715 -9.475 1.00 95.12 330 SER A O 1
ATOM 2575 N N . GLY A 1 331 ? 19.921 -1.655 -9.648 1.00 93.12 331 GLY A N 1
ATOM 2576 C CA . GLY A 1 331 ? 21.081 -1.026 -10.275 1.00 93.12 331 GLY A CA 1
ATOM 2577 C C . GLY A 1 331 ? 21.096 -1.052 -11.803 1.00 93.12 331 GLY A C 1
ATOM 2578 O O . GLY A 1 331 ? 21.966 -0.428 -12.413 1.00 93.12 331 GLY A O 1
ATOM 2579 N N . GLU A 1 332 ? 20.130 -1.710 -12.445 1.00 94.56 332 GLU A N 1
ATOM 2580 C CA . GLU A 1 332 ? 19.875 -1.501 -13.868 1.00 94.56 332 GLU A CA 1
ATOM 2581 C C . GLU A 1 332 ? 19.232 -0.131 -14.121 1.00 94.56 332 GLU A C 1
ATOM 2583 O O . GLU A 1 332 ? 18.612 0.464 -13.235 1.00 94.56 332 GLU A O 1
ATOM 2588 N N . SER A 1 333 ? 19.373 0.377 -15.348 1.00 93.44 333 SER A N 1
ATOM 2589 C CA . SER A 1 333 ? 18.854 1.685 -15.735 1.00 93.44 333 SER A CA 1
ATOM 2590 C C . SER A 1 333 ? 17.462 1.619 -16.358 1.00 93.44 333 SER A C 1
ATOM 2592 O O . SER A 1 333 ? 17.185 0.801 -17.235 1.00 93.44 333 SER A O 1
ATOM 2594 N N . ILE A 1 334 ? 16.587 2.534 -15.940 1.00 93.38 334 ILE A N 1
ATOM 2595 C CA . ILE A 1 334 ? 15.354 2.848 -16.662 1.00 93.38 334 ILE A CA 1
ATOM 2596 C C . ILE A 1 334 ? 15.704 3.771 -17.833 1.00 93.38 334 ILE A C 1
ATOM 2598 O O . ILE A 1 334 ? 16.344 4.804 -17.638 1.00 93.38 334 ILE A O 1
ATOM 2602 N N . CYS A 1 335 ? 15.346 3.373 -19.053 1.00 90.56 335 CYS A N 1
ATOM 2603 C CA . CYS A 1 335 ? 15.657 4.128 -20.268 1.00 90.56 335 CYS A CA 1
ATOM 2604 C C . CYS A 1 335 ? 14.503 5.050 -20.669 1.00 90.56 335 CYS A C 1
ATOM 2606 O O . CYS A 1 335 ? 13.338 4.654 -20.593 1.00 90.56 335 CYS A O 1
ATOM 2608 N N . PHE A 1 336 ? 14.843 6.234 -21.176 1.00 83.38 336 PHE A N 1
ATOM 2609 C CA . PHE A 1 336 ? 13.890 7.224 -21.678 1.00 83.38 336 PHE A CA 1
ATOM 2610 C C . PHE A 1 336 ? 13.929 7.262 -23.201 1.00 83.38 336 PHE A C 1
ATOM 2612 O O . PHE A 1 336 ? 14.997 7.413 -23.798 1.00 83.38 336 PHE A O 1
ATOM 2619 N N . GLU A 1 337 ? 12.772 7.133 -23.843 1.00 78.19 337 GLU A N 1
ATOM 2620 C CA . GLU A 1 337 ? 12.673 7.325 -25.289 1.00 78.19 337 GLU A CA 1
ATOM 2621 C C . GLU A 1 337 ? 12.884 8.813 -25.599 1.00 78.19 337 GLU A C 1
ATOM 2623 O O . GLU A 1 337 ? 12.148 9.662 -25.108 1.00 78.19 337 GLU A O 1
ATOM 2628 N N . GLY A 1 338 ? 13.951 9.131 -26.339 1.00 72.56 338 GLY A N 1
ATOM 2629 C CA . GLY A 1 338 ? 14.364 10.511 -26.640 1.00 72.56 338 GLY A CA 1
ATOM 2630 C C . GLY A 1 338 ? 15.401 11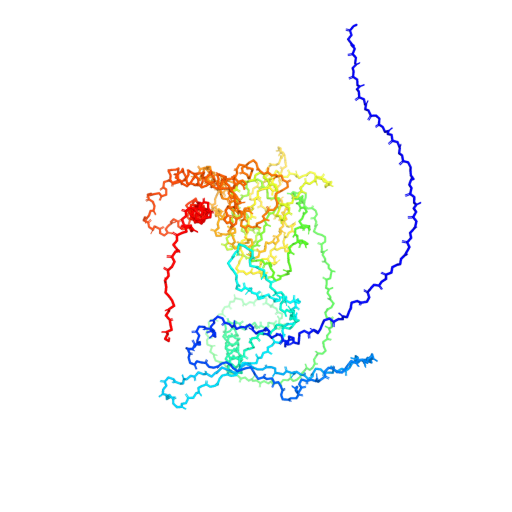.118 -25.684 1.00 72.56 338 GLY A C 1
ATOM 2631 O O . GLY A 1 338 ? 15.949 12.173 -25.994 1.00 72.56 338 GLY A O 1
ATOM 2632 N N . GLY A 1 339 ? 15.738 10.436 -24.582 1.00 72.12 339 GLY A N 1
ATOM 2633 C CA . GLY A 1 339 ? 16.666 10.937 -23.561 1.00 72.12 339 GLY A CA 1
ATOM 2634 C C . GLY A 1 339 ? 16.098 12.095 -22.725 1.00 72.12 339 GLY A C 1
ATOM 2635 O O . GLY A 1 339 ? 15.190 12.809 -23.139 1.00 72.12 339 GLY A O 1
ATOM 2636 N N . ILE A 1 340 ? 16.632 12.285 -21.519 1.00 73.12 340 ILE A N 1
ATOM 2637 C CA . ILE A 1 340 ? 16.332 13.445 -20.670 1.00 73.12 340 ILE A CA 1
ATOM 2638 C C . ILE A 1 340 ? 17.448 14.468 -20.860 1.00 73.12 340 ILE A C 1
ATOM 2640 O O . ILE A 1 340 ? 18.624 14.141 -20.684 1.00 73.12 340 ILE A O 1
ATOM 2644 N N . ARG A 1 341 ? 17.092 15.711 -21.200 1.00 66.12 341 ARG A N 1
ATOM 2645 C CA . ARG A 1 341 ? 18.041 16.832 -21.171 1.00 66.12 341 ARG A CA 1
ATOM 2646 C C . ARG A 1 341 ? 18.334 17.186 -19.720 1.00 66.12 341 ARG A C 1
ATOM 2648 O O . ARG A 1 341 ? 17.429 17.585 -18.991 1.00 66.12 341 ARG A O 1
ATOM 2655 N N . VAL A 1 342 ? 19.584 17.009 -19.310 1.00 63.78 342 VAL A N 1
ATOM 2656 C CA . VAL A 1 342 ? 20.041 17.375 -17.963 1.00 63.78 342 VAL A CA 1
ATOM 2657 C C . VAL A 1 342 ? 20.672 18.767 -17.969 1.00 63.78 342 VAL A C 1
ATOM 2659 O O . VAL A 1 342 ? 20.379 19.571 -17.089 1.00 63.78 342 VAL A O 1
ATOM 2662 N N . CYS A 1 343 ? 21.451 19.061 -19.012 1.00 60.16 343 CYS A N 1
ATOM 2663 C CA . CYS A 1 343 ? 22.059 20.358 -19.310 1.00 60.16 343 CYS A CA 1
ATOM 2664 C C . CYS A 1 343 ? 21.798 20.714 -20.786 1.00 60.16 343 CYS A C 1
ATOM 2666 O O . CYS A 1 343 ? 21.352 19.858 -21.553 1.00 60.16 343 CYS A O 1
ATOM 2668 N N . GLU A 1 344 ? 22.098 21.949 -21.207 1.00 59.50 344 GLU A N 1
ATOM 2669 C CA . GLU A 1 344 ? 21.837 22.436 -22.578 1.00 59.50 344 GLU A CA 1
ATOM 2670 C C . GLU A 1 344 ? 22.438 21.539 -23.681 1.00 59.50 344 GLU A C 1
ATOM 2672 O O . GLU A 1 344 ? 21.854 21.435 -24.759 1.00 59.50 344 GLU A O 1
ATOM 2677 N N . ASN A 1 345 ? 23.522 20.805 -23.381 1.00 57.75 345 ASN A N 1
ATOM 2678 C CA . ASN A 1 345 ? 24.279 20.014 -24.359 1.00 57.75 345 ASN A CA 1
ATOM 2679 C C . ASN A 1 345 ? 24.342 18.498 -24.078 1.00 57.75 345 ASN A C 1
ATOM 2681 O O . ASN A 1 345 ? 24.864 17.755 -24.907 1.00 57.75 345 ASN A O 1
ATOM 2685 N N . GLU A 1 346 ? 23.814 18.009 -22.949 1.00 70.25 346 GLU A N 1
ATOM 2686 C CA . GLU A 1 346 ? 23.938 16.595 -22.559 1.00 70.25 346 GLU A CA 1
ATOM 2687 C C . GLU A 1 346 ? 22.576 15.915 -22.391 1.00 70.25 346 GLU A C 1
ATOM 2689 O O . GLU A 1 346 ? 21.693 16.370 -21.654 1.00 70.25 346 GLU A O 1
ATOM 2694 N N . THR A 1 347 ? 22.419 14.785 -23.086 1.00 79.19 347 THR A N 1
ATOM 2695 C CA . THR A 1 347 ? 21.232 13.930 -23.001 1.00 79.19 347 THR A CA 1
ATOM 2696 C C . THR A 1 347 ? 21.575 12.648 -22.258 1.00 79.19 347 THR A C 1
ATOM 2698 O O . THR A 1 347 ? 22.441 11.875 -22.669 1.00 79.19 347 THR A O 1
ATOM 2701 N N . VAL A 1 348 ? 20.870 12.407 -21.157 1.00 83.12 348 VAL A N 1
ATOM 2702 C CA . VAL A 1 348 ? 20.982 11.166 -20.395 1.00 83.12 348 VAL A CA 1
ATOM 2703 C C . VAL A 1 348 ? 19.942 10.183 -20.919 1.00 83.12 348 VAL A C 1
ATOM 2705 O O . VAL A 1 348 ? 18.744 10.465 -20.947 1.00 83.12 348 VAL A O 1
ATOM 2708 N N . ARG A 1 349 ? 20.397 9.011 -21.362 1.00 86.81 349 ARG A N 1
ATOM 2709 C CA . ARG A 1 349 ? 19.557 7.966 -21.967 1.00 86.81 349 ARG A CA 1
ATOM 2710 C C . ARG A 1 349 ? 18.846 7.100 -20.935 1.00 86.81 349 ARG A C 1
ATOM 2712 O O . ARG A 1 349 ? 17.839 6.468 -21.254 1.00 86.81 349 ARG A O 1
ATOM 2719 N N . GLY A 1 350 ? 19.342 7.071 -19.703 1.00 90.31 350 GLY A N 1
ATOM 2720 C CA . GLY A 1 350 ? 18.698 6.344 -18.620 1.00 90.31 350 GLY A CA 1
ATOM 2721 C C . GLY A 1 350 ? 19.308 6.612 -17.256 1.00 90.31 350 GLY A C 1
ATOM 2722 O O . GLY A 1 350 ? 20.365 7.227 -17.142 1.00 90.31 350 GLY A O 1
ATOM 2723 N N . ALA A 1 351 ? 18.639 6.121 -16.221 1.00 92.31 351 ALA A N 1
ATOM 2724 C CA . ALA A 1 351 ? 19.072 6.296 -14.842 1.00 92.31 351 ALA A CA 1
ATOM 2725 C C . ALA A 1 351 ? 18.930 4.990 -14.059 1.00 92.31 351 ALA A C 1
ATOM 2727 O O . ALA A 1 351 ? 17.894 4.331 -14.144 1.00 92.31 351 ALA A O 1
ATOM 2728 N N . ALA A 1 352 ? 19.961 4.611 -13.310 1.00 94.00 352 ALA A N 1
ATOM 2729 C CA . ALA A 1 352 ? 19.941 3.451 -12.432 1.00 94.00 352 ALA A CA 1
ATOM 2730 C C . ALA A 1 352 ? 18.907 3.632 -11.316 1.00 94.00 352 ALA A C 1
ATOM 2732 O O . ALA A 1 352 ? 18.767 4.728 -10.776 1.00 94.00 352 ALA A O 1
ATOM 2733 N N . ILE A 1 353 ? 18.185 2.572 -10.962 1.00 95.56 353 ILE A N 1
ATOM 2734 C CA . ILE A 1 353 ? 17.214 2.586 -9.858 1.00 95.56 353 ILE A CA 1
ATOM 2735 C C . ILE A 1 353 ? 17.507 1.454 -8.880 1.00 95.56 353 ILE A C 1
ATOM 2737 O O . ILE A 1 353 ? 18.042 0.417 -9.274 1.00 95.56 353 ILE A O 1
ATOM 2741 N N . SER A 1 354 ? 17.122 1.628 -7.618 1.00 95.62 354 SER A N 1
ATOM 2742 C CA . SER A 1 354 ? 17.241 0.564 -6.616 1.00 95.62 354 SER A CA 1
ATOM 2743 C C . SER A 1 354 ? 15.889 -0.080 -6.343 1.00 95.62 354 SER A C 1
ATOM 2745 O O . SER A 1 354 ? 14.845 0.568 -6.448 1.00 95.62 354 SER A O 1
ATOM 2747 N N . ILE A 1 355 ? 15.901 -1.359 -5.972 1.00 96.44 355 ILE A N 1
ATOM 2748 C CA . ILE A 1 355 ? 14.685 -2.139 -5.731 1.00 96.44 355 ILE A CA 1
ATOM 2749 C C . ILE A 1 355 ? 14.808 -2.831 -4.376 1.00 96.44 355 ILE A C 1
ATOM 2751 O O . ILE A 1 355 ? 15.828 -3.449 -4.087 1.00 96.44 355 ILE A O 1
ATOM 2755 N N . SER A 1 356 ? 13.767 -2.746 -3.546 1.00 95.69 356 SER A N 1
ATOM 2756 C CA . SER A 1 356 ? 13.724 -3.445 -2.258 1.00 95.69 356 SER A CA 1
ATOM 2757 C C . SER A 1 356 ? 12.489 -4.343 -2.139 1.00 95.69 356 SER A C 1
ATOM 2759 O O . SER A 1 356 ? 11.435 -4.032 -2.709 1.00 95.69 356 SER A O 1
ATOM 2761 N N . PRO A 1 357 ? 12.575 -5.448 -1.378 1.00 95.75 357 PRO A N 1
ATOM 2762 C CA . PRO A 1 357 ? 11.418 -6.290 -1.096 1.00 95.75 357 PRO A CA 1
ATOM 2763 C C . PRO A 1 357 ? 10.405 -5.571 -0.194 1.00 95.75 357 PRO A C 1
ATOM 2765 O O . PRO A 1 357 ? 10.742 -4.630 0.528 1.00 95.75 357 PRO A O 1
ATOM 2768 N N . VAL A 1 358 ? 9.162 -6.054 -0.211 1.00 95.06 358 VAL A N 1
ATOM 2769 C CA . VAL A 1 358 ? 8.080 -5.631 0.692 1.00 95.06 358 VAL A CA 1
ATOM 2770 C C . VAL A 1 358 ? 7.490 -6.872 1.350 1.00 95.06 358 VAL A C 1
ATOM 2772 O O . VAL A 1 358 ? 7.260 -7.873 0.664 1.00 95.06 358 VAL A O 1
ATOM 2775 N N . SER A 1 359 ? 7.228 -6.828 2.659 1.00 94.06 359 SER A N 1
ATOM 2776 C CA . SER A 1 359 ? 6.646 -7.985 3.347 1.00 94.06 359 SER A CA 1
ATOM 2777 C C . SER A 1 359 ? 5.193 -8.242 2.947 1.00 94.06 359 SER A C 1
ATOM 2779 O O . SER A 1 359 ? 4.478 -7.326 2.529 1.00 94.06 359 SER A O 1
ATOM 2781 N N . LYS A 1 360 ? 4.728 -9.487 3.092 1.00 94.69 360 LYS A N 1
ATOM 2782 C CA . LYS A 1 360 ? 3.359 -9.914 2.748 1.00 94.69 360 LYS A CA 1
ATOM 2783 C C . LYS A 1 360 ? 2.306 -9.076 3.462 1.00 94.69 360 LYS A C 1
ATOM 2785 O O . LYS A 1 360 ? 1.358 -8.615 2.823 1.00 94.69 360 LYS A O 1
ATOM 2790 N N . TYR A 1 361 ? 2.505 -8.838 4.758 1.00 94.25 361 TYR A N 1
ATOM 2791 C CA . TYR A 1 361 ? 1.597 -8.036 5.575 1.00 94.25 361 TYR A CA 1
ATOM 2792 C C . TYR A 1 361 ? 1.459 -6.601 5.043 1.00 94.25 361 TYR A C 1
ATOM 2794 O O . TYR A 1 361 ? 0.345 -6.152 4.756 1.00 94.25 361 TYR A O 1
ATOM 2802 N N . HIS A 1 362 ? 2.584 -5.911 4.818 1.00 94.56 362 HIS A N 1
ATOM 2803 C CA . HIS A 1 362 ? 2.581 -4.549 4.280 1.00 94.56 362 HIS A CA 1
ATOM 2804 C C . HIS A 1 362 ? 2.003 -4.505 2.862 1.00 94.56 362 HIS A C 1
ATOM 2806 O O . HIS A 1 362 ? 1.113 -3.707 2.584 1.00 94.56 362 HIS A O 1
ATOM 2812 N N . ALA A 1 363 ? 2.452 -5.391 1.971 1.00 95.88 363 ALA A N 1
ATOM 2813 C CA . ALA A 1 363 ? 2.009 -5.418 0.581 1.00 95.88 363 ALA A CA 1
ATOM 2814 C C . ALA A 1 363 ? 0.496 -5.635 0.453 1.00 95.88 363 ALA A C 1
ATOM 2816 O O . ALA A 1 363 ? -0.145 -4.983 -0.374 1.00 95.88 363 ALA A O 1
ATOM 2817 N N . SER A 1 364 ? -0.076 -6.533 1.262 1.00 96.12 364 SER A N 1
ATOM 2818 C CA . SER A 1 364 ? -1.519 -6.791 1.291 1.00 96.12 364 SER A CA 1
ATOM 2819 C C . SER A 1 364 ? -2.297 -5.555 1.742 1.00 96.12 364 SER A C 1
ATOM 2821 O O . SER A 1 364 ? -3.273 -5.163 1.099 1.00 96.12 364 SER A O 1
ATOM 2823 N N . TYR A 1 365 ? -1.844 -4.906 2.818 1.00 96.62 365 TYR A N 1
ATOM 2824 C CA . TYR A 1 365 ? -2.482 -3.697 3.328 1.00 96.62 365 TYR A CA 1
ATOM 2825 C C . TYR A 1 365 ? -2.426 -2.549 2.311 1.00 96.62 365 TYR A C 1
ATOM 2827 O O . TYR A 1 365 ? -3.458 -1.962 1.986 1.00 96.62 365 TYR A O 1
ATOM 2835 N N . LEU A 1 366 ? -1.239 -2.264 1.766 1.00 96.56 366 LEU A N 1
ATOM 2836 C CA . LEU A 1 366 ? -1.009 -1.165 0.827 1.00 96.56 366 LEU A CA 1
ATOM 2837 C C . LEU A 1 366 ? -1.885 -1.289 -0.423 1.00 96.56 366 LEU A C 1
ATOM 2839 O O . LEU A 1 366 ? -2.566 -0.337 -0.796 1.00 96.56 366 LEU A O 1
ATOM 2843 N N . GLN A 1 367 ? -1.931 -2.475 -1.033 1.00 95.31 367 GLN A N 1
ATOM 2844 C CA . GLN A 1 367 ? -2.755 -2.724 -2.221 1.00 95.31 367 GLN A CA 1
ATOM 2845 C C . GLN A 1 367 ? -4.244 -2.496 -1.960 1.00 95.31 367 GLN A C 1
ATOM 2847 O O . GLN A 1 367 ? -4.944 -1.944 -2.806 1.00 95.31 367 G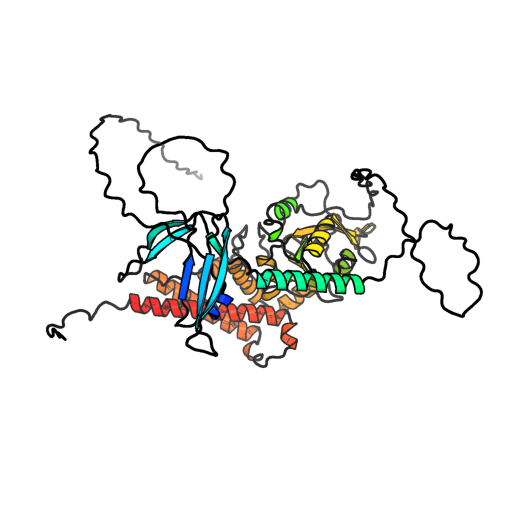LN A O 1
ATOM 2852 N N . LYS A 1 368 ? -4.730 -2.934 -0.795 1.00 94.12 368 LYS A N 1
ATOM 2853 C CA . LYS A 1 368 ? -6.151 -2.868 -0.456 1.00 94.12 368 LYS A CA 1
ATOM 2854 C C . LYS A 1 368 ? -6.587 -1.464 -0.041 1.00 94.12 368 LYS A C 1
ATOM 2856 O O . LYS A 1 368 ? -7.703 -1.063 -0.357 1.00 94.12 368 LYS A O 1
ATOM 2861 N N . HIS A 1 369 ? -5.732 -0.738 0.677 1.00 95.44 369 HIS A N 1
ATOM 2862 C CA . HIS A 1 369 ? -6.142 0.455 1.419 1.00 95.44 369 HIS A CA 1
ATOM 2863 C C . HIS A 1 369 ? -5.450 1.750 1.010 1.00 95.44 369 HIS A C 1
ATOM 2865 O O . HIS A 1 369 ? -5.904 2.796 1.464 1.00 95.44 369 HIS A O 1
ATOM 2871 N N . MET A 1 370 ? -4.376 1.699 0.216 1.00 96.94 370 MET A N 1
ATOM 2872 C CA . MET A 1 370 ? -3.555 2.879 -0.089 1.00 96.94 370 MET A CA 1
ATOM 2873 C C . MET A 1 370 ? -3.134 3.014 -1.553 1.00 96.94 370 MET A C 1
ATOM 2875 O O . MET A 1 370 ? -2.645 4.066 -1.943 1.00 96.94 370 MET A O 1
ATOM 2879 N N . ALA A 1 371 ? -3.289 1.981 -2.376 1.00 97.19 371 ALA A N 1
ATOM 2880 C CA . ALA A 1 371 ? -2.773 2.022 -3.734 1.00 97.19 371 ALA A CA 1
ATOM 2881 C C . ALA A 1 371 ? -3.497 3.069 -4.599 1.00 97.19 371 ALA A C 1
ATOM 2883 O O . ALA A 1 371 ? -4.727 3.100 -4.667 1.00 97.19 371 ALA A O 1
ATOM 2884 N N . ILE A 1 372 ? -2.723 3.863 -5.332 1.00 97.62 372 ILE A N 1
ATOM 2885 C CA . ILE A 1 372 ? -3.174 4.655 -6.473 1.00 97.62 372 ILE A CA 1
ATOM 2886 C C . ILE A 1 372 ? -2.635 3.973 -7.724 1.00 97.62 372 ILE A C 1
ATOM 2888 O O . ILE A 1 372 ? -1.422 3.871 -7.914 1.00 97.62 372 ILE A O 1
ATOM 2892 N N . HIS A 1 373 ? -3.523 3.439 -8.559 1.00 96.88 373 HIS A N 1
ATOM 2893 C CA . HIS A 1 373 ? -3.099 2.719 -9.759 1.00 96.88 373 HIS A CA 1
ATOM 2894 C C . HIS A 1 373 ? -2.530 3.699 -10.787 1.00 96.88 373 HIS A C 1
ATOM 2896 O O . HIS A 1 373 ? -3.202 4.659 -11.162 1.00 96.88 373 HIS A O 1
ATOM 2902 N N . ALA A 1 374 ? -1.307 3.440 -11.253 1.00 96.81 374 ALA A N 1
ATOM 2903 C CA . ALA A 1 374 ? -0.681 4.250 -12.289 1.00 96.81 374 ALA A CA 1
ATOM 2904 C C . ALA A 1 374 ? -1.473 4.155 -13.606 1.00 96.81 374 ALA A C 1
ATOM 2906 O O . ALA A 1 374 ? -1.916 3.068 -13.990 1.00 96.81 374 ALA A O 1
ATOM 2907 N N . ARG A 1 375 ? -1.649 5.287 -14.298 1.00 94.69 375 ARG A N 1
ATOM 2908 C CA . ARG A 1 375 ? -2.392 5.369 -15.564 1.00 94.69 375 ARG A CA 1
ATOM 2909 C C . ARG A 1 375 ? -1.440 5.338 -16.756 1.00 94.69 375 ARG A C 1
ATOM 2911 O O . ARG A 1 375 ? -0.347 5.892 -16.699 1.00 94.69 375 ARG A O 1
ATOM 2918 N N . THR A 1 376 ? -1.871 4.695 -17.836 1.00 94.75 376 THR A N 1
ATOM 2919 C CA . THR A 1 376 ? -1.150 4.691 -19.115 1.00 94.75 376 THR A CA 1
ATOM 2920 C C . THR A 1 376 ? -1.079 6.115 -19.676 1.00 94.75 376 THR A C 1
ATOM 2922 O O . THR A 1 376 ? -2.063 6.851 -19.618 1.00 94.75 376 THR A O 1
ATOM 2925 N N . GLY A 1 377 ? 0.073 6.512 -20.212 1.00 93.62 377 GLY A N 1
ATOM 2926 C CA . GLY A 1 377 ? 0.298 7.802 -20.872 1.00 93.62 377 GLY A CA 1
ATOM 2927 C C . GLY A 1 377 ? 0.635 8.974 -19.941 1.00 93.62 377 GLY A C 1
ATOM 2928 O O . GLY A 1 377 ? 1.327 9.899 -20.382 1.00 93.62 377 GLY A O 1
ATOM 2929 N N . ALA A 1 378 ? 0.231 8.911 -18.669 1.00 94.88 378 ALA A N 1
ATOM 2930 C CA . ALA A 1 378 ? 0.527 9.913 -17.644 1.00 94.88 378 ALA A CA 1
ATOM 2931 C C . ALA A 1 378 ? 1.807 9.575 -16.863 1.00 94.88 378 ALA A C 1
ATOM 2933 O O . ALA A 1 378 ? 2.204 8.411 -16.740 1.00 94.88 378 ALA A O 1
ATOM 2934 N N . THR A 1 379 ? 2.457 10.591 -16.295 1.00 96.31 379 THR A N 1
ATOM 2935 C CA . THR A 1 379 ? 3.541 10.348 -15.335 1.00 96.31 379 THR A CA 1
ATOM 2936 C C . THR A 1 379 ? 2.982 9.785 -14.025 1.00 96.31 379 THR A C 1
ATOM 2938 O O . THR A 1 379 ? 1.802 9.952 -13.689 1.00 96.31 379 THR A O 1
ATOM 2941 N N . ILE A 1 380 ? 3.825 9.083 -13.259 1.00 97.06 380 ILE A N 1
ATOM 2942 C CA . ILE A 1 380 ? 3.396 8.527 -11.965 1.00 97.06 380 ILE A CA 1
ATOM 2943 C C . ILE A 1 380 ? 2.970 9.654 -11.008 1.00 97.06 380 ILE A C 1
ATOM 2945 O O . ILE A 1 380 ? 1.973 9.504 -10.302 1.00 97.06 380 ILE A O 1
ATOM 2949 N N . VAL A 1 381 ? 3.669 10.795 -11.035 1.00 96.56 381 VAL A N 1
ATOM 2950 C CA . VAL A 1 381 ? 3.314 11.975 -10.230 1.00 96.56 381 VAL A CA 1
ATOM 2951 C C . VAL A 1 381 ? 2.002 12.596 -10.675 1.00 96.56 381 VAL A C 1
ATOM 2953 O O . VAL A 1 381 ? 1.156 12.818 -9.823 1.00 96.56 381 VAL A O 1
ATOM 2956 N N . GLU A 1 382 ? 1.777 12.813 -11.974 1.00 97.38 382 GLU A N 1
ATOM 2957 C CA . GLU A 1 382 ? 0.486 13.328 -12.465 1.00 97.38 382 GLU A CA 1
ATOM 2958 C C . GLU A 1 382 ? -0.681 12.448 -12.012 1.00 97.38 382 GLU A C 1
ATOM 2960 O O . GLU A 1 382 ? -1.715 12.951 -11.573 1.00 97.38 382 GLU A O 1
ATOM 2965 N N . THR A 1 383 ? -0.502 11.123 -12.074 1.00 96.88 383 THR A N 1
ATOM 2966 C CA . THR A 1 383 ? -1.525 10.178 -11.614 1.00 96.88 383 THR A CA 1
ATOM 2967 C C . THR A 1 383 ? -1.790 10.330 -10.115 1.00 96.88 383 THR A C 1
ATOM 2969 O O . THR A 1 383 ? -2.948 10.377 -9.702 1.00 96.88 383 THR A O 1
ATOM 2972 N N . MET A 1 384 ? -0.732 10.418 -9.306 1.00 97.50 384 MET A N 1
ATOM 2973 C CA . MET A 1 384 ? -0.827 10.623 -7.861 1.00 97.50 384 MET A CA 1
ATOM 2974 C C . MET A 1 384 ? -1.519 11.956 -7.542 1.00 97.50 384 MET A C 1
ATOM 2976 O O . MET A 1 384 ? -2.561 11.954 -6.895 1.00 97.50 384 MET A O 1
ATOM 2980 N N . SER A 1 385 ? -1.012 13.071 -8.074 1.00 97.12 385 SER A N 1
ATOM 2981 C CA . SER A 1 385 ? -1.523 14.423 -7.831 1.00 97.12 385 SER A CA 1
ATOM 2982 C C . SER A 1 385 ? -2.978 14.597 -8.268 1.00 97.12 385 SER A C 1
ATOM 2984 O O . SER A 1 385 ? -3.758 15.214 -7.550 1.00 97.12 385 SER A O 1
ATOM 2986 N N . SER A 1 386 ? -3.381 14.012 -9.402 1.00 96.69 386 SER A N 1
ATOM 2987 C CA . SER A 1 386 ? -4.778 14.048 -9.858 1.00 96.69 386 SER A CA 1
ATOM 2988 C C . SER A 1 386 ? -5.725 13.354 -8.875 1.00 96.69 386 SER A C 1
ATOM 2990 O O . SER A 1 386 ? -6.829 13.836 -8.621 1.00 96.69 386 SER A O 1
ATOM 2992 N N . ILE A 1 387 ? -5.307 12.223 -8.302 1.00 95.69 387 ILE A N 1
ATOM 2993 C CA . ILE A 1 387 ? -6.108 11.497 -7.312 1.00 95.69 387 ILE A CA 1
ATOM 2994 C C . ILE A 1 387 ? -6.095 12.221 -5.965 1.00 95.69 387 ILE A C 1
ATOM 2996 O O . ILE A 1 387 ? -7.141 12.339 -5.334 1.00 95.69 387 ILE A O 1
ATOM 3000 N N . GLU A 1 388 ? -4.958 12.770 -5.555 1.00 95.25 388 GLU A N 1
ATOM 3001 C CA . GLU A 1 388 ? -4.847 13.570 -4.336 1.00 95.25 388 GLU A CA 1
ATOM 3002 C C . GLU A 1 388 ? -5.733 14.810 -4.364 1.00 95.25 388 GLU A C 1
ATOM 3004 O O . GLU A 1 388 ? -6.428 15.079 -3.390 1.00 95.25 388 GLU A O 1
ATOM 3009 N N . GLN A 1 389 ? -5.793 15.512 -5.496 1.00 94.94 389 GLN A N 1
ATOM 3010 C CA . GLN A 1 389 ? -6.679 16.661 -5.667 1.00 94.94 389 GLN A CA 1
ATOM 3011 C C . GLN A 1 389 ? -8.158 16.286 -5.482 1.00 94.94 389 GLN A C 1
ATOM 3013 O O . GLN A 1 389 ? -8.924 17.076 -4.940 1.00 94.94 389 GLN A O 1
ATOM 3018 N N . ARG A 1 390 ? -8.558 15.077 -5.901 1.00 92.31 390 ARG A N 1
ATOM 3019 C CA . ARG A 1 390 ? -9.932 14.570 -5.738 1.00 92.31 390 ARG A CA 1
ATOM 3020 C C . ARG A 1 390 ? -10.238 14.118 -4.310 1.00 92.31 390 ARG A C 1
ATOM 3022 O O . ARG A 1 390 ? -11.376 14.233 -3.877 1.00 92.31 390 ARG A O 1
ATOM 3029 N N . ILE A 1 391 ? -9.252 13.565 -3.604 1.00 90.88 391 ILE A N 1
ATOM 3030 C CA . ILE A 1 391 ? -9.398 13.066 -2.224 1.00 90.88 391 ILE A CA 1
ATOM 3031 C C . ILE A 1 391 ? -9.290 14.211 -1.204 1.00 90.88 391 ILE A C 1
ATOM 3033 O O . ILE A 1 391 ? -9.900 14.160 -0.135 1.00 90.88 391 ILE A O 1
ATOM 3037 N N . GLY A 1 392 ? -8.494 15.236 -1.508 1.00 90.19 392 GLY A N 1
ATOM 3038 C CA . GLY A 1 392 ? -8.281 16.394 -0.653 1.00 90.19 392 GLY A CA 1
ATOM 3039 C C . GLY A 1 392 ? -7.701 16.020 0.712 1.00 90.19 392 GLY A C 1
ATOM 3040 O O . GLY A 1 392 ? -6.723 15.279 0.828 1.00 90.19 392 GLY A O 1
ATOM 3041 N N . GLN A 1 393 ? -8.318 16.531 1.778 1.00 85.12 393 GLN A N 1
ATOM 3042 C CA . GLN A 1 393 ? -7.806 16.393 3.148 1.00 85.12 393 GLN A CA 1
ATOM 3043 C C . GLN A 1 393 ? -7.818 14.946 3.667 1.00 85.12 393 GLN A C 1
ATOM 3045 O O . GLN A 1 393 ? -7.091 14.617 4.607 1.00 85.12 393 GLN A O 1
ATOM 3050 N N . ALA A 1 394 ? -8.577 14.051 3.030 1.00 89.31 394 ALA A N 1
ATOM 3051 C CA . ALA A 1 394 ? -8.665 12.658 3.444 1.00 89.31 394 ALA A CA 1
ATOM 3052 C C . ALA A 1 394 ? -7.350 11.876 3.263 1.00 89.31 394 ALA A C 1
ATOM 3054 O O . ALA A 1 394 ? -7.172 10.842 3.906 1.00 89.31 394 ALA A O 1
ATOM 3055 N N . ILE A 1 395 ? -6.384 12.386 2.484 1.00 92.31 395 ILE A N 1
ATOM 3056 C CA . ILE A 1 395 ? -5.025 11.816 2.385 1.00 92.31 395 ILE A CA 1
ATOM 3057 C C . ILE A 1 395 ? -4.384 11.682 3.769 1.00 92.31 395 ILE A C 1
ATOM 3059 O O . ILE A 1 395 ? -3.779 10.656 4.085 1.00 92.31 395 ILE A O 1
ATOM 3063 N N . GLY A 1 396 ? -4.562 12.695 4.622 1.00 90.31 396 GLY A N 1
ATOM 3064 C CA . GLY A 1 396 ? -4.050 12.673 5.985 1.00 90.31 396 GLY A CA 1
ATOM 3065 C C . GLY A 1 396 ? -4.612 11.501 6.791 1.00 90.31 396 GLY A C 1
ATOM 3066 O O . GLY A 1 396 ? -3.864 10.764 7.432 1.00 90.31 396 GLY A O 1
ATOM 3067 N N . LEU A 1 397 ? -5.921 11.264 6.677 1.00 91.12 397 LEU A N 1
ATOM 3068 C CA . LEU A 1 397 ? -6.619 10.159 7.336 1.00 91.12 397 LEU A CA 1
ATOM 3069 C C . LEU A 1 397 ? -6.187 8.787 6.797 1.00 91.12 397 LEU A C 1
ATOM 3071 O O . LEU A 1 397 ? -6.033 7.849 7.581 1.00 91.12 397 LEU A O 1
ATOM 3075 N N . VAL A 1 398 ? -5.936 8.668 5.484 1.00 93.94 398 VAL A N 1
ATOM 3076 C CA . VAL A 1 398 ? -5.374 7.447 4.873 1.00 93.94 398 VAL A CA 1
ATOM 3077 C C . VAL A 1 398 ? -4.050 7.085 5.551 1.00 93.94 398 VAL A C 1
ATOM 3079 O O . VAL A 1 398 ? -3.842 5.927 5.926 1.00 93.94 398 VAL A O 1
ATOM 3082 N N . TRP A 1 399 ? -3.176 8.071 5.760 1.00 93.56 399 TRP A N 1
ATOM 3083 C CA . TRP A 1 399 ? -1.888 7.863 6.417 1.00 93.56 399 TRP A CA 1
ATOM 3084 C C . TRP A 1 399 ? -2.007 7.594 7.915 1.00 93.56 399 TRP A C 1
ATOM 3086 O O . TRP A 1 399 ? -1.345 6.680 8.402 1.00 93.56 399 TRP A O 1
ATOM 3096 N N . VAL A 1 400 ? -2.885 8.289 8.645 1.00 90.31 400 VAL A N 1
ATOM 3097 C CA . VAL A 1 400 ? -3.135 7.991 10.069 1.00 90.31 400 VAL A CA 1
ATOM 3098 C C . VAL A 1 400 ? -3.591 6.544 10.248 1.00 90.31 400 VAL A C 1
ATOM 3100 O O . VAL A 1 400 ? -3.029 5.807 11.065 1.00 90.31 400 VAL A O 1
ATOM 3103 N N . LYS A 1 401 ? -4.550 6.105 9.425 1.00 92.06 401 LYS A N 1
ATOM 3104 C CA . LYS A 1 401 ? -5.015 4.718 9.399 1.00 92.06 401 LYS A CA 1
ATOM 3105 C C . LYS A 1 401 ? -3.860 3.752 9.126 1.00 92.06 401 LYS A C 1
ATOM 3107 O O . LYS A 1 401 ? -3.691 2.773 9.852 1.00 92.06 401 LYS A O 1
ATOM 3112 N N . ALA A 1 402 ? -3.057 4.023 8.096 1.00 93.88 402 ALA A N 1
ATOM 3113 C CA . ALA A 1 402 ? -1.924 3.183 7.718 1.00 93.88 402 ALA A CA 1
ATOM 3114 C C . ALA A 1 402 ? -0.883 3.057 8.828 1.00 93.88 402 ALA A C 1
ATOM 3116 O O . ALA A 1 402 ? -0.466 1.947 9.145 1.00 93.88 402 ALA A O 1
ATOM 3117 N N . ILE A 1 403 ? -0.509 4.169 9.457 1.00 91.19 403 ILE A N 1
ATOM 3118 C CA . ILE A 1 403 ? 0.498 4.188 10.517 1.00 91.19 403 ILE A CA 1
ATOM 3119 C C . ILE A 1 403 ? 0.015 3.394 11.730 1.00 91.19 403 ILE A C 1
ATOM 3121 O O . ILE A 1 403 ? 0.768 2.566 12.247 1.00 91.19 403 ILE A O 1
ATOM 3125 N N . LYS A 1 404 ? -1.254 3.560 12.130 1.00 87.81 404 LYS A N 1
ATOM 3126 C CA . LYS A 1 404 ? -1.869 2.775 13.211 1.00 87.81 404 LYS A CA 1
ATOM 3127 C C . LYS A 1 404 ? -1.871 1.279 12.884 1.00 87.81 404 LYS A C 1
ATOM 3129 O O . LYS A 1 404 ? -1.456 0.467 13.709 1.00 87.81 404 LYS A O 1
ATOM 3134 N N . TRP A 1 405 ? -2.313 0.909 11.683 1.00 90.75 405 TRP A N 1
ATOM 3135 C CA . TRP A 1 405 ? -2.507 -0.493 11.305 1.00 90.75 405 TRP A CA 1
ATOM 3136 C C . TRP A 1 405 ? -1.197 -1.249 11.076 1.00 90.75 405 TRP A C 1
ATOM 3138 O O . TRP A 1 405 ? -1.048 -2.416 11.446 1.00 90.75 405 TRP A O 1
ATOM 3148 N N . LEU A 1 406 ? -0.233 -0.581 10.451 1.00 91.88 406 LEU A N 1
ATOM 3149 C CA . LEU A 1 406 ? 1.064 -1.153 10.114 1.00 91.88 406 LEU A CA 1
ATOM 3150 C C . LEU A 1 406 ? 2.111 -0.937 11.211 1.00 91.88 406 LEU A C 1
ATOM 3152 O O . LEU A 1 406 ? 3.211 -1.468 11.097 1.00 91.88 406 LEU A O 1
ATOM 3156 N N . LYS A 1 407 ? 1.767 -0.201 12.279 1.00 90.12 407 LYS A N 1
ATOM 3157 C CA . LYS A 1 407 ? 2.673 0.165 13.380 1.00 90.12 407 LYS A CA 1
ATOM 3158 C C . LYS A 1 407 ? 3.957 0.811 12.855 1.00 90.12 407 LYS A C 1
ATOM 3160 O O . LYS A 1 407 ? 5.062 0.449 13.256 1.00 90.12 407 LYS A O 1
ATOM 3165 N N . LEU A 1 408 ? 3.802 1.733 11.905 1.00 88.12 408 LEU A N 1
ATOM 3166 C CA . LEU A 1 408 ? 4.940 2.390 11.271 1.00 88.12 408 LEU A CA 1
ATOM 3167 C C . LEU A 1 408 ? 5.565 3.387 12.242 1.00 88.12 408 LEU A C 1
ATOM 3169 O O . LEU A 1 408 ? 4.885 4.271 12.760 1.00 88.12 408 LEU A O 1
ATOM 3173 N N . ASN A 1 409 ? 6.874 3.270 12.438 1.00 84.50 409 ASN A N 1
ATOM 3174 C CA . ASN A 1 409 ? 7.646 4.268 13.161 1.00 84.50 409 ASN A CA 1
ATOM 3175 C C . ASN A 1 409 ? 8.106 5.338 12.170 1.00 84.50 409 ASN A C 1
ATOM 3177 O O . ASN A 1 409 ? 8.835 5.048 11.220 1.00 84.50 409 ASN A O 1
ATOM 3181 N N . THR A 1 410 ? 7.643 6.565 12.379 1.00 81.25 410 THR A N 1
ATOM 3182 C CA . THR A 1 410 ? 8.111 7.749 11.656 1.00 81.25 410 THR A CA 1
ATOM 3183 C C . THR A 1 410 ? 9.318 8.335 12.378 1.00 81.25 410 THR A C 1
ATOM 3185 O O . THR A 1 410 ? 9.265 8.503 13.598 1.00 81.25 410 THR A O 1
ATOM 3188 N N . LEU A 1 411 ? 10.360 8.725 11.642 1.00 76.38 411 LEU A N 1
ATOM 3189 C CA . LEU A 1 411 ? 11.534 9.397 12.224 1.00 76.38 411 LEU A CA 1
ATOM 3190 C C . LEU A 1 411 ? 11.185 10.730 12.902 1.00 76.38 411 LEU A C 1
ATOM 3192 O O . LEU A 1 411 ? 11.831 11.145 13.860 1.00 76.38 411 LEU A O 1
ATOM 3196 N N . GLN A 1 412 ? 10.139 11.392 12.415 1.00 77.50 412 GLN A N 1
ATOM 3197 C CA . GLN A 1 412 ? 9.586 12.613 12.988 1.00 77.50 412 GLN A CA 1
ATOM 3198 C C . GLN A 1 412 ? 8.103 12.393 13.237 1.00 77.50 412 GLN A C 1
ATOM 3200 O O . GLN A 1 412 ? 7.429 11.843 12.373 1.00 77.50 412 GLN A O 1
ATOM 3205 N N . ARG A 1 413 ? 7.581 12.824 14.390 1.00 69.69 413 ARG A N 1
ATOM 3206 C CA . ARG A 1 413 ? 6.151 12.706 14.691 1.00 69.69 413 ARG A CA 1
ATOM 3207 C C . ARG A 1 413 ? 5.376 13.738 13.856 1.00 69.69 413 ARG A C 1
ATOM 3209 O O . ARG A 1 413 ? 5.522 14.931 14.113 1.00 69.69 413 ARG A O 1
ATOM 3216 N N . PRO A 1 414 ? 4.546 13.315 12.890 1.00 71.44 414 PRO A N 1
ATOM 3217 C CA . PRO A 1 414 ? 3.719 14.222 12.104 1.00 71.44 414 PRO A CA 1
ATOM 3218 C C . PRO A 1 414 ? 2.795 15.050 13.010 1.00 71.44 414 PRO A C 1
ATOM 3220 O O . PRO A 1 414 ? 2.186 14.461 13.906 1.00 71.44 414 PRO A O 1
ATOM 3223 N N . PRO A 1 415 ? 2.592 16.359 12.765 1.00 72.38 415 PRO A N 1
ATOM 3224 C CA . PRO A 1 415 ? 1.582 17.165 13.448 1.00 72.38 415 PRO A CA 1
ATOM 3225 C C . PRO A 1 415 ? 0.197 16.538 13.339 1.00 72.38 415 PRO A C 1
ATOM 3227 O O . PRO A 1 415 ? -0.500 16.430 14.339 1.00 72.38 415 PRO A O 1
ATOM 3230 N N . ILE A 1 416 ? -0.140 15.977 12.172 1.00 66.75 416 ILE A N 1
ATOM 3231 C CA . ILE A 1 416 ? -1.401 15.255 11.980 1.00 66.75 416 ILE A CA 1
ATOM 3232 C C . ILE A 1 416 ? -1.515 14.030 12.897 1.00 66.75 416 ILE A C 1
ATOM 3234 O O . ILE A 1 416 ? -2.585 13.745 13.414 1.00 66.75 416 ILE A O 1
ATOM 3238 N N . LEU A 1 417 ? -0.409 13.334 13.188 1.00 66.62 417 LEU A N 1
ATOM 3239 C CA . LEU A 1 417 ? -0.395 12.268 14.189 1.00 66.62 417 LEU A CA 1
ATOM 3240 C C . LEU A 1 417 ? -0.348 12.801 15.615 1.00 66.62 417 LEU A C 1
ATOM 3242 O O . LEU A 1 417 ? -0.690 12.056 16.519 1.00 66.62 417 LEU A O 1
ATOM 3246 N N . ALA A 1 418 ? 0.096 14.029 15.868 1.00 68.88 418 ALA A N 1
ATOM 3247 C CA . ALA A 1 418 ? -0.020 14.643 17.185 1.00 68.88 418 ALA A CA 1
ATOM 3248 C C . ALA A 1 418 ? -1.485 15.016 17.457 1.00 68.88 418 ALA A C 1
ATOM 3250 O O . ALA A 1 418 ? -2.039 14.568 18.459 1.00 68.88 418 ALA A O 1
ATOM 3251 N N . GLU A 1 419 ? -2.134 15.698 16.514 1.00 64.06 419 GLU A N 1
ATOM 3252 C CA . GLU A 1 419 ? -3.561 16.042 16.544 1.00 64.06 419 GLU A CA 1
ATOM 3253 C C . GLU A 1 419 ? -4.443 14.791 16.619 1.00 64.06 419 GLU A C 1
ATOM 3255 O O . GLU A 1 419 ? -5.363 14.714 17.433 1.00 64.06 419 GLU A O 1
ATOM 3260 N N . MET A 1 420 ? -4.107 13.758 15.841 1.00 63.34 420 MET A N 1
ATOM 3261 C CA . MET A 1 420 ? -4.844 12.495 15.809 1.00 63.34 420 MET A CA 1
ATOM 3262 C C . MET A 1 420 ? -4.277 11.410 16.725 1.00 63.34 420 MET A C 1
ATOM 3264 O O . MET A 1 420 ? -4.804 10.300 16.740 1.00 63.34 420 MET A O 1
ATOM 3268 N N . SER A 1 421 ? -3.247 11.683 17.534 1.00 61.88 421 SER A N 1
ATOM 3269 C CA . SER A 1 421 ? -2.725 10.678 18.482 1.00 61.88 421 SER A CA 1
ATOM 3270 C C . SER A 1 421 ? -3.771 10.260 19.502 1.00 61.88 421 SER A C 1
ATOM 3272 O O . SER A 1 421 ? -3.720 9.154 20.029 1.00 61.88 421 SER A O 1
ATOM 3274 N N . HIS A 1 422 ? -4.759 11.121 19.724 1.00 59.34 422 HIS A N 1
ATOM 3275 C CA . HIS A 1 422 ? -5.935 10.821 20.517 1.00 59.34 422 HIS A CA 1
ATOM 3276 C C . HIS A 1 422 ? -6.817 9.726 19.877 1.00 59.34 422 HIS A C 1
ATOM 3278 O O . HIS A 1 422 ? -7.424 8.950 20.603 1.00 59.34 422 HIS A O 1
ATOM 3284 N N . LEU A 1 423 ? -6.831 9.577 18.545 1.00 56.38 423 LEU A N 1
ATOM 3285 C CA . LEU A 1 423 ? -7.516 8.475 17.844 1.00 56.38 423 LEU A CA 1
ATOM 3286 C C . LEU A 1 423 ? -6.804 7.121 18.014 1.00 56.38 423 LEU A C 1
ATOM 3288 O O . LEU A 1 423 ? -7.353 6.055 17.714 1.00 56.38 423 LEU A O 1
ATOM 3292 N N . VAL A 1 424 ? -5.560 7.142 18.492 1.00 59.00 424 VAL A N 1
ATOM 3293 C CA . VAL A 1 424 ? -4.780 5.949 18.829 1.00 59.00 424 VAL A CA 1
ATOM 3294 C C . VAL A 1 424 ? -5.059 5.601 20.294 1.00 59.00 424 VAL A C 1
ATOM 3296 O O . VAL A 1 424 ? -4.197 5.678 21.165 1.00 59.00 424 VAL A O 1
ATOM 3299 N N . GLY A 1 425 ? -6.322 5.286 20.578 1.00 60.09 425 GLY A N 1
ATOM 3300 C CA . GLY A 1 425 ? -6.778 4.905 21.908 1.00 60.09 425 GLY A CA 1
ATOM 3301 C C . GLY A 1 425 ? -6.423 3.460 22.261 1.00 60.09 425 GLY A C 1
ATOM 3302 O O . GLY A 1 425 ? -6.418 2.571 21.410 1.00 60.09 425 GLY A O 1
ATOM 3303 N N . SER A 1 426 ? -6.170 3.226 23.547 1.00 63.28 426 SER A N 1
ATOM 3304 C CA . SER A 1 426 ? -6.261 1.894 24.148 1.00 63.28 426 SER A CA 1
ATOM 3305 C C . SER A 1 426 ? -7.690 1.366 23.977 1.00 63.28 426 SER A C 1
ATOM 3307 O O . SER A 1 426 ? -8.644 2.098 24.225 1.00 63.28 426 SER A O 1
ATOM 3309 N N . HIS A 1 427 ? -7.857 0.094 23.610 1.00 75.06 427 HIS A N 1
ATOM 3310 C CA . HIS A 1 427 ? -9.171 -0.567 23.546 1.00 75.06 427 HIS A CA 1
ATOM 3311 C C . HIS A 1 427 ? -9.761 -0.886 24.937 1.00 75.06 427 HIS A C 1
ATOM 3313 O O . HIS A 1 427 ? -10.641 -1.740 25.054 1.00 75.06 427 HIS A O 1
ATOM 3319 N N . ALA A 1 428 ? -9.258 -0.241 25.990 1.00 84.44 428 ALA A N 1
ATOM 3320 C CA . ALA A 1 428 ? -9.726 -0.405 27.356 1.00 84.44 428 ALA A CA 1
ATOM 3321 C C . ALA A 1 428 ? -10.738 0.696 27.727 1.00 84.44 428 ALA A C 1
ATOM 3323 O O . ALA A 1 428 ? -10.544 1.852 27.339 1.00 84.44 428 ALA A O 1
ATOM 3324 N N . PRO A 1 429 ? -11.785 0.370 28.505 1.00 86.50 429 PRO A N 1
ATOM 3325 C CA . PRO A 1 429 ? -12.720 1.367 29.013 1.00 86.50 429 PRO A CA 1
ATOM 3326 C C . PRO A 1 429 ? -12.019 2.394 29.913 1.00 86.50 429 PRO A C 1
ATOM 3328 O O . PRO A 1 429 ? -11.145 2.014 30.699 1.00 86.50 429 PRO A O 1
ATOM 3331 N N . PRO A 1 430 ? -12.403 3.681 29.839 1.00 88.50 430 PRO A N 1
ATOM 3332 C CA . PRO A 1 430 ? -11.949 4.704 30.772 1.00 88.50 430 PRO A CA 1
ATOM 3333 C C . PRO A 1 430 ? -12.154 4.301 32.233 1.00 88.50 430 PRO A C 1
ATOM 3335 O O . PRO A 1 430 ? -13.255 3.932 32.634 1.00 88.50 430 PRO A O 1
ATOM 3338 N N . THR A 1 431 ? -11.111 4.441 33.047 1.00 89.06 431 THR A N 1
ATOM 3339 C CA . THR A 1 431 ? -11.141 4.091 34.479 1.00 89.06 431 THR A CA 1
ATOM 3340 C C . THR A 1 431 ? -11.425 5.286 35.384 1.00 89.06 431 THR A C 1
ATOM 3342 O O . THR A 1 431 ? -11.771 5.134 36.553 1.00 89.06 431 THR A O 1
ATOM 3345 N N . ASN A 1 432 ? -11.278 6.501 34.855 1.00 89.56 432 ASN A N 1
ATOM 3346 C CA . ASN A 1 432 ? -11.507 7.743 35.581 1.00 89.56 432 ASN A CA 1
ATOM 3347 C C . ASN A 1 432 ? -12.197 8.797 34.699 1.00 89.56 432 ASN A C 1
ATOM 3349 O O . ASN A 1 432 ? -12.213 8.716 33.469 1.00 89.56 432 ASN A O 1
ATOM 3353 N N . LYS A 1 433 ? -12.757 9.830 35.340 1.00 90.06 433 LYS A N 1
ATOM 3354 C CA . LYS A 1 433 ? -13.499 10.903 34.655 1.00 90.06 433 LYS A CA 1
ATOM 3355 C C . LYS A 1 433 ? -12.649 11.671 33.634 1.00 90.06 433 LYS A C 1
ATOM 3357 O O . LYS A 1 433 ? -13.196 12.197 32.667 1.00 90.06 433 LYS A O 1
ATOM 3362 N N . ILE A 1 434 ? -11.333 11.762 33.842 1.00 89.94 434 ILE A N 1
ATOM 3363 C CA . ILE A 1 434 ? -10.423 12.471 32.932 1.00 89.94 434 ILE A CA 1
ATOM 3364 C C . ILE A 1 434 ? -10.270 11.675 31.632 1.00 89.94 434 ILE A C 1
ATOM 3366 O O . ILE A 1 434 ? -10.408 12.243 30.551 1.00 89.94 434 ILE A O 1
ATOM 3370 N N . GLU A 1 435 ? -10.036 10.366 31.726 1.00 88.12 435 GLU A N 1
ATOM 3371 C CA . GLU A 1 435 ? -9.999 9.450 30.579 1.00 88.12 435 GLU A CA 1
ATOM 3372 C C . GLU A 1 435 ? -11.328 9.431 29.826 1.00 88.12 435 GLU A C 1
ATOM 3374 O O . GLU A 1 435 ? -11.328 9.501 28.600 1.00 88.12 435 GLU A O 1
ATOM 3379 N N . HIS A 1 436 ? -12.455 9.427 30.543 1.00 90.50 436 HIS A N 1
ATOM 3380 C CA . HIS A 1 436 ? -13.779 9.457 29.925 1.00 90.50 436 HIS A CA 1
ATOM 3381 C C . HIS A 1 436 ? -13.988 10.735 29.104 1.00 90.50 436 HIS A C 1
ATOM 3383 O O . HIS A 1 436 ? -14.323 10.666 27.926 1.00 90.50 436 HIS A O 1
ATOM 3389 N N . ARG A 1 437 ? -13.694 11.914 29.673 1.00 90.06 437 ARG A N 1
ATOM 3390 C CA . ARG A 1 437 ? -13.782 13.192 28.939 1.00 90.06 437 ARG A CA 1
ATOM 3391 C C . ARG A 1 437 ? -12.867 13.228 27.714 1.00 90.06 437 ARG A C 1
ATOM 3393 O O . ARG A 1 437 ? -13.254 13.772 26.682 1.00 90.06 437 ARG A O 1
ATOM 3400 N N . LYS A 1 438 ? -11.662 12.650 27.809 1.00 87.81 438 LYS A N 1
ATOM 3401 C CA . LYS A 1 438 ? -10.758 12.511 26.655 1.00 87.81 438 LYS A CA 1
ATOM 3402 C C . LYS A 1 438 ? -11.388 11.637 25.569 1.00 87.81 438 LYS A C 1
ATOM 3404 O O . LYS A 1 438 ? -11.355 12.031 24.408 1.00 87.81 438 LYS A O 1
ATOM 3409 N N . LEU A 1 439 ? -11.987 10.506 25.943 1.00 88.06 439 LEU A N 1
ATOM 3410 C CA . LEU A 1 439 ? -12.652 9.599 25.009 1.00 88.06 439 LEU A CA 1
ATOM 3411 C C . LEU A 1 439 ? -13.876 10.242 24.335 1.00 88.06 439 LEU A C 1
ATOM 3413 O O . LEU A 1 439 ? -14.028 10.093 23.129 1.00 88.06 439 LEU A O 1
ATOM 3417 N N . VAL A 1 440 ? -14.687 11.021 25.063 1.00 90.88 440 VAL A N 1
ATOM 3418 C CA . VAL A 1 440 ? -15.800 11.800 24.477 1.00 90.88 440 VAL A CA 1
ATOM 3419 C C . VAL A 1 440 ? -15.279 12.781 23.427 1.00 90.88 440 VAL A C 1
ATOM 3421 O O . VAL A 1 440 ? -15.809 12.856 22.323 1.00 90.88 440 VAL A O 1
ATOM 3424 N N . ARG A 1 441 ? -14.194 13.503 23.736 1.00 89.12 441 ARG A N 1
ATOM 3425 C CA . ARG A 1 441 ? -13.579 14.436 22.782 1.00 89.12 441 ARG A CA 1
ATOM 3426 C C . ARG A 1 441 ? -13.095 13.718 21.521 1.00 89.12 441 ARG A C 1
ATOM 3428 O O . ARG A 1 441 ? -13.316 14.213 20.424 1.00 89.12 441 ARG A O 1
ATOM 3435 N N . ILE A 1 442 ? -12.458 12.558 21.682 1.00 87.69 442 ILE A N 1
ATOM 3436 C CA . ILE A 1 442 ? -12.013 11.703 20.571 1.00 87.69 442 ILE A CA 1
ATOM 3437 C C . ILE A 1 442 ? -13.197 11.263 19.713 1.00 87.69 442 ILE A C 1
ATOM 3439 O O . ILE A 1 442 ? -13.133 11.376 18.493 1.00 87.69 442 ILE A O 1
ATOM 3443 N N . HIS A 1 443 ? -14.268 10.784 20.346 1.00 90.25 443 HIS A N 1
ATOM 3444 C CA . HIS A 1 443 ? -15.474 10.335 19.662 1.00 90.25 443 HIS A CA 1
ATOM 3445 C C . HIS A 1 443 ? -16.084 11.453 18.807 1.00 90.25 443 HIS A C 1
ATOM 3447 O O . HIS A 1 443 ? -16.314 11.250 17.619 1.00 90.25 443 HIS A O 1
ATOM 3453 N N . ASN A 1 444 ? -16.249 12.654 19.368 1.00 91.56 444 ASN A N 1
ATOM 3454 C CA . ASN A 1 444 ? -16.791 13.797 18.629 1.00 91.56 444 ASN A CA 1
ATOM 3455 C C . ASN A 1 444 ? -15.906 14.177 17.434 1.00 91.56 444 ASN A C 1
ATOM 3457 O O . ASN A 1 444 ? -16.420 14.365 16.338 1.00 91.56 444 ASN A O 1
ATOM 3461 N N . ILE A 1 445 ? -14.577 14.194 17.611 1.00 89.69 445 ILE A N 1
ATOM 3462 C CA . ILE A 1 445 ? -13.636 14.441 16.507 1.00 89.69 445 ILE A CA 1
ATOM 3463 C C . ILE A 1 445 ? -13.798 13.382 15.407 1.00 89.69 445 ILE A C 1
ATOM 3465 O O . ILE A 1 445 ? -13.802 13.726 14.230 1.00 89.69 445 ILE A O 1
ATOM 3469 N N . LEU A 1 446 ? -13.936 12.099 15.756 1.00 89.94 446 LEU A N 1
ATOM 3470 C CA . LEU A 1 446 ? -14.140 11.037 14.765 1.00 89.94 446 LEU A CA 1
ATOM 3471 C C . LEU A 1 446 ? -15.439 11.230 13.976 1.00 89.94 446 LEU A C 1
ATOM 3473 O O . LEU A 1 446 ? -15.427 11.079 12.755 1.00 89.94 446 LEU A O 1
ATOM 3477 N N . VAL A 1 447 ? -16.532 11.576 14.660 1.00 92.12 447 VAL A N 1
ATOM 3478 C CA . VAL A 1 447 ? -17.835 11.847 14.035 1.00 92.12 447 VAL A CA 1
ATOM 3479 C C . VAL A 1 447 ? -17.746 13.050 13.096 1.00 92.12 447 VAL A C 1
ATOM 3481 O O . VAL A 1 447 ? -18.152 12.942 11.942 1.00 92.12 447 VAL A O 1
ATOM 3484 N N . GLU A 1 448 ? -17.151 14.157 13.543 1.00 91.44 448 GLU A N 1
ATOM 3485 C CA . GLU A 1 448 ? -16.950 15.360 12.723 1.00 91.44 448 GLU A CA 1
ATOM 3486 C C . GLU A 1 448 ? -16.107 15.063 11.475 1.00 91.44 448 GLU A C 1
ATOM 3488 O O . GLU A 1 448 ? -16.460 15.473 10.370 1.00 91.44 448 GLU A O 1
ATOM 3493 N N . GLN A 1 449 ? -15.011 14.309 11.620 1.00 89.88 449 GLN A N 1
ATOM 3494 C CA . GLN A 1 449 ? -14.161 13.919 10.490 1.00 89.88 449 GLN A CA 1
ATOM 3495 C C . GLN A 1 449 ? -14.889 12.992 9.514 1.00 89.88 449 GLN A C 1
ATOM 3497 O O . GLN A 1 449 ? -14.715 13.131 8.306 1.00 89.88 449 GLN A O 1
ATOM 3502 N N . HIS A 1 450 ? -15.711 12.065 10.013 1.00 91.56 450 HIS A N 1
ATOM 3503 C CA . HIS A 1 450 ? -16.520 11.194 9.164 1.00 91.56 450 HIS A CA 1
ATOM 3504 C C . HIS A 1 450 ? -17.561 11.989 8.372 1.00 91.56 450 HIS A C 1
ATOM 3506 O O . HIS A 1 450 ? -17.624 11.859 7.154 1.00 91.56 450 HIS A O 1
ATOM 3512 N N . GLN A 1 451 ? -18.320 12.864 9.036 1.00 91.00 451 GLN A N 1
ATOM 3513 C CA . GLN A 1 451 ? -19.312 13.724 8.383 1.00 91.00 451 GLN A CA 1
ATOM 3514 C C . GLN A 1 451 ? -18.663 14.639 7.343 1.00 91.00 451 GLN A C 1
ATOM 3516 O O . GLN A 1 451 ? -19.158 14.768 6.226 1.00 91.00 451 GLN A O 1
ATOM 3521 N N . LYS A 1 452 ? -17.517 15.240 7.679 1.00 90.19 452 LYS A N 1
ATOM 3522 C CA . LYS A 1 452 ? -16.755 16.058 6.737 1.00 90.19 452 LYS A CA 1
ATOM 3523 C C . LYS A 1 452 ? -16.311 15.251 5.519 1.00 90.19 452 LYS A C 1
ATOM 3525 O O . LYS A 1 452 ? -16.473 15.709 4.395 1.00 90.19 452 LYS A O 1
ATOM 3530 N N . LEU A 1 453 ? -15.788 14.044 5.734 1.00 89.56 453 LEU A N 1
ATOM 3531 C CA . LEU A 1 453 ? -15.374 13.147 4.658 1.00 89.56 453 LEU A CA 1
ATOM 3532 C C . LEU A 1 453 ? -16.546 12.791 3.731 1.00 89.56 453 LEU A C 1
ATOM 3534 O O . LEU A 1 453 ? -16.375 12.764 2.514 1.00 89.56 453 LEU A O 1
ATOM 3538 N N . GLU A 1 454 ? -17.728 12.535 4.289 1.00 86.00 454 GLU A N 1
ATOM 3539 C CA . GLU A 1 454 ? -18.942 12.246 3.522 1.00 86.00 454 GLU A CA 1
ATOM 3540 C C . GLU A 1 454 ? -19.401 13.426 2.664 1.00 86.00 454 GLU A C 1
ATOM 3542 O O . GLU A 1 454 ? -19.775 13.218 1.506 1.00 86.00 454 GLU A O 1
ATOM 3547 N N . LEU A 1 455 ? -19.342 14.644 3.214 1.00 86.81 455 LEU A N 1
ATOM 3548 C CA . LEU A 1 455 ? -19.677 15.882 2.510 1.00 86.81 455 LEU A CA 1
ATOM 3549 C C . LEU A 1 455 ? -18.669 16.180 1.393 1.00 86.81 455 LEU A C 1
ATOM 3551 O O . LEU A 1 455 ? -19.063 16.361 0.242 1.00 86.81 455 LEU A O 1
ATOM 3555 N N . ASP A 1 456 ? -17.374 16.168 1.715 1.00 84.31 456 ASP A N 1
ATOM 3556 C CA . ASP A 1 456 ? -16.298 16.541 0.790 1.00 84.31 456 ASP A CA 1
ATOM 3557 C C . ASP A 1 456 ? -16.171 15.542 -0.369 1.00 84.31 456 ASP A C 1
ATOM 3559 O O . ASP A 1 456 ? -15.969 15.932 -1.518 1.00 84.31 456 ASP A O 1
ATOM 3563 N N . ALA A 1 457 ? -16.310 14.242 -0.091 1.00 76.00 457 ALA A N 1
ATOM 3564 C CA . ALA A 1 457 ? -16.173 13.200 -1.105 1.00 76.00 457 ALA A CA 1
ATOM 3565 C C . ALA A 1 457 ? -17.511 12.743 -1.711 1.00 76.00 457 ALA A C 1
ATOM 3567 O O . ALA A 1 457 ? -17.520 11.800 -2.504 1.00 76.00 457 ALA A O 1
ATOM 3568 N N . SER A 1 458 ? -18.629 13.395 -1.359 1.00 70.12 458 SER A N 1
ATOM 3569 C CA . SER A 1 458 ? -19.979 13.061 -1.846 1.00 70.12 458 SER A CA 1
ATOM 3570 C C . SER A 1 458 ? -20.343 11.574 -1.679 1.00 70.12 458 SER A C 1
ATOM 3572 O O . SER A 1 458 ? -21.083 11.006 -2.483 1.00 70.12 458 SER A O 1
ATOM 3574 N N . ILE A 1 459 ? -19.825 10.922 -0.630 1.00 63.28 459 ILE A N 1
ATOM 3575 C CA . ILE A 1 459 ? -19.960 9.466 -0.414 1.00 63.28 459 ILE A CA 1
ATOM 3576 C C . ILE A 1 459 ? -21.427 9.079 -0.222 1.00 63.28 459 ILE A C 1
ATOM 3578 O O . ILE A 1 459 ? -21.855 8.028 -0.696 1.00 63.28 459 ILE A O 1
ATOM 3582 N N . LEU A 1 460 ? -22.212 9.965 0.400 1.00 53.59 460 LEU A N 1
ATOM 3583 C CA . LEU A 1 460 ? -23.647 9.783 0.642 1.00 53.59 460 LEU A CA 1
ATOM 3584 C C . LEU A 1 460 ? -24.460 9.591 -0.651 1.00 53.59 460 LEU A C 1
ATOM 3586 O O . LEU A 1 460 ? -25.549 9.025 -0.611 1.00 53.59 460 LEU A O 1
ATOM 3590 N N . LEU A 1 461 ? -23.932 10.006 -1.807 1.00 50.41 461 LEU A N 1
ATOM 3591 C CA . LEU A 1 461 ? -24.578 9.827 -3.111 1.00 50.41 461 LEU A CA 1
ATOM 3592 C C . LEU A 1 461 ? -24.157 8.530 -3.825 1.00 50.41 461 LEU A C 1
ATOM 3594 O O . LEU A 1 461 ? -24.704 8.214 -4.877 1.00 50.41 461 LEU A O 1
ATOM 3598 N N . MET A 1 462 ? -23.218 7.757 -3.266 1.00 52.12 462 MET A N 1
ATOM 3599 C CA . MET A 1 462 ? -22.649 6.555 -3.895 1.00 52.12 462 MET A CA 1
ATOM 3600 C C . MET A 1 462 ? -23.156 5.231 -3.300 1.00 52.12 462 MET A C 1
ATOM 3602 O O . MET A 1 462 ? -22.594 4.174 -3.581 1.00 52.12 462 MET A O 1
ATOM 3606 N N . HIS A 1 463 ? -24.242 5.243 -2.517 1.00 49.25 463 HIS A N 1
ATOM 3607 C CA . HIS A 1 463 ? -24.885 4.010 -2.030 1.00 49.25 463 HIS A CA 1
ATOM 3608 C C . HIS A 1 463 ? -25.436 3.111 -3.153 1.00 49.25 463 HIS A C 1
ATOM 3610 O O . HIS A 1 463 ? -25.767 1.949 -2.913 1.00 49.25 463 HIS A O 1
ATOM 3616 N N . THR A 1 464 ? -25.492 3.601 -4.393 1.00 53.00 464 THR A N 1
ATOM 3617 C CA . THR A 1 464 ? -25.630 2.753 -5.575 1.00 53.00 464 THR A CA 1
ATOM 3618 C C . THR A 1 464 ? -24.287 2.089 -5.862 1.00 53.00 464 THR A C 1
ATOM 3620 O O . THR A 1 464 ? -23.356 2.739 -6.333 1.00 53.00 464 THR A O 1
ATOM 3623 N N . PHE A 1 465 ? -24.188 0.796 -5.556 1.00 60.47 465 PHE A N 1
ATOM 3624 C CA . PHE A 1 465 ? -23.009 -0.034 -5.798 1.00 60.47 465 PHE A CA 1
ATOM 3625 C C . PHE A 1 465 ? -22.718 -0.120 -7.306 1.00 60.47 465 PHE A C 1
ATOM 3627 O O . PHE A 1 465 ? -23.146 -1.059 -7.971 1.00 60.47 465 PHE A O 1
ATOM 3634 N N . ASP A 1 466 ? -22.022 0.872 -7.859 1.00 67.31 466 ASP A N 1
ATOM 3635 C CA . ASP A 1 466 ? -21.487 0.808 -9.214 1.00 67.31 466 ASP A CA 1
ATOM 3636 C C . ASP A 1 466 ? -20.139 0.062 -9.171 1.00 67.31 466 ASP A C 1
ATOM 3638 O O . ASP A 1 466 ? -19.169 0.559 -8.584 1.00 67.31 466 ASP A O 1
ATOM 3642 N N . PRO A 1 467 ? -20.029 -1.129 -9.791 1.00 72.50 467 PRO A N 1
ATOM 3643 C CA . PRO A 1 467 ? -18.778 -1.881 -9.857 1.00 72.50 467 PRO A CA 1
ATOM 3644 C C . PRO A 1 467 ? -17.618 -1.092 -10.479 1.00 72.50 467 PRO A C 1
ATOM 3646 O O . PRO A 1 467 ? -16.456 -1.397 -10.200 1.00 72.50 467 PRO A O 1
ATOM 36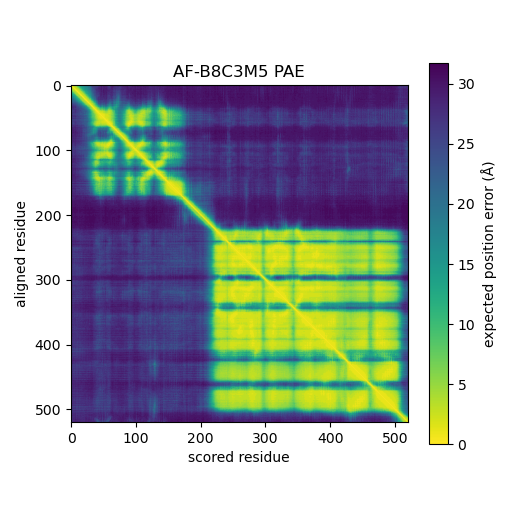49 N N . SER A 1 468 ? -17.904 -0.069 -11.294 1.00 73.25 468 SER A N 1
ATOM 3650 C CA . SER A 1 468 ? -16.892 0.814 -11.882 1.00 73.25 468 SER A CA 1
ATOM 3651 C C . SER A 1 468 ? -16.076 1.556 -10.809 1.00 73.25 468 SER A C 1
ATOM 3653 O O . SER A 1 468 ? -14.870 1.772 -10.974 1.00 73.25 468 SER A O 1
ATOM 3655 N N . CYS A 1 469 ? -16.691 1.842 -9.657 1.00 74.44 469 CYS A N 1
ATOM 3656 C CA . CYS A 1 469 ? -16.091 2.579 -8.548 1.00 74.44 469 CYS A CA 1
ATOM 3657 C C . CYS A 1 469 ? -15.015 1.769 -7.810 1.00 74.44 469 CYS A C 1
ATOM 3659 O O . CYS A 1 469 ? -14.137 2.346 -7.169 1.00 74.44 469 CYS A O 1
ATOM 3661 N N . LEU A 1 470 ? -15.006 0.437 -7.957 1.00 71.38 470 LEU A N 1
ATOM 3662 C CA . LEU A 1 470 ? -13.953 -0.431 -7.410 1.00 71.38 470 LEU A CA 1
ATOM 3663 C C . LEU A 1 470 ? -12.592 -0.202 -8.084 1.00 71.38 470 LEU A C 1
ATOM 3665 O O . LEU A 1 470 ? -11.549 -0.464 -7.478 1.00 71.38 470 LEU A O 1
ATOM 3669 N N . ASN A 1 471 ? -12.597 0.293 -9.325 1.00 83.31 471 ASN A N 1
ATOM 3670 C CA . ASN A 1 471 ? -11.382 0.623 -10.069 1.00 83.31 471 ASN A CA 1
ATOM 3671 C C . ASN A 1 471 ? -10.918 2.068 -9.835 1.00 83.31 471 ASN A C 1
ATOM 3673 O O . ASN A 1 471 ? -9.763 2.391 -10.130 1.00 83.31 471 ASN A O 1
ATOM 3677 N N . ASP A 1 472 ? -11.777 2.932 -9.286 1.00 90.25 472 ASP A N 1
ATOM 3678 C CA . ASP A 1 472 ? -11.407 4.301 -8.954 1.00 90.25 472 ASP A CA 1
ATOM 3679 C C . ASP A 1 472 ? -10.622 4.346 -7.639 1.00 90.25 472 ASP A C 1
ATOM 3681 O O . ASP A 1 472 ? -11.124 4.058 -6.551 1.00 90.25 472 ASP A O 1
ATOM 3685 N N . SER A 1 473 ? -9.352 4.742 -7.743 1.00 93.56 473 SER A N 1
ATOM 3686 C CA . SER A 1 473 ? -8.476 4.855 -6.579 1.00 93.56 473 SER A CA 1
ATOM 3687 C C . SER A 1 473 ? -8.985 5.902 -5.585 1.00 93.56 473 SER A C 1
ATOM 3689 O O . SER A 1 473 ? -8.853 5.674 -4.389 1.00 93.56 473 SER A O 1
ATOM 3691 N N . ALA A 1 474 ? -9.605 6.996 -6.047 1.00 92.81 474 ALA A N 1
ATOM 3692 C CA . ALA A 1 474 ? -10.141 8.018 -5.147 1.00 92.81 474 ALA A CA 1
ATOM 3693 C C . ALA A 1 474 ? -11.266 7.448 -4.279 1.00 92.81 474 ALA A C 1
ATOM 3695 O O . ALA A 1 474 ? -11.153 7.439 -3.055 1.00 92.81 474 ALA A O 1
ATOM 3696 N N . HIS A 1 475 ? -12.286 6.864 -4.912 1.00 90.00 475 HIS A N 1
ATOM 3697 C CA . HIS A 1 475 ? -13.393 6.223 -4.208 1.00 90.00 475 HIS A CA 1
ATOM 3698 C C . HIS A 1 475 ? -12.910 5.128 -3.244 1.00 90.00 475 HIS A C 1
ATOM 3700 O O . HIS A 1 475 ? -13.281 5.130 -2.073 1.00 90.00 475 HIS A O 1
ATOM 3706 N N . ARG A 1 476 ? -12.017 4.230 -3.686 1.00 91.19 476 ARG A N 1
ATOM 3707 C CA . ARG A 1 476 ? -11.487 3.155 -2.829 1.00 91.19 476 ARG A CA 1
ATOM 3708 C C . ARG A 1 476 ? -10.775 3.688 -1.584 1.00 91.19 476 ARG A C 1
ATOM 3710 O O . ARG A 1 476 ? -10.948 3.129 -0.500 1.00 91.19 476 ARG A O 1
ATOM 3717 N N . LEU A 1 477 ? -9.948 4.723 -1.734 1.00 93.31 477 LEU A N 1
ATOM 3718 C CA . LEU A 1 477 ? -9.216 5.325 -0.619 1.00 93.31 477 LEU A CA 1
ATOM 3719 C C . LEU A 1 477 ? -10.175 5.992 0.367 1.00 93.31 477 LEU A C 1
ATOM 3721 O O . LEU A 1 477 ? -10.113 5.702 1.563 1.00 93.31 477 LEU A O 1
ATOM 3725 N N . THR A 1 478 ? -11.108 6.793 -0.136 1.00 92.44 478 THR A N 1
ATOM 3726 C CA . THR A 1 478 ? -12.113 7.474 0.680 1.00 92.44 478 THR A CA 1
ATOM 3727 C C . THR A 1 478 ? -13.020 6.476 1.407 1.00 92.44 478 THR A C 1
ATOM 3729 O O . THR A 1 478 ? -13.150 6.551 2.626 1.00 92.44 478 THR A O 1
ATOM 3732 N N . GLN A 1 479 ? -13.552 5.463 0.714 1.00 90.50 479 GLN A N 1
ATOM 3733 C CA . GLN A 1 479 ? -14.373 4.406 1.318 1.00 90.50 479 GLN A CA 1
ATOM 3734 C C . GLN A 1 479 ? -13.597 3.618 2.383 1.00 90.50 479 GLN A C 1
ATOM 3736 O O . GLN A 1 479 ? -14.122 3.282 3.444 1.00 90.50 479 GLN A O 1
ATOM 3741 N N . SER A 1 480 ? -12.321 3.318 2.117 1.00 92.50 480 SER A N 1
ATOM 3742 C CA . SER A 1 480 ? -11.435 2.643 3.068 1.00 92.50 480 SER A CA 1
ATOM 3743 C C . SER A 1 480 ? -11.279 3.451 4.360 1.00 92.50 480 SER A C 1
ATOM 3745 O O . SER A 1 480 ? -11.274 2.858 5.443 1.00 92.50 480 SER A O 1
ATOM 3747 N N . VAL A 1 481 ? -11.150 4.776 4.267 1.00 92.69 481 VAL A N 1
ATOM 3748 C CA . VAL A 1 481 ? -11.072 5.666 5.433 1.00 92.69 481 VAL A CA 1
ATOM 3749 C C . VAL A 1 481 ? -12.420 5.773 6.136 1.00 92.69 481 VAL A C 1
ATOM 3751 O O . VAL A 1 481 ? -12.453 5.585 7.347 1.00 92.69 481 VAL A O 1
ATOM 3754 N N . ALA A 1 482 ? -13.516 5.990 5.406 1.00 92.50 482 ALA A N 1
ATOM 3755 C CA . ALA A 1 482 ? -14.860 6.098 5.974 1.00 92.50 482 ALA A CA 1
ATOM 3756 C C . ALA A 1 482 ? -15.223 4.855 6.803 1.00 92.50 482 ALA A C 1
ATOM 3758 O O . ALA A 1 482 ? -15.535 4.957 7.987 1.00 92.50 482 ALA A O 1
ATOM 3759 N N . ASN A 1 483 ? -15.031 3.658 6.234 1.00 92.06 483 ASN A N 1
ATOM 3760 C CA . ASN A 1 483 ? -15.271 2.393 6.935 1.00 92.06 483 ASN A CA 1
ATOM 3761 C C . ASN A 1 483 ? -14.403 2.239 8.194 1.00 92.06 483 ASN A C 1
ATOM 3763 O O . ASN A 1 483 ? -14.830 1.642 9.181 1.00 92.06 483 ASN A O 1
ATOM 3767 N N . TRP A 1 484 ? -13.166 2.740 8.159 1.00 93.31 484 TRP A N 1
ATOM 3768 C CA . TRP A 1 484 ? -12.292 2.716 9.328 1.00 93.31 484 TRP A CA 1
ATOM 3769 C C . TRP A 1 484 ? -12.768 3.690 10.406 1.00 93.31 484 TRP A C 1
ATOM 3771 O O . TRP A 1 484 ? -12.863 3.286 11.561 1.00 93.31 484 TRP A O 1
ATOM 3781 N N . LEU A 1 485 ? -13.128 4.922 10.041 1.00 92.06 485 LEU A N 1
ATOM 3782 C CA . LEU A 1 485 ? -13.684 5.899 10.975 1.00 92.06 485 LEU A CA 1
ATOM 3783 C C . LEU A 1 485 ? -14.946 5.361 11.653 1.00 92.06 485 LEU A C 1
ATOM 3785 O O . LEU A 1 485 ? -15.031 5.425 12.872 1.00 92.06 485 LEU A O 1
ATOM 3789 N N . LEU A 1 486 ? -15.869 4.745 10.908 1.00 93.06 486 LEU A N 1
ATOM 3790 C CA . LEU A 1 486 ? -17.064 4.111 11.482 1.00 93.06 486 LEU A CA 1
ATOM 3791 C C . LEU A 1 486 ? -16.720 3.021 12.503 1.00 93.06 486 LEU A C 1
ATOM 3793 O O . LEU A 1 486 ? -17.331 2.954 13.570 1.00 93.06 486 LEU A O 1
ATOM 3797 N N . ALA A 1 487 ? -15.719 2.188 12.213 1.00 91.56 487 ALA A N 1
ATOM 3798 C CA . ALA A 1 487 ? -15.262 1.168 13.153 1.00 91.56 487 ALA A CA 1
ATOM 3799 C C . ALA A 1 487 ? -14.672 1.787 14.437 1.00 91.56 487 ALA A C 1
ATOM 3801 O O . ALA A 1 487 ? -14.919 1.286 15.538 1.00 91.56 487 ALA A O 1
ATOM 3802 N N . GLU A 1 488 ? -13.928 2.890 14.324 1.00 90.38 488 GLU A N 1
ATOM 3803 C CA . GLU A 1 488 ? -13.395 3.625 15.479 1.00 90.38 488 GLU A CA 1
ATOM 3804 C C . GLU A 1 488 ? -14.505 4.344 16.265 1.00 90.38 488 GLU A C 1
ATOM 3806 O O . GLU A 1 488 ? -14.510 4.297 17.495 1.00 90.38 488 GLU A O 1
ATOM 3811 N N . ILE A 1 489 ? -15.489 4.950 15.591 1.00 92.75 489 ILE A N 1
ATOM 3812 C CA . ILE A 1 489 ? -16.673 5.569 16.215 1.00 92.75 489 ILE A CA 1
ATOM 3813 C C . ILE A 1 489 ? -17.435 4.519 17.022 1.00 92.75 489 ILE A C 1
ATOM 3815 O O . ILE A 1 489 ? -17.660 4.712 18.213 1.00 92.75 489 ILE A O 1
ATOM 3819 N N . SER A 1 490 ? -17.740 3.369 16.418 1.00 93.12 490 SER A N 1
ATOM 3820 C CA . SER A 1 490 ? -18.421 2.262 17.099 1.00 93.12 490 SER A CA 1
ATOM 3821 C C . SER A 1 490 ? -17.622 1.753 18.305 1.00 93.12 490 SER A C 1
ATOM 3823 O O . SER A 1 490 ? -18.171 1.522 19.385 1.00 93.12 490 SER A O 1
ATOM 3825 N N . THR A 1 491 ? -16.299 1.634 18.157 1.00 91.50 491 THR A N 1
ATOM 3826 C CA . THR A 1 491 ? -15.416 1.217 19.254 1.00 91.50 491 THR A CA 1
ATOM 3827 C C . THR A 1 491 ? -15.440 2.224 20.402 1.00 91.50 491 THR A C 1
ATOM 3829 O O . THR A 1 491 ? -15.582 1.829 21.557 1.00 91.50 491 THR A O 1
ATOM 3832 N N . THR A 1 492 ? -15.314 3.518 20.105 1.00 91.19 492 THR A N 1
ATOM 3833 C CA . THR A 1 492 ? -15.310 4.579 21.123 1.00 91.19 492 THR A CA 1
ATOM 3834 C C . THR A 1 492 ? -16.668 4.724 21.803 1.00 91.19 492 THR A C 1
ATOM 3836 O O . THR A 1 492 ? -16.709 4.845 23.023 1.00 91.19 492 THR A O 1
ATOM 3839 N N . GLU A 1 493 ? -17.772 4.611 21.063 1.00 94.31 493 GLU A N 1
ATOM 3840 C CA . GLU A 1 493 ? -19.133 4.625 21.610 1.00 94.31 493 GLU A CA 1
ATOM 3841 C C . GLU A 1 493 ? -19.356 3.471 22.598 1.00 94.31 493 GLU A C 1
ATOM 3843 O O . GLU A 1 493 ? -19.863 3.678 23.702 1.00 94.31 493 GLU A O 1
ATOM 3848 N N . ARG A 1 494 ? -18.914 2.255 22.244 1.00 94.75 494 ARG A N 1
ATOM 3849 C CA . ARG A 1 494 ? -18.965 1.098 23.148 1.00 94.75 494 ARG A CA 1
ATOM 3850 C C . ARG A 1 494 ? -18.191 1.364 24.440 1.00 94.75 494 ARG A C 1
ATOM 3852 O O . ARG A 1 494 ? -18.720 1.141 25.525 1.00 94.75 494 ARG A O 1
ATOM 3859 N N . LEU A 1 495 ? -16.957 1.858 24.332 1.00 92.00 495 LEU A N 1
ATOM 3860 C CA . LEU A 1 495 ? -16.111 2.152 25.494 1.00 92.00 495 LEU A CA 1
ATOM 3861 C C . LEU A 1 495 ? -16.704 3.259 26.384 1.00 92.00 495 LEU A C 1
ATOM 3863 O O . LEU A 1 495 ? -16.576 3.191 27.608 1.00 92.00 495 LEU A O 1
ATOM 3867 N N . LEU A 1 496 ? -17.376 4.253 25.794 1.00 92.44 496 LEU A N 1
ATOM 3868 C CA . LEU A 1 496 ? -18.098 5.288 26.535 1.00 92.44 496 LEU A CA 1
ATOM 3869 C C . LEU A 1 496 ? -19.255 4.688 27.339 1.00 92.44 496 LEU A C 1
ATOM 3871 O O . LEU A 1 496 ? -19.283 4.879 28.556 1.00 92.44 496 LEU A O 1
ATOM 3875 N N . LYS A 1 497 ? -20.118 3.882 26.705 1.00 93.75 497 LYS A N 1
ATOM 3876 C CA . LYS A 1 497 ? -21.227 3.178 27.378 1.00 93.75 497 LYS A CA 1
ATOM 3877 C C . LYS A 1 497 ? -20.733 2.287 28.520 1.00 93.75 497 LYS A C 1
ATOM 3879 O O . LYS A 1 497 ? -21.277 2.325 29.620 1.00 93.75 497 LYS A O 1
ATOM 3884 N N . GLU A 1 498 ? -19.662 1.523 28.295 1.00 91.38 498 GLU A N 1
ATOM 3885 C CA . GLU A 1 498 ? -19.050 0.680 29.332 1.00 91.38 498 GLU A CA 1
ATOM 3886 C C . GLU A 1 498 ? -18.548 1.521 30.519 1.00 91.38 498 GLU A C 1
ATOM 3888 O O . GLU A 1 498 ? -18.771 1.162 31.674 1.00 91.38 498 GLU A O 1
ATOM 3893 N N . SER A 1 499 ? -17.930 2.676 30.267 1.00 91.25 499 SER A N 1
ATOM 3894 C CA . SER A 1 499 ? -17.430 3.540 31.342 1.00 91.25 499 SER A CA 1
ATOM 3895 C C . SER A 1 499 ? -18.531 4.224 32.158 1.00 91.25 499 SER A C 1
ATOM 3897 O O . SER A 1 499 ? -18.372 4.394 33.365 1.00 91.25 499 SER A O 1
ATOM 3899 N N . GLU A 1 500 ? -19.670 4.563 31.550 1.00 89.75 500 GLU A N 1
ATOM 3900 C CA . GLU A 1 500 ? -20.815 5.135 32.272 1.00 89.75 500 GLU A CA 1
ATOM 3901 C C . GLU A 1 500 ? -21.328 4.175 33.347 1.00 89.75 500 GLU A C 1
ATOM 3903 O O . GLU A 1 500 ? -21.566 4.599 34.478 1.00 89.75 500 GLU A O 1
ATOM 3908 N N . THR A 1 501 ? -21.382 2.872 33.048 1.00 87.88 501 THR A N 1
ATOM 3909 C CA . THR A 1 501 ? -21.777 1.855 34.037 1.00 87.88 501 THR A CA 1
ATOM 3910 C C . THR A 1 501 ? -20.829 1.778 35.235 1.00 87.88 501 THR A C 1
ATOM 3912 O O . THR A 1 501 ? -21.269 1.466 36.339 1.00 87.88 501 THR A O 1
ATOM 3915 N N . MET A 1 502 ? -19.546 2.113 35.052 1.00 84.31 502 MET A N 1
ATOM 3916 C CA . MET A 1 502 ? -18.555 2.132 36.134 1.00 84.31 502 MET A CA 1
ATOM 3917 C C . MET A 1 502 ? -18.622 3.405 36.987 1.00 84.31 502 MET A C 1
ATOM 3919 O O . MET A 1 502 ? -18.241 3.374 38.157 1.00 84.31 502 MET A O 1
ATOM 3923 N N . PHE A 1 503 ? -19.075 4.529 36.420 1.00 80.56 503 PHE A N 1
ATOM 3924 C CA . PHE A 1 503 ? -19.189 5.803 37.141 1.00 80.56 503 PHE A CA 1
ATOM 3925 C C . PHE A 1 503 ? -20.548 6.029 37.792 1.00 80.56 503 PHE A C 1
ATOM 3927 O O . PHE A 1 503 ? -20.679 6.980 38.572 1.00 80.56 503 PHE A O 1
ATOM 3934 N N . LEU A 1 504 ? -21.541 5.184 37.502 1.00 77.81 504 LEU A N 1
ATOM 3935 C CA . LEU A 1 504 ? -22.787 5.194 38.249 1.00 77.81 504 LEU A CA 1
ATOM 3936 C C . LEU A 1 504 ? -22.450 4.984 39.731 1.00 77.81 504 LEU A C 1
ATOM 3938 O O . LEU A 1 504 ? -21.823 3.983 40.089 1.00 77.81 504 LEU A O 1
ATOM 3942 N N . PRO A 1 505 ? -22.798 5.940 40.610 1.00 62.06 505 PRO A N 1
ATOM 3943 C CA . PRO A 1 505 ? -22.556 5.764 42.025 1.00 62.06 505 PRO A CA 1
ATOM 3944 C C . PRO A 1 505 ? -23.261 4.480 42.460 1.00 62.06 505 PRO A C 1
ATOM 3946 O O . PRO A 1 505 ? -24.416 4.262 42.097 1.00 62.06 505 PRO A O 1
ATOM 3949 N N . LEU A 1 506 ? -22.622 3.692 43.328 1.00 57.22 506 LEU A N 1
ATOM 3950 C CA . LEU A 1 506 ? -23.247 2.628 44.133 1.00 57.22 506 LEU A CA 1
ATOM 3951 C C . LEU A 1 506 ? -24.359 3.174 45.071 1.00 57.22 506 LEU A C 1
ATOM 3953 O O . LEU A 1 506 ? -24.640 2.631 46.137 1.00 57.22 506 LEU A O 1
ATOM 3957 N N . ARG A 1 507 ? -25.012 4.282 44.709 1.00 49.38 507 ARG A N 1
ATOM 3958 C CA . ARG A 1 507 ? -26.225 4.818 45.311 1.00 49.38 507 ARG A CA 1
ATOM 3959 C C . ARG A 1 507 ? -27.391 3.944 44.864 1.00 49.38 507 ARG A C 1
ATOM 3961 O O . ARG A 1 507 ? -28.090 4.296 43.925 1.00 49.38 507 ARG A O 1
ATOM 3968 N N . THR A 1 508 ? -27.521 2.798 45.533 1.00 53.25 508 THR A N 1
ATOM 3969 C CA . THR A 1 508 ? -28.725 1.960 45.778 1.00 53.25 508 THR A CA 1
ATOM 3970 C C . THR A 1 508 ? -28.380 0.478 46.003 1.00 53.25 508 THR A C 1
ATOM 3972 O O . THR A 1 508 ? -29.244 -0.379 45.899 1.00 53.25 508 THR A O 1
ATOM 3975 N N . GLN A 1 509 ? -27.157 0.140 46.434 1.00 48.19 509 GLN A N 1
ATOM 3976 C CA . GLN A 1 509 ? -26.939 -1.092 47.219 1.00 48.19 509 GLN A CA 1
ATOM 3977 C C . GLN A 1 509 ? -26.841 -0.792 48.721 1.00 48.19 509 GLN A C 1
ATOM 3979 O O . GLN A 1 509 ? -26.035 -1.354 49.453 1.00 48.19 509 GLN A O 1
ATOM 3984 N N . GLY A 1 510 ? -27.684 0.126 49.193 1.00 50.88 510 GLY A N 1
ATOM 3985 C CA . GLY A 1 510 ? -27.951 0.300 50.612 1.00 50.88 510 GLY A CA 1
ATOM 3986 C C . GLY A 1 510 ? -29.376 -0.142 50.921 1.00 50.88 510 GLY A C 1
ATOM 3987 O O . GLY A 1 510 ? -30.310 0.453 50.399 1.00 50.88 510 GLY A O 1
ATOM 3988 N N . ARG A 1 511 ? -29.517 -1.099 51.844 1.00 46.72 511 ARG A N 1
ATOM 3989 C CA . ARG A 1 511 ? -30.714 -1.308 52.682 1.00 46.72 511 ARG A CA 1
ATOM 3990 C C . ARG A 1 511 ? -31.992 -1.837 52.005 1.00 46.72 511 ARG A C 1
ATOM 3992 O O . ARG A 1 511 ? -33.010 -1.162 51.966 1.00 46.72 511 ARG A O 1
ATOM 3999 N N . THR A 1 512 ? -31.985 -3.129 51.707 1.00 45.78 512 THR A N 1
ATOM 4000 C CA . THR A 1 512 ? -33.060 -4.070 52.090 1.00 45.78 512 THR A CA 1
ATOM 4001 C C . THR A 1 512 ? -32.316 -5.313 52.600 1.00 45.78 512 THR A C 1
ATOM 4003 O O . THR A 1 512 ? -31.584 -5.931 51.842 1.00 45.78 512 THR A O 1
ATOM 4006 N N . GLY A 1 513 ? -32.259 -5.662 53.883 1.00 43.09 513 GLY A N 1
ATOM 4007 C CA . GLY A 1 513 ? -33.377 -5.702 54.809 1.00 43.09 513 GLY A CA 1
ATOM 4008 C C . GLY A 1 513 ? -34.255 -6.915 54.496 1.00 43.09 513 GLY A C 1
ATOM 4009 O O . GLY A 1 513 ? -35.292 -6.729 53.885 1.00 43.09 513 GLY A O 1
ATOM 4010 N N . LEU A 1 514 ? -33.828 -8.100 54.960 1.00 44.62 514 LEU A N 1
ATOM 4011 C CA . LEU A 1 514 ? -34.634 -9.300 55.254 1.00 44.62 514 LEU A CA 1
ATOM 4012 C C . LEU A 1 514 ? -35.382 -10.060 54.124 1.00 44.62 514 LEU A C 1
ATOM 4014 O O . LEU A 1 514 ? -36.129 -9.478 53.350 1.00 44.62 514 LEU A O 1
ATOM 4018 N N . ARG A 1 515 ? -35.320 -11.406 54.252 1.00 37.47 515 ARG A N 1
ATOM 4019 C CA . ARG A 1 515 ? -36.130 -12.490 53.625 1.00 37.47 515 ARG A CA 1
ATOM 4020 C C . ARG A 1 515 ? -35.682 -12.886 52.200 1.00 37.47 515 ARG A C 1
ATOM 4022 O O . ARG A 1 515 ? -35.484 -12.022 51.367 1.00 37.47 515 ARG A O 1
ATOM 4029 N N . THR A 1 516 ? -35.444 -14.151 51.838 1.00 31.73 516 THR A N 1
ATOM 4030 C CA . THR A 1 516 ? -35.860 -15.449 52.401 1.00 31.73 516 THR A CA 1
ATOM 4031 C C . THR A 1 516 ? -34.856 -16.526 51.960 1.00 31.73 516 THR A C 1
ATOM 4033 O O . THR A 1 516 ? -34.436 -16.538 50.805 1.00 31.73 516 THR A O 1
ATOM 4036 N N . LEU A 1 517 ? -34.498 -17.441 52.866 1.00 35.78 517 LEU A N 1
ATOM 4037 C CA . LEU A 1 517 ? -33.985 -18.770 52.525 1.00 35.78 517 LEU A CA 1
ATOM 4038 C C . LEU A 1 517 ? -35.075 -19.522 51.748 1.00 35.78 517 LEU A C 1
ATOM 4040 O O . LEU A 1 517 ? -36.157 -19.721 52.294 1.00 35.78 517 LEU A O 1
ATOM 4044 N N . CYS A 1 518 ? -34.788 -19.977 50.531 1.00 28.14 518 CYS A N 1
ATOM 4045 C CA . CYS A 1 518 ? -35.510 -21.099 49.939 1.00 28.14 518 CYS A CA 1
ATOM 4046 C C . CYS A 1 518 ? -34.535 -22.264 49.788 1.00 28.14 518 CYS A C 1
ATOM 4048 O O . CYS A 1 518 ? -33.648 -22.248 48.938 1.00 28.14 518 CYS A O 1
ATOM 4050 N N . LEU A 1 519 ? -34.714 -23.240 50.676 1.00 30.00 519 LEU A N 1
ATOM 4051 C CA . LEU A 1 519 ? -34.425 -24.641 50.416 1.00 30.00 519 LEU A CA 1
ATOM 4052 C C . LEU A 1 519 ? -35.425 -25.146 49.371 1.00 30.00 519 LEU A C 1
ATOM 4054 O O . LEU A 1 519 ? -36.632 -25.022 49.582 1.00 30.00 519 LEU A O 1
ATOM 4058 N N . SER A 1 520 ? -34.907 -25.744 48.303 1.00 40.28 520 SER A N 1
ATOM 4059 C CA . SER A 1 520 ? -35.473 -26.925 47.640 1.00 40.28 520 SER A CA 1
ATOM 4060 C C . SER A 1 520 ? -34.384 -27.565 46.797 1.00 40.28 520 SER A C 1
ATOM 4062 O O . SER A 1 520 ? -33.918 -26.863 45.868 1.00 40.28 520 SER A O 1
#